Protein AF-A0A7V1JKL9-F1 (afdb_monomer_lite)

Radius of gyration: 50.76 Å; chains: 1; bounding box: 109×60×136 Å

Sequence (486 aa):
MNWLLAVFVTGTISLLILVAAYFYMWRGGRQPSMGLWGLGWAVYVIRFLAMAGEALAAWPAPWRFGSLATLGLSGFLLLAGTCAFTGRPPSPRTYAWGLLPVAWALVAFVSLPVDYRVAAAPIFFFSSLVDLFTALSLFRYTGTVEGRGSAWGLSLAYGVWAVLKIGHLFVPPESLFFVVGLLLVNGLALALACSLIGLSLVEAERSARRRADRLNALAALTSAAGRLPSPHDLLAAALEEIGRLLGVGDGLGAFVMEGEGRYMRAVATRGFNPLCWLQREASLPEECACGKAVATGRVVWVGKGEQACAPGRDAGLAIPLLSRSEVLGVICVALPPERVLSEGERRTLTVLGRQLGAALENARLVEAMGREIERLQTLMKASRRMAAELELEKVLEGIVVVGMEAVGTDRAAVYIYDAERDRLDVSYAHGLSQTYLDFLVTSFRSVPGSRILQKPDMVWVRDAWHDPEARPLWEAARREGIRSYL

Foldseek 3Di:
DVVQLVLLVLLLVLLVLLLVLLVVVCVVPVQVLSVLLSVLSVLLSLLSVLSSVCVVPVDDPVSLLVSQLSLLVSLLSLLQSLCSVLVHHQDPVSNVVSCVSNVLSVCVSPPDPDDSLVSNQVSLLSSLVSLLSSLVSLVVVCVPDPPVPQSNLSSVLSNLLSVLSNVCSVDDCPDPSVSVSSVSNSVSSNVNSVSSVVVVVVVVVVVVVVVVVLVVLLVVLLVVLQPDLALLVNVQVVQVSVCVVVVHQAAKWKWFADDQRQATDTRDHGNHDCPLPPPDRHGDDCQEQQNVCQVVVFWGKFAAPGDHSDPPARIKIKQFQDEPHHGGIIMIGGDHRPDDDDPVNRVSSNSSSPSSNNSSVNSVVSVVVVVVVVVVVVVVVVVVVVVVLVVVLVVQVVCQVVVCVVVVDQWDWDWDDDPVPRWIDTSDIGLFDPVLRVLCRVCVCQAQNVVCVVPVDDDKDQALLPPPSNVSCNVSCVVSVNGIDD

Secondary structure (DSSP, 8-state):
-HHHHHHHHHHHHHHHHHHHHHHHHHHHH--HHHHHHHHHHHHHHHHHHHHHHHHHS---HHHHHHHHHHHHHHHHHHHHHHHHHTT-PPPHHHHHHHHHHHHHHHHHHHH----HHHHHHHHHHHHHHHHHHHHHHHHHHHTSSS-HHHHHHHHHHHHHHHHHHHHTTTS-TTSHHHHHHHHHHHHHHHHHHHHHHHHHHHHHHHHHHHHHHHHHHHHHHHHHHTT--SHHHHHHHHHHHHHHHHT-SS-EEEEEEETTTTEEEEEEEES---TTTTTS-PPPPTTSHHHHHHHH-S-EEE-TTS--SSTT-S-EEEEEEEETTEEEEEEEEE--TT-PPPHHHHHHHHHHHHHHHHHHHHHHHHHHHHHHHHHHHHHHHHHHHHHHHHHHHHHHHHHHHHHHHHHT-S-EEEEEEETTTTEEEEEEEES--HHHHHHHHHHGGGSGGGGGGTS-----BS-TTT-GGGGGGHHHHHHHT---B-

Structure (mmCIF, N/CA/C/O backbone):
data_AF-A0A7V1JKL9-F1
#
_entry.id   AF-A0A7V1JKL9-F1
#
loop_
_atom_site.group_PDB
_atom_site.id
_atom_site.type_symbol
_atom_site.label_atom_id
_atom_site.label_alt_id
_atom_site.label_comp_id
_atom_site.label_asym_id
_atom_site.label_entity_id
_atom_site.label_seq_id
_atom_site.pdbx_PDB_ins_code
_atom_site.Cartn_x
_atom_site.Cartn_y
_atom_site.Cartn_z
_atom_site.occupancy
_atom_site.B_iso_or_equiv
_atom_site.auth_seq_id
_atom_site.auth_comp_id
_atom_site.auth_asym_id
_atom_site.auth_atom_id
_atom_site.pdbx_PDB_model_num
ATOM 1 N N . MET A 1 1 ? 30.231 31.249 -47.071 1.00 55.22 1 MET A N 1
ATOM 2 C CA . MET A 1 1 ? 30.788 30.081 -46.353 1.00 55.22 1 MET A CA 1
ATOM 3 C C . MET A 1 1 ? 30.389 29.989 -44.864 1.00 55.22 1 MET A C 1
ATOM 5 O O . MET A 1 1 ? 30.757 29.010 -44.238 1.00 55.22 1 MET A O 1
ATOM 9 N N . ASN A 1 2 ? 29.607 30.921 -44.283 1.00 66.31 2 ASN A N 1
ATOM 10 C CA . ASN A 1 2 ? 29.278 30.906 -42.835 1.00 66.31 2 ASN A CA 1
ATOM 11 C C . ASN A 1 2 ? 28.129 29.960 -42.431 1.00 66.31 2 ASN A C 1
ATOM 13 O O . ASN A 1 2 ? 28.002 29.602 -41.263 1.00 66.31 2 ASN A O 1
ATOM 17 N N . TRP A 1 3 ? 27.286 29.538 -43.376 1.00 75.81 3 TRP A N 1
ATOM 18 C CA . TRP A 1 3 ? 26.094 28.741 -43.070 1.00 75.81 3 TRP A CA 1
ATOM 19 C C . TRP A 1 3 ? 26.395 27.244 -42.867 1.00 75.81 3 TRP A C 1
ATOM 21 O O . TRP A 1 3 ? 25.746 26.618 -42.036 1.00 75.81 3 TRP A O 1
ATOM 31 N N . LEU A 1 4 ? 27.409 26.673 -43.538 1.00 81.00 4 LEU A N 1
ATOM 32 C CA . LEU A 1 4 ? 27.830 25.273 -43.328 1.00 81.00 4 LEU A CA 1
ATOM 33 C C . LEU A 1 4 ? 28.301 25.039 -41.893 1.00 81.00 4 LEU A C 1
ATOM 35 O O . LEU A 1 4 ? 27.916 24.059 -41.260 1.00 81.00 4 LEU A O 1
ATOM 39 N N . LEU A 1 5 ? 29.077 25.985 -41.361 1.00 84.38 5 LEU A N 1
ATOM 40 C CA . LEU A 1 5 ? 29.515 25.955 -39.973 1.00 84.38 5 LEU A CA 1
ATOM 41 C C . LEU A 1 5 ? 28.319 25.932 -39.014 1.00 84.38 5 LEU A C 1
ATOM 43 O O . LEU A 1 5 ? 28.281 25.107 -38.106 1.00 84.38 5 LEU A O 1
ATOM 47 N N . ALA A 1 6 ? 27.314 26.781 -39.245 1.00 84.88 6 ALA A N 1
ATOM 48 C CA . ALA A 1 6 ? 26.101 26.799 -38.431 1.00 84.88 6 ALA A CA 1
ATOM 49 C C . ALA A 1 6 ? 25.344 25.456 -38.486 1.00 84.88 6 ALA A C 1
ATOM 51 O O . ALA A 1 6 ? 24.876 24.970 -37.455 1.00 84.88 6 ALA A O 1
ATOM 52 N N . VAL A 1 7 ? 25.272 24.809 -39.655 1.00 86.38 7 VAL A N 1
ATOM 53 C CA . VAL A 1 7 ? 24.647 23.482 -39.818 1.00 86.38 7 VAL A CA 1
ATOM 54 C C . VAL A 1 7 ? 25.422 22.390 -39.067 1.00 86.38 7 VAL A C 1
ATOM 56 O O . VAL A 1 7 ? 24.807 21.549 -38.408 1.00 86.38 7 VAL A O 1
ATOM 59 N N . PHE A 1 8 ? 26.758 22.408 -39.098 1.00 87.81 8 PHE A N 1
ATOM 60 C CA . PHE A 1 8 ? 27.570 21.442 -38.350 1.00 87.81 8 PHE A CA 1
ATOM 61 C C . PHE A 1 8 ? 27.502 21.663 -36.836 1.00 87.81 8 PHE A C 1
ATOM 63 O O . PHE A 1 8 ? 27.393 20.697 -36.080 1.00 87.81 8 PHE A O 1
ATOM 70 N N . VAL A 1 9 ? 27.506 22.918 -36.378 1.00 87.50 9 VAL A N 1
ATOM 71 C CA . VAL A 1 9 ? 27.374 23.260 -34.952 1.00 87.50 9 VAL A CA 1
ATOM 72 C C . VAL A 1 9 ? 25.999 22.847 -34.423 1.00 87.50 9 VAL A C 1
ATOM 74 O O . VAL A 1 9 ? 25.912 22.146 -33.416 1.00 87.50 9 VAL A O 1
ATOM 77 N N . THR A 1 10 ? 24.919 23.203 -35.122 1.00 89.38 10 THR A N 1
ATOM 78 C CA . THR A 1 10 ? 23.553 22.805 -34.730 1.00 89.38 10 THR A CA 1
ATOM 79 C C . THR A 1 10 ? 23.355 21.288 -34.772 1.00 89.38 10 THR A C 1
ATOM 81 O O . THR A 1 10 ? 22.706 20.728 -33.885 1.00 89.38 10 THR A O 1
ATOM 84 N N . GLY A 1 11 ? 23.972 20.598 -35.734 1.00 88.00 11 GLY A N 1
ATOM 85 C CA . GLY A 1 11 ? 23.977 19.136 -35.794 1.00 88.00 11 GLY A CA 1
ATOM 86 C C . GLY A 1 11 ? 24.730 18.489 -34.641 1.00 88.00 11 GLY A C 1
ATOM 87 O O . GLY A 1 11 ? 24.224 17.557 -34.021 1.00 88.00 11 GLY A O 1
ATOM 88 N N . THR A 1 12 ? 25.886 19.045 -34.273 1.00 90.62 12 THR A N 1
ATOM 89 C CA . THR A 1 12 ? 26.659 18.613 -33.099 1.00 90.62 12 THR A CA 1
ATOM 90 C C . THR A 1 12 ? 25.816 18.720 -31.829 1.00 90.62 12 THR A C 1
ATOM 92 O O . THR A 1 12 ? 25.731 17.757 -31.071 1.00 90.62 12 THR A O 1
ATOM 95 N N . ILE A 1 13 ? 25.136 19.853 -31.618 1.00 91.12 13 ILE A N 1
ATOM 96 C CA . ILE A 1 13 ? 24.250 20.057 -30.461 1.00 91.12 13 ILE A CA 1
ATOM 97 C C . ILE A 1 13 ? 23.105 19.036 -30.468 1.00 91.12 13 ILE A C 1
ATOM 99 O O . ILE A 1 13 ? 22.855 18.389 -29.452 1.00 91.12 13 ILE A O 1
ATOM 103 N N . SER A 1 14 ? 22.446 18.839 -31.613 1.00 91.50 14 SER A N 1
ATOM 104 C CA . SER A 1 14 ? 21.328 17.891 -31.751 1.00 91.50 14 SER A CA 1
ATOM 105 C C . SER A 1 14 ? 21.753 16.454 -31.423 1.00 91.50 14 SER A C 1
ATOM 107 O O . SER A 1 14 ? 21.057 15.740 -30.700 1.00 91.50 14 SER A O 1
ATOM 109 N N . LEU A 1 15 ? 22.934 16.041 -31.889 1.00 91.44 15 LEU A N 1
ATOM 110 C CA . LEU A 1 15 ? 23.506 14.728 -31.594 1.00 91.44 15 LEU A CA 1
ATOM 111 C C . LEU A 1 15 ? 23.941 14.593 -30.128 1.00 91.44 15 LEU A C 1
ATOM 113 O O . LEU A 1 15 ? 23.749 13.532 -29.543 1.00 91.44 15 LEU A O 1
ATOM 117 N N . LEU A 1 16 ? 24.477 15.644 -29.503 1.00 93.25 16 LEU A N 1
ATOM 118 C CA . LEU A 1 16 ? 24.810 15.628 -28.073 1.00 93.25 16 LEU A CA 1
ATOM 119 C C . LEU A 1 16 ? 23.561 15.469 -27.195 1.00 93.25 16 LEU A C 1
ATOM 121 O O . LEU A 1 16 ? 23.591 14.705 -26.230 1.00 93.25 16 LEU A O 1
ATOM 125 N N . ILE A 1 17 ? 22.452 16.126 -27.552 1.00 92.44 17 ILE A N 1
ATOM 126 C CA . ILE A 1 17 ? 21.157 15.943 -26.877 1.00 92.44 17 ILE A CA 1
ATOM 127 C C . ILE A 1 17 ? 20.685 14.489 -27.027 1.00 92.44 17 ILE A C 1
ATOM 129 O O . ILE A 1 17 ? 20.271 13.868 -26.046 1.00 92.44 17 ILE A O 1
ATOM 133 N N . LEU A 1 18 ? 20.803 13.915 -28.228 1.00 91.56 18 LEU A N 1
ATOM 134 C CA . LEU A 1 18 ? 20.472 12.512 -28.481 1.00 91.56 18 LEU A CA 1
ATOM 135 C C . LEU A 1 18 ? 21.328 11.548 -27.642 1.00 91.56 18 LEU A C 1
ATOM 137 O O . LEU A 1 18 ? 20.802 10.615 -27.034 1.00 91.56 18 LEU A O 1
ATOM 141 N N . VAL A 1 19 ? 22.636 11.788 -27.564 1.00 93.56 19 VAL A N 1
ATOM 142 C CA . VAL A 1 19 ? 23.572 11.011 -26.739 1.00 93.56 19 VAL A CA 1
ATOM 143 C C . VAL A 1 19 ? 23.186 11.079 -25.261 1.00 93.56 19 VAL A C 1
ATOM 145 O O . VAL A 1 19 ? 23.111 10.043 -24.596 1.00 93.56 19 VAL A O 1
ATOM 148 N N . ALA A 1 20 ? 22.886 12.277 -24.752 1.00 91.88 20 ALA A N 1
ATOM 149 C CA . ALA A 1 20 ? 22.437 12.466 -23.377 1.00 91.88 20 ALA A CA 1
ATOM 150 C C . ALA A 1 20 ? 21.140 11.690 -23.088 1.00 91.88 20 ALA A C 1
ATOM 152 O O . ALA A 1 20 ? 21.044 11.038 -22.047 1.00 91.88 20 ALA A O 1
ATOM 153 N N . ALA A 1 21 ? 20.182 11.685 -24.023 1.00 89.12 21 ALA A N 1
ATOM 154 C CA . ALA A 1 21 ? 18.943 10.919 -23.895 1.00 89.12 21 ALA A CA 1
ATOM 155 C C . ALA A 1 21 ? 19.204 9.404 -23.782 1.00 89.12 21 ALA A C 1
ATOM 157 O O . ALA A 1 21 ? 18.670 8.752 -22.882 1.00 89.12 21 ALA A O 1
ATOM 158 N N . TYR A 1 22 ? 20.079 8.840 -24.624 1.00 89.81 22 TYR A N 1
ATOM 159 C CA . TYR A 1 22 ? 20.446 7.419 -24.544 1.00 89.81 22 TYR A CA 1
ATOM 160 C C . TYR A 1 22 ? 21.125 7.054 -23.219 1.00 89.81 22 TYR A C 1
ATOM 162 O O . TYR A 1 22 ? 20.763 6.052 -22.597 1.00 89.81 22 TYR A O 1
ATOM 170 N N . PHE A 1 23 ? 22.074 7.869 -22.749 1.00 90.12 23 PHE A N 1
ATOM 171 C CA . PHE A 1 23 ? 22.750 7.617 -21.474 1.00 90.12 23 PHE A CA 1
ATOM 172 C C . PHE A 1 23 ? 21.821 7.774 -20.267 1.00 90.12 23 PHE A C 1
ATOM 174 O O . PHE A 1 23 ? 21.936 7.008 -19.307 1.00 90.12 23 PHE A O 1
ATOM 181 N N . TYR A 1 24 ? 20.870 8.711 -20.320 1.00 86.38 24 TYR A N 1
ATOM 182 C CA . TYR A 1 24 ? 19.835 8.849 -19.299 1.00 86.38 24 TYR A CA 1
ATOM 183 C C . TYR A 1 24 ? 18.988 7.574 -19.191 1.00 86.38 24 TYR A C 1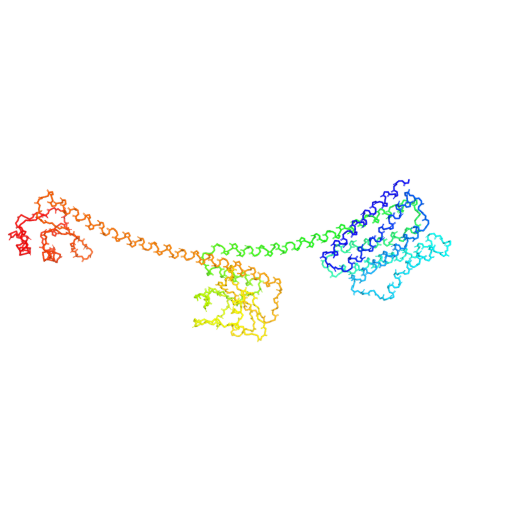
ATOM 185 O O . TYR A 1 24 ? 18.860 7.006 -18.102 1.00 86.38 24 TYR A O 1
ATOM 193 N N . MET A 1 25 ? 18.492 7.059 -20.322 1.00 82.62 25 MET A N 1
ATOM 194 C CA . MET A 1 25 ? 17.730 5.806 -20.337 1.00 82.62 25 MET A CA 1
ATOM 195 C C . MET A 1 25 ? 18.568 4.605 -19.885 1.00 82.62 25 MET A C 1
ATOM 197 O O . MET A 1 25 ? 18.084 3.753 -19.137 1.00 82.62 25 MET A O 1
ATOM 201 N N . TRP A 1 26 ? 19.842 4.539 -20.286 1.00 85.12 26 TRP A N 1
ATOM 202 C CA . TRP A 1 26 ? 20.746 3.475 -19.849 1.00 85.12 26 TRP A CA 1
ATOM 203 C C . TRP A 1 26 ? 20.942 3.472 -18.327 1.00 85.12 26 TRP A C 1
ATOM 205 O O . TRP A 1 26 ? 20.881 2.409 -17.705 1.00 85.12 26 TRP A O 1
ATOM 215 N N . ARG A 1 27 ? 21.099 4.648 -17.704 1.00 82.81 27 ARG A N 1
ATOM 216 C CA . ARG A 1 27 ? 21.233 4.779 -16.245 1.00 82.81 27 ARG A CA 1
ATOM 217 C C . ARG A 1 27 ? 19.955 4.375 -15.502 1.00 82.81 27 ARG A C 1
ATOM 219 O O . ARG A 1 27 ? 20.054 3.791 -14.426 1.00 82.81 27 ARG A O 1
ATOM 226 N N . GLY A 1 28 ? 18.782 4.671 -16.066 1.00 69.12 28 GLY A N 1
ATOM 227 C CA . GLY A 1 28 ? 17.481 4.350 -15.469 1.00 69.12 28 GLY A CA 1
ATOM 228 C C . GLY A 1 28 ? 17.070 2.877 -15.589 1.00 69.12 28 GLY A C 1
ATOM 229 O O . GLY A 1 28 ? 16.528 2.322 -14.637 1.00 69.12 28 GLY A O 1
ATOM 230 N N . GLY A 1 29 ? 17.343 2.235 -16.732 1.00 67.81 29 GLY A N 1
ATOM 231 C CA . GLY A 1 29 ? 16.856 0.881 -17.042 1.00 67.81 29 GLY A CA 1
ATOM 232 C C . GLY A 1 29 ? 17.922 -0.216 -17.140 1.00 67.81 29 GLY A C 1
ATOM 233 O O . GLY A 1 29 ? 17.567 -1.382 -17.284 1.00 67.81 29 GLY A O 1
ATOM 234 N N . ARG A 1 30 ? 19.221 0.125 -17.100 1.00 66.12 30 ARG A N 1
ATOM 235 C CA . ARG A 1 30 ? 20.364 -0.801 -17.282 1.00 66.12 30 ARG A CA 1
ATOM 236 C C . ARG A 1 30 ? 20.296 -1.691 -18.536 1.00 66.12 30 ARG A C 1
ATOM 238 O O . ARG A 1 30 ? 20.954 -2.726 -18.593 1.00 66.12 30 ARG A O 1
ATOM 245 N N . GLN A 1 31 ? 19.560 -1.286 -19.572 1.00 76.94 31 GLN A N 1
ATOM 246 C CA . GLN A 1 31 ? 19.495 -2.037 -20.828 1.00 76.94 31 GLN A CA 1
ATOM 247 C C . GLN A 1 31 ? 20.791 -1.854 -21.637 1.00 76.94 31 GLN A C 1
ATOM 249 O O . GLN A 1 31 ? 21.079 -0.732 -22.062 1.00 76.94 31 GLN A O 1
ATOM 254 N N . PRO A 1 32 ? 21.579 -2.915 -21.892 1.00 80.75 32 PRO A N 1
ATOM 255 C CA . PRO A 1 32 ? 22.886 -2.792 -22.544 1.00 80.75 32 PRO A CA 1
ATOM 256 C C . PRO A 1 32 ? 22.810 -2.233 -23.976 1.00 80.75 32 PRO A C 1
ATOM 258 O O . PRO A 1 32 ? 23.736 -1.553 -24.413 1.00 80.75 32 PRO A O 1
ATOM 261 N N . SER A 1 33 ? 21.692 -2.439 -24.681 1.00 85.19 33 SER A N 1
ATOM 262 C CA . SER A 1 33 ? 21.430 -1.870 -26.013 1.00 85.19 33 SER A CA 1
ATOM 263 C C . SER A 1 33 ? 21.456 -0.337 -26.026 1.00 85.19 33 SER A C 1
ATOM 265 O O . SER A 1 33 ? 22.078 0.252 -26.907 1.00 85.19 33 SER A O 1
ATOM 267 N N . MET A 1 34 ? 20.856 0.313 -25.021 1.00 87.88 34 MET A N 1
ATOM 268 C CA . MET A 1 34 ? 20.796 1.779 -24.931 1.00 87.88 34 MET A CA 1
ATOM 269 C C . MET A 1 34 ? 22.173 2.400 -24.684 1.00 87.88 34 MET A C 1
ATOM 271 O O . MET A 1 34 ? 22.482 3.451 -25.240 1.00 87.88 34 MET A O 1
ATOM 275 N N . GLY A 1 35 ? 23.024 1.726 -23.902 1.00 88.50 35 GLY A N 1
ATOM 276 C CA . GLY A 1 35 ? 24.410 2.149 -23.690 1.00 88.50 35 GLY A CA 1
ATOM 277 C C . GLY A 1 35 ? 25.251 2.057 -24.968 1.00 88.50 35 GLY A C 1
ATOM 278 O O . GLY A 1 35 ? 25.989 2.987 -25.286 1.00 88.50 35 GLY A O 1
ATOM 279 N N . LEU A 1 36 ? 25.099 0.972 -25.738 1.00 91.00 36 LEU A N 1
ATOM 280 C CA . LEU A 1 36 ? 25.798 0.784 -27.015 1.00 91.00 36 LEU A CA 1
ATOM 281 C C . LEU A 1 36 ? 25.346 1.788 -28.083 1.00 91.00 36 LEU A C 1
ATOM 283 O O . LEU A 1 36 ? 26.191 2.362 -28.769 1.00 91.00 36 LEU A O 1
ATOM 287 N N . TRP A 1 37 ? 24.040 2.059 -28.189 1.00 91.88 37 TRP A N 1
ATOM 288 C CA . TRP A 1 37 ? 23.529 3.111 -29.072 1.00 91.88 37 TRP A CA 1
ATOM 289 C C . TRP A 1 37 ? 24.011 4.503 -28.652 1.00 91.88 37 TRP A C 1
ATOM 291 O O . TRP A 1 37 ? 24.474 5.259 -29.505 1.00 91.88 37 TRP A O 1
ATOM 301 N N . GLY A 1 38 ? 23.993 4.823 -27.353 1.00 92.50 38 GLY A N 1
ATOM 302 C CA . GLY A 1 38 ? 24.537 6.080 -26.829 1.00 92.50 38 GLY A CA 1
ATOM 303 C C . GLY A 1 38 ? 26.021 6.269 -27.153 1.00 92.50 38 GLY A C 1
ATOM 304 O O . GLY A 1 38 ? 26.418 7.338 -27.616 1.00 92.50 38 GLY A O 1
ATOM 305 N N . LEU A 1 39 ? 26.833 5.217 -26.998 1.00 94.06 39 LEU A N 1
ATOM 306 C CA . LEU A 1 39 ? 28.254 5.240 -27.355 1.00 94.06 39 LEU A CA 1
ATOM 307 C C . LEU A 1 39 ? 28.465 5.388 -28.872 1.00 94.06 39 LEU A C 1
ATOM 309 O O . LEU A 1 39 ? 29.320 6.161 -29.302 1.00 94.06 39 LEU A O 1
ATOM 313 N N . GLY A 1 40 ? 27.667 4.690 -29.685 1.00 92.88 40 GLY A N 1
ATOM 314 C CA . GLY A 1 40 ? 27.708 4.799 -31.145 1.00 92.88 40 GLY A CA 1
ATOM 315 C C . GLY A 1 40 ? 27.405 6.214 -31.636 1.00 92.88 40 GLY A C 1
ATOM 316 O O . GLY A 1 40 ? 28.131 6.737 -32.485 1.00 92.88 40 GLY A O 1
ATOM 317 N N . TRP A 1 41 ? 26.399 6.871 -31.055 1.00 93.62 41 TRP A N 1
ATOM 318 C CA . TRP A 1 41 ? 26.093 8.272 -31.344 1.00 93.62 41 TRP A CA 1
ATOM 319 C C . TRP A 1 41 ? 27.162 9.234 -30.821 1.00 93.62 41 TRP A C 1
ATOM 321 O O . TRP A 1 41 ? 27.509 10.181 -31.522 1.00 93.62 41 TRP A O 1
ATOM 331 N N . ALA A 1 42 ? 27.752 8.975 -29.651 1.00 94.62 42 ALA A N 1
ATOM 332 C CA . ALA A 1 42 ? 28.841 9.795 -29.115 1.00 94.62 42 ALA A CA 1
ATOM 333 C C . ALA A 1 42 ? 30.071 9.778 -30.034 1.00 94.62 42 ALA A C 1
ATOM 335 O O . ALA A 1 42 ? 30.677 10.816 -30.292 1.00 94.62 42 ALA A O 1
ATOM 336 N N . VAL A 1 43 ? 30.400 8.615 -30.600 1.00 93.62 43 VAL A N 1
ATOM 337 C CA . VAL A 1 43 ? 31.473 8.487 -31.596 1.00 93.62 43 VAL A CA 1
ATOM 338 C C . VAL A 1 43 ? 31.096 9.195 -32.905 1.00 93.62 43 VAL A C 1
ATOM 340 O O . VAL A 1 43 ? 31.950 9.825 -33.527 1.00 93.62 43 VAL A O 1
ATOM 343 N N . TYR A 1 44 ? 29.819 9.167 -33.305 1.00 91.19 44 TYR A N 1
ATOM 344 C CA . TYR A 1 44 ? 29.331 9.888 -34.487 1.00 91.19 44 TYR A CA 1
ATOM 345 C C . TYR A 1 44 ? 29.470 11.414 -34.359 1.00 91.19 44 TYR A C 1
ATOM 347 O O . TYR A 1 44 ? 29.791 12.080 -35.340 1.00 91.19 44 TYR A O 1
ATOM 355 N N . VAL A 1 45 ? 29.303 11.979 -33.155 1.00 92.75 45 VAL A N 1
ATOM 356 C CA . VAL A 1 45 ? 29.503 13.421 -32.893 1.00 92.75 45 VAL A CA 1
ATOM 357 C C . VAL A 1 45 ? 30.900 13.881 -33.326 1.00 92.75 45 VAL A C 1
ATOM 359 O O . VAL A 1 45 ? 31.043 14.970 -33.881 1.00 92.75 45 VAL A O 1
ATOM 362 N N . ILE A 1 46 ? 31.925 13.036 -33.160 1.00 90.88 46 ILE A N 1
ATOM 363 C CA . ILE A 1 46 ? 33.307 13.344 -33.562 1.00 90.88 46 ILE A CA 1
ATOM 364 C C . ILE A 1 46 ? 33.388 13.649 -35.066 1.00 90.88 46 ILE A C 1
ATOM 366 O O . ILE A 1 46 ? 34.166 14.507 -35.478 1.00 90.88 46 ILE A O 1
ATOM 370 N N . ARG A 1 47 ? 32.552 13.013 -35.900 1.00 86.62 47 ARG A N 1
ATOM 371 C CA . ARG A 1 47 ? 32.487 13.296 -37.342 1.00 86.62 47 ARG A CA 1
ATOM 372 C C . ARG A 1 47 ? 31.961 14.704 -37.624 1.00 86.62 47 ARG A C 1
ATOM 374 O O . ARG A 1 47 ? 32.530 15.391 -38.468 1.00 86.62 47 ARG A O 1
ATOM 381 N N . PHE A 1 48 ? 30.916 15.137 -36.921 1.00 85.56 48 PHE A N 1
ATOM 382 C CA . PHE A 1 48 ? 30.361 16.488 -37.066 1.00 85.56 48 PHE A CA 1
ATOM 383 C C . PHE A 1 48 ? 31.331 17.560 -36.557 1.00 85.56 48 PHE A C 1
ATOM 385 O O . PHE A 1 48 ? 31.499 18.587 -37.212 1.00 85.56 48 PHE A O 1
ATOM 392 N N . LEU A 1 49 ? 32.039 17.287 -35.457 1.00 88.44 49 LEU A N 1
ATOM 393 C CA . LEU A 1 49 ? 33.115 18.151 -34.964 1.00 88.44 49 LEU A CA 1
ATOM 394 C C . LEU A 1 49 ? 34.267 18.260 -35.971 1.00 88.44 49 LEU A C 1
ATOM 396 O O . LEU A 1 49 ? 34.755 19.360 -36.211 1.00 88.44 49 LEU A O 1
ATOM 400 N N . ALA A 1 50 ? 34.657 17.152 -36.608 1.00 85.88 50 ALA A N 1
ATOM 401 C CA . ALA A 1 50 ? 35.666 17.156 -37.667 1.00 85.88 50 ALA A CA 1
ATOM 402 C C . ALA A 1 50 ? 35.230 18.006 -38.871 1.00 85.88 50 ALA A C 1
ATOM 404 O O . ALA A 1 50 ? 36.007 18.814 -39.367 1.00 85.88 50 ALA A O 1
ATOM 405 N N . MET A 1 51 ? 33.971 17.871 -39.311 1.00 82.94 51 MET A N 1
ATOM 406 C CA . MET A 1 51 ? 33.408 18.672 -40.408 1.00 82.94 51 MET A CA 1
ATOM 407 C C . MET A 1 51 ? 33.344 20.167 -40.065 1.00 82.94 51 MET A C 1
ATOM 409 O O . MET A 1 51 ? 33.660 21.003 -40.909 1.00 82.94 51 MET A O 1
ATOM 413 N N . ALA A 1 52 ? 32.976 20.513 -38.827 1.00 84.62 52 ALA A N 1
ATOM 414 C CA . ALA A 1 52 ? 33.005 21.893 -38.343 1.00 84.62 52 ALA A CA 1
ATOM 415 C C . ALA A 1 52 ? 34.438 22.447 -38.290 1.00 84.62 52 ALA A C 1
ATOM 417 O O . ALA A 1 52 ? 34.673 23.581 -38.704 1.00 84.62 52 ALA A O 1
ATOM 418 N N . GLY A 1 53 ? 35.393 21.633 -37.829 1.00 83.19 53 GLY A N 1
ATOM 419 C CA . GLY A 1 53 ? 36.819 21.953 -37.805 1.00 83.19 53 GLY A CA 1
ATOM 420 C C . GLY A 1 53 ? 37.365 22.242 -39.199 1.00 83.19 53 GLY A C 1
ATOM 421 O O . GLY A 1 53 ? 37.957 23.296 -39.395 1.00 83.19 53 GLY A O 1
ATOM 422 N N . GLU A 1 54 ? 37.070 21.379 -40.177 1.00 80.44 54 GLU A N 1
ATOM 423 C CA . GLU A 1 54 ? 37.439 21.568 -41.588 1.00 80.44 54 GLU A CA 1
ATOM 424 C C . GLU A 1 54 ? 36.829 22.831 -42.215 1.00 80.44 54 GLU A C 1
ATOM 426 O O . GLU A 1 54 ? 37.451 23.454 -43.076 1.00 80.44 54 GLU A O 1
ATOM 431 N N . ALA A 1 55 ? 35.618 23.214 -41.797 1.00 79.50 55 ALA A N 1
ATOM 432 C CA . ALA A 1 55 ? 34.966 24.439 -42.256 1.00 79.50 55 ALA A CA 1
ATOM 433 C C . ALA A 1 55 ? 35.576 25.714 -41.639 1.00 79.50 55 ALA A C 1
ATOM 435 O O . ALA A 1 55 ? 35.519 26.773 -42.261 1.00 79.50 55 ALA A O 1
ATOM 436 N N . LEU A 1 56 ? 36.140 25.621 -40.427 1.00 81.31 56 LEU A N 1
ATOM 437 C CA . LEU A 1 56 ? 36.789 26.727 -39.709 1.00 81.31 56 LEU A CA 1
ATOM 438 C C . LEU A 1 56 ? 38.254 26.917 -40.108 1.00 81.31 56 LEU A C 1
ATOM 440 O O . LEU A 1 56 ? 38.727 28.042 -40.235 1.00 81.31 56 LEU A O 1
ATOM 444 N N . ALA A 1 57 ? 38.974 25.815 -40.277 1.00 75.44 57 ALA A N 1
ATOM 445 C CA . ALA A 1 57 ? 40.372 25.786 -40.657 1.00 75.44 57 ALA A CA 1
ATOM 446 C C . ALA A 1 57 ? 40.591 24.586 -41.578 1.00 75.44 57 ALA A C 1
ATOM 448 O O . ALA A 1 57 ? 40.089 23.500 -41.308 1.00 75.44 57 ALA A O 1
ATOM 449 N N . ALA A 1 58 ? 41.356 24.754 -42.656 1.00 73.75 58 ALA A N 1
ATOM 450 C CA . ALA A 1 58 ? 41.668 23.667 -43.581 1.00 73.75 58 ALA A CA 1
ATOM 451 C C . ALA A 1 58 ? 42.544 22.604 -42.887 1.00 73.75 58 ALA A C 1
ATOM 453 O O . ALA A 1 58 ? 43.771 22.635 -42.971 1.00 73.75 58 ALA A O 1
ATOM 454 N N . TRP A 1 59 ? 41.910 21.698 -42.138 1.00 72.44 59 TRP A N 1
ATOM 455 C CA . TRP A 1 59 ? 42.599 20.691 -41.342 1.00 72.44 59 TRP A CA 1
ATOM 456 C C . TRP A 1 59 ? 43.366 19.710 -42.242 1.00 72.44 59 TRP A C 1
ATOM 458 O O . TRP A 1 59 ? 42.915 19.405 -43.352 1.00 72.44 59 TRP A O 1
ATOM 468 N N . PRO A 1 60 ? 44.520 19.191 -41.780 1.00 73.06 60 PRO A N 1
ATOM 469 C CA . PRO A 1 60 ? 45.350 18.284 -42.566 1.00 73.06 60 PRO A CA 1
ATOM 470 C C . PRO A 1 60 ? 44.604 17.009 -42.991 1.00 73.06 60 PRO A C 1
ATOM 472 O O . PRO A 1 60 ? 43.746 16.504 -42.264 1.00 73.06 60 PRO A O 1
ATOM 475 N N . ALA A 1 61 ? 45.002 16.422 -44.126 1.00 68.44 61 ALA A N 1
ATOM 476 C CA . ALA A 1 61 ? 44.425 15.183 -44.665 1.00 68.44 61 ALA A CA 1
ATOM 477 C C . ALA A 1 61 ? 44.262 14.023 -43.645 1.00 68.44 61 ALA A C 1
ATOM 479 O O . ALA A 1 61 ? 43.219 13.368 -43.695 1.00 68.44 61 ALA A O 1
ATOM 480 N N . PRO A 1 62 ? 45.178 13.786 -42.677 1.00 75.81 62 PRO A N 1
ATOM 481 C CA . PRO A 1 62 ? 44.984 12.778 -41.629 1.00 75.81 62 PRO A CA 1
ATOM 482 C C . PRO A 1 62 ? 43.675 12.890 -40.845 1.00 75.81 62 PRO A C 1
ATOM 484 O O . PRO A 1 62 ? 43.068 11.876 -40.504 1.00 75.81 62 PRO A O 1
ATOM 487 N N . TRP A 1 63 ? 43.189 14.109 -40.606 1.00 75.88 63 TRP A N 1
ATOM 488 C CA . TRP A 1 63 ? 41.952 14.326 -39.856 1.00 75.88 63 TRP A CA 1
ATOM 489 C C . TRP A 1 63 ? 40.710 13.875 -40.635 1.00 75.88 63 TRP A C 1
ATOM 491 O O . TRP A 1 63 ? 39.782 13.306 -40.055 1.00 75.88 63 TRP A O 1
ATOM 501 N N . ARG A 1 64 ? 40.717 14.033 -41.966 1.00 75.25 64 ARG A N 1
ATOM 502 C CA . ARG A 1 64 ? 39.631 13.572 -42.847 1.00 75.25 64 ARG A CA 1
ATOM 503 C C . ARG A 1 64 ? 39.458 12.060 -42.780 1.00 75.25 64 ARG A C 1
ATOM 505 O O . ARG A 1 64 ? 38.332 11.587 -42.614 1.00 75.25 64 ARG A O 1
ATOM 512 N N . PHE A 1 65 ? 40.559 11.312 -42.845 1.00 78.69 65 PHE A N 1
ATOM 513 C CA . PHE A 1 65 ? 40.544 9.850 -42.741 1.00 78.69 65 PHE A CA 1
ATOM 514 C C . PHE A 1 65 ? 40.253 9.362 -41.317 1.00 78.69 65 PHE A C 1
ATOM 516 O O . PHE A 1 65 ? 39.474 8.425 -41.143 1.00 78.69 65 PHE A O 1
ATOM 523 N N . GLY A 1 66 ? 40.769 10.046 -40.291 1.00 81.75 66 GLY A N 1
ATOM 524 C CA . GLY A 1 66 ? 40.402 9.775 -38.897 1.00 81.75 66 GLY A CA 1
ATOM 525 C C . GLY A 1 66 ? 38.895 9.913 -38.653 1.00 81.75 66 GLY A C 1
ATOM 526 O O . GLY A 1 66 ? 38.281 9.047 -38.033 1.00 81.75 66 GLY A O 1
ATOM 527 N N . SER A 1 67 ? 38.261 10.942 -39.226 1.00 84.50 67 SER A N 1
ATOM 528 C CA . SER A 1 67 ? 36.807 11.131 -39.132 1.00 84.50 67 SER A CA 1
ATOM 529 C C . SER A 1 67 ? 35.992 10.061 -39.884 1.00 84.50 67 SER A C 1
ATOM 531 O O . SER A 1 67 ? 34.858 9.761 -39.514 1.00 84.50 67 SER A O 1
ATOM 533 N N . LEU A 1 68 ? 36.558 9.445 -40.929 1.00 85.31 68 LEU A N 1
ATOM 534 C CA . LEU A 1 68 ? 35.947 8.298 -41.609 1.00 85.31 68 LEU A CA 1
ATOM 535 C C . LEU A 1 68 ? 36.027 7.031 -40.745 1.00 85.31 68 LEU A C 1
ATOM 537 O O . LEU A 1 68 ? 35.063 6.268 -40.682 1.00 85.31 68 LEU A O 1
ATOM 541 N N . ALA A 1 69 ? 37.132 6.832 -40.023 1.00 86.62 69 ALA A N 1
ATOM 542 C CA . ALA A 1 69 ? 37.266 5.721 -39.084 1.00 86.62 69 ALA A CA 1
ATOM 543 C C . ALA A 1 69 ? 36.244 5.816 -37.936 1.00 86.62 69 ALA A C 1
ATOM 545 O O . ALA A 1 69 ? 35.640 4.805 -37.570 1.00 86.62 69 ALA A O 1
ATOM 546 N N . THR A 1 70 ? 35.973 7.021 -37.413 1.00 89.12 70 THR A N 1
ATOM 547 C CA . THR A 1 70 ? 34.939 7.214 -36.379 1.00 89.12 70 THR A CA 1
ATOM 548 C C . THR A 1 70 ? 33.528 6.956 -36.909 1.00 89.12 70 THR A C 1
ATOM 550 O O . THR A 1 70 ? 32.711 6.384 -36.191 1.00 89.12 70 THR A O 1
ATOM 553 N N . LEU A 1 71 ? 33.240 7.270 -38.178 1.00 88.62 71 LEU A N 1
ATOM 554 C CA . LEU A 1 71 ? 31.976 6.892 -38.824 1.00 88.62 71 LEU A CA 1
ATOM 555 C C . LEU A 1 71 ? 31.798 5.363 -38.883 1.00 88.62 71 LEU A C 1
ATOM 557 O O . LEU A 1 71 ? 30.722 4.855 -38.561 1.00 88.62 71 LEU A O 1
ATOM 561 N N . GLY A 1 72 ? 32.854 4.629 -39.248 1.00 89.06 72 GLY A N 1
ATOM 562 C CA . GLY A 1 72 ? 32.855 3.164 -39.239 1.00 89.06 72 GLY A CA 1
ATOM 563 C C . GLY A 1 72 ? 32.636 2.585 -37.838 1.00 89.06 72 GLY A C 1
ATOM 564 O O . GLY A 1 72 ? 31.776 1.723 -37.651 1.00 89.06 72 GLY A O 1
ATOM 565 N N . LEU A 1 73 ? 33.353 3.112 -36.840 1.00 90.75 73 LEU A N 1
ATOM 566 C CA . LEU A 1 73 ? 33.236 2.689 -35.441 1.00 90.75 73 LEU A CA 1
ATOM 567 C C . LEU A 1 73 ? 31.841 2.977 -34.868 1.00 90.75 73 LEU A C 1
ATOM 569 O O . LEU A 1 73 ? 31.272 2.140 -34.170 1.00 90.75 73 LEU A O 1
ATOM 573 N N . SER A 1 74 ? 31.265 4.135 -35.197 1.00 92.62 74 SER A N 1
ATOM 574 C CA . SER A 1 74 ? 29.887 4.474 -34.845 1.00 92.62 74 SER A CA 1
ATOM 575 C C . SER A 1 74 ? 28.900 3.458 -35.426 1.00 92.62 74 SER A C 1
ATOM 577 O O . SER A 1 74 ? 28.098 2.895 -34.682 1.00 92.62 74 SER A O 1
ATOM 579 N N . GLY A 1 75 ? 29.006 3.143 -36.724 1.00 90.44 75 GLY A N 1
ATOM 580 C CA . GLY A 1 75 ? 28.169 2.124 -37.364 1.00 90.44 75 GLY A CA 1
ATOM 581 C C . GLY A 1 75 ? 28.295 0.751 -36.696 1.00 90.44 75 GLY A C 1
ATOM 582 O O . GLY A 1 75 ? 27.295 0.081 -36.458 1.00 90.44 75 GLY A O 1
ATOM 583 N N . PHE A 1 76 ? 29.503 0.346 -36.310 1.00 90.56 76 PHE A N 1
ATOM 584 C CA . PHE A 1 76 ? 29.717 -0.901 -35.577 1.00 90.56 76 PHE A CA 1
ATOM 585 C C . PHE A 1 76 ? 29.007 -0.926 -34.214 1.00 90.56 76 PHE A C 1
ATOM 587 O O . PHE A 1 76 ? 28.322 -1.896 -33.886 1.00 90.56 76 PHE A O 1
ATOM 594 N N . LEU A 1 77 ? 29.135 0.144 -33.428 1.00 91.25 77 LEU A N 1
ATOM 595 C CA . LEU A 1 77 ? 28.487 0.258 -32.121 1.00 91.25 77 LEU A CA 1
ATOM 596 C C . LEU A 1 77 ? 26.960 0.285 -32.240 1.00 91.25 77 LEU A C 1
ATOM 598 O O . LEU A 1 77 ? 26.270 -0.345 -31.437 1.00 91.25 77 LEU A O 1
ATOM 602 N N . LEU A 1 78 ? 26.434 0.952 -33.272 1.00 91.50 78 LEU A N 1
ATOM 603 C CA . LEU A 1 78 ? 25.003 0.957 -33.560 1.00 91.50 78 LEU A CA 1
ATOM 604 C C . LEU A 1 78 ? 24.493 -0.442 -33.928 1.00 91.50 78 LEU A C 1
ATOM 606 O O . LEU A 1 78 ? 23.472 -0.876 -33.395 1.00 91.50 78 LEU A O 1
ATOM 610 N N . LEU A 1 79 ? 25.239 -1.184 -34.752 1.00 90.25 79 LEU A N 1
ATOM 611 C CA . LEU A 1 79 ? 24.934 -2.576 -35.088 1.00 90.25 79 LEU A CA 1
ATOM 612 C C . LEU A 1 79 ? 24.930 -3.468 -33.840 1.00 90.25 79 LEU A C 1
ATOM 614 O O . LEU A 1 79 ? 24.002 -4.252 -33.645 1.00 90.25 79 LEU A O 1
ATOM 618 N N . ALA A 1 80 ? 25.938 -3.329 -32.975 1.00 88.75 80 ALA A N 1
ATOM 619 C CA . ALA A 1 80 ? 26.021 -4.069 -31.719 1.00 88.75 80 ALA A CA 1
ATOM 620 C C . ALA A 1 80 ? 24.832 -3.756 -30.792 1.00 88.75 80 ALA A C 1
ATOM 622 O O . ALA A 1 80 ? 24.247 -4.677 -30.219 1.00 88.75 80 ALA A O 1
ATOM 623 N N . GLY A 1 81 ? 24.433 -2.483 -30.694 1.00 89.38 81 GLY A N 1
ATOM 624 C CA . GLY A 1 81 ? 23.249 -2.057 -29.947 1.00 89.38 81 GLY A CA 1
ATOM 625 C C . GLY A 1 81 ? 21.956 -2.679 -30.478 1.00 89.38 81 GLY A C 1
ATOM 626 O O . GLY A 1 81 ? 21.164 -3.205 -29.696 1.00 89.38 81 GLY A O 1
ATOM 627 N N . THR A 1 82 ? 21.778 -2.720 -31.801 1.00 89.38 82 THR A N 1
ATOM 628 C CA . THR A 1 82 ? 20.603 -3.326 -32.452 1.00 89.38 82 THR A CA 1
ATOM 629 C C . THR A 1 82 ? 20.564 -4.847 -32.267 1.00 89.38 82 THR A C 1
ATOM 631 O O . THR A 1 82 ? 19.512 -5.419 -31.974 1.00 89.38 82 THR A O 1
ATOM 634 N N . CYS A 1 83 ? 21.707 -5.527 -32.352 1.00 87.44 83 CYS A N 1
ATOM 635 C CA . CYS A 1 83 ? 21.815 -6.954 -32.038 1.00 87.44 83 CYS A CA 1
ATOM 636 C C . CYS A 1 83 ? 21.434 -7.243 -30.574 1.00 87.44 83 CYS A C 1
ATOM 638 O O . CYS A 1 83 ? 20.599 -8.112 -30.315 1.00 87.44 83 CYS A O 1
ATOM 640 N N . ALA A 1 84 ? 21.957 -6.456 -29.627 1.00 85.81 84 ALA A N 1
ATOM 641 C CA . ALA A 1 84 ? 21.591 -6.560 -28.215 1.00 85.81 84 ALA A CA 1
ATOM 642 C C . ALA A 1 84 ? 20.090 -6.305 -27.983 1.00 85.81 84 ALA A C 1
ATOM 644 O O . ALA A 1 84 ? 19.463 -7.019 -27.205 1.00 85.81 84 ALA A O 1
ATOM 645 N N . PHE A 1 85 ? 19.499 -5.339 -28.693 1.00 84.81 85 PHE A N 1
ATOM 646 C CA . PHE A 1 85 ? 18.066 -5.038 -28.631 1.00 84.81 85 PHE A CA 1
ATOM 647 C C . PHE A 1 85 ? 17.195 -6.200 -29.133 1.00 84.81 85 PHE A C 1
ATOM 649 O O . PHE A 1 85 ? 16.183 -6.526 -28.525 1.00 84.81 85 PHE A O 1
ATOM 656 N N . THR A 1 86 ? 17.604 -6.868 -30.214 1.00 83.56 86 THR A N 1
ATOM 657 C CA . THR A 1 86 ? 16.866 -8.014 -30.783 1.00 83.56 86 THR A CA 1
ATOM 658 C C . THR A 1 86 ? 17.094 -9.338 -30.041 1.00 83.56 86 THR A C 1
ATOM 660 O O . THR A 1 86 ? 16.561 -10.367 -30.459 1.00 83.56 86 THR A O 1
ATOM 663 N N . GLY A 1 87 ? 17.890 -9.346 -28.964 1.00 77.38 87 GLY A N 1
ATOM 664 C CA . GLY A 1 87 ? 18.217 -10.553 -28.198 1.00 77.38 87 GLY A CA 1
ATOM 665 C C . GLY A 1 87 ? 19.112 -11.548 -28.947 1.00 77.38 87 GLY A C 1
ATOM 666 O O . GLY A 1 87 ? 19.223 -12.703 -28.540 1.00 77.38 87 GLY A O 1
ATOM 667 N N . ARG A 1 88 ? 19.750 -11.128 -30.047 1.00 72.56 88 ARG A N 1
ATOM 668 C CA . ARG A 1 88 ? 20.662 -11.957 -30.844 1.00 72.56 88 ARG A CA 1
ATOM 669 C C . ARG A 1 88 ? 22.090 -11.459 -30.631 1.00 72.56 88 ARG A C 1
ATOM 671 O O . ARG A 1 88 ? 22.438 -10.423 -31.197 1.00 72.56 88 ARG A O 1
ATOM 678 N N . PRO A 1 89 ? 22.933 -12.143 -29.835 1.00 63.84 89 PRO A N 1
ATOM 679 C CA . PRO A 1 89 ? 24.322 -11.726 -29.686 1.00 63.84 89 PRO A CA 1
ATOM 680 C C . PRO A 1 89 ? 25.005 -11.729 -31.065 1.00 63.84 89 PRO A C 1
ATOM 682 O O . PRO A 1 89 ? 24.763 -12.650 -31.856 1.00 63.84 89 PRO A O 1
ATOM 685 N N . PRO A 1 90 ? 25.828 -10.718 -31.403 1.00 68.44 90 PRO A N 1
ATOM 686 C CA . PRO A 1 90 ? 26.468 -10.686 -32.708 1.00 68.44 90 PRO A CA 1
ATOM 687 C C . PRO A 1 90 ? 27.404 -11.891 -32.838 1.00 68.44 90 PRO A C 1
ATOM 689 O O . PRO A 1 90 ? 28.189 -12.186 -31.938 1.00 68.44 90 PRO A O 1
ATOM 692 N N . SER A 1 91 ? 27.328 -12.602 -33.963 1.00 75.19 91 SER A N 1
ATOM 693 C CA . SER A 1 91 ? 28.261 -13.701 -34.221 1.00 75.19 91 SER A CA 1
ATOM 694 C C . SER A 1 91 ? 29.697 -13.161 -34.344 1.00 75.19 91 SER A C 1
ATOM 696 O O . SER A 1 91 ? 29.874 -12.010 -34.758 1.00 75.19 91 SER A O 1
ATOM 698 N N . PRO A 1 92 ? 30.743 -13.971 -34.090 1.00 77.19 92 PRO A N 1
ATOM 699 C CA . PRO A 1 92 ? 32.133 -13.562 -34.325 1.00 77.19 92 PRO A CA 1
ATOM 700 C C . PRO A 1 92 ? 32.373 -13.027 -35.747 1.00 77.19 92 PRO A C 1
ATOM 702 O O . PRO A 1 92 ? 33.149 -12.097 -35.952 1.00 77.19 92 PRO A O 1
ATOM 705 N N . ARG A 1 93 ? 31.631 -13.550 -36.735 1.00 75.31 93 ARG A N 1
ATOM 706 C CA . ARG A 1 93 ? 31.647 -13.052 -38.117 1.00 75.31 93 ARG A CA 1
ATOM 707 C C . ARG A 1 93 ? 31.053 -11.646 -38.220 1.00 75.31 93 ARG A C 1
ATOM 709 O O . ARG A 1 93 ? 31.635 -10.797 -38.877 1.00 75.31 93 ARG A O 1
ATOM 716 N N . THR A 1 94 ? 29.931 -11.377 -37.556 1.00 72.94 94 THR A N 1
ATOM 717 C CA . THR A 1 94 ? 29.294 -10.047 -37.519 1.00 72.94 94 THR A CA 1
ATOM 718 C C . THR A 1 94 ? 30.218 -8.997 -36.895 1.00 72.94 94 THR A C 1
ATOM 720 O O . THR A 1 94 ? 30.299 -7.880 -37.400 1.00 72.94 94 THR A O 1
ATOM 723 N N . TYR A 1 95 ? 30.962 -9.371 -35.850 1.00 75.62 95 TYR A N 1
ATOM 724 C CA . TYR A 1 95 ? 31.999 -8.524 -35.259 1.00 75.62 95 TYR A CA 1
ATOM 725 C C . TYR A 1 95 ? 33.131 -8.208 -36.249 1.00 75.62 95 TYR A C 1
ATOM 727 O O . TYR A 1 95 ? 33.511 -7.047 -36.392 1.00 75.62 95 TYR A O 1
ATOM 735 N N . ALA A 1 96 ? 33.617 -9.212 -36.986 1.00 78.25 96 ALA A N 1
ATOM 736 C CA . ALA A 1 96 ? 34.653 -9.028 -38.003 1.00 78.25 96 ALA A CA 1
ATOM 737 C C . ALA A 1 96 ? 34.193 -8.119 -39.161 1.00 78.25 96 ALA A C 1
ATOM 739 O O . ALA A 1 96 ? 34.911 -7.196 -39.544 1.00 78.25 96 ALA A O 1
ATOM 740 N N . TRP A 1 97 ? 32.971 -8.319 -39.667 1.00 75.94 97 TRP A N 1
ATOM 741 C CA . TRP A 1 97 ? 32.377 -7.463 -40.703 1.00 75.94 97 TRP A CA 1
ATOM 742 C C . TRP A 1 97 ? 32.189 -6.018 -40.240 1.00 75.94 97 TRP A C 1
ATOM 744 O O . TRP A 1 97 ? 32.363 -5.095 -41.029 1.00 75.94 97 TRP A O 1
ATOM 754 N N . GLY A 1 98 ? 31.854 -5.809 -38.967 1.00 72.62 98 GLY A N 1
ATOM 755 C CA . GLY A 1 98 ? 31.646 -4.474 -38.423 1.00 72.62 98 GLY A CA 1
ATOM 756 C C . GLY A 1 98 ? 32.930 -3.674 -38.172 1.00 72.62 98 GLY A C 1
ATOM 757 O O . GLY A 1 98 ? 32.883 -2.449 -38.184 1.00 72.62 98 GLY A O 1
ATOM 758 N N . LEU A 1 99 ? 34.080 -4.336 -38.004 1.00 80.25 99 LEU A N 1
ATOM 759 C CA . LEU A 1 99 ? 35.390 -3.679 -37.873 1.00 80.25 99 LEU A CA 1
ATOM 760 C C . LEU A 1 99 ? 36.072 -3.409 -39.224 1.00 80.25 99 LEU A C 1
ATOM 762 O O . LEU A 1 99 ? 36.964 -2.563 -39.307 1.00 80.25 99 LEU A O 1
ATOM 766 N N . LEU A 1 100 ? 35.630 -4.078 -40.290 1.00 84.31 100 LEU A N 1
ATOM 767 C CA . LEU A 1 100 ? 36.167 -3.935 -41.646 1.00 84.31 100 LEU A CA 1
ATOM 768 C C . LEU A 1 100 ? 36.151 -2.483 -42.183 1.00 84.31 100 LEU A C 1
ATOM 770 O O . LEU A 1 100 ? 37.152 -2.077 -42.766 1.00 84.31 100 LEU A O 1
ATOM 774 N N . PRO A 1 101 ? 35.119 -1.648 -41.940 1.00 81.19 101 PRO A N 1
ATOM 775 C CA . PRO A 1 101 ? 35.123 -0.230 -42.317 1.00 81.19 101 PRO A CA 1
ATOM 776 C C . PRO A 1 101 ? 36.164 0.608 -41.563 1.00 81.19 101 PRO A C 1
ATOM 778 O O . PRO A 1 101 ? 36.717 1.550 -42.125 1.00 81.19 101 PRO A O 1
ATOM 781 N N . VAL A 1 102 ? 36.447 0.269 -40.299 1.00 80.31 102 VAL A N 1
ATOM 782 C CA . VAL A 1 102 ? 37.473 0.948 -39.487 1.00 80.31 102 VAL A CA 1
ATOM 783 C C . VAL A 1 102 ? 38.865 0.577 -39.995 1.00 80.31 102 VAL A C 1
ATOM 785 O O . VAL A 1 102 ? 39.694 1.457 -40.212 1.00 80.31 102 VAL A O 1
ATOM 788 N N . ALA A 1 103 ? 39.100 -0.711 -40.264 1.00 84.69 103 ALA A N 1
ATOM 789 C CA . ALA A 1 103 ? 40.337 -1.183 -40.881 1.00 84.69 103 ALA A CA 1
ATOM 790 C C . ALA A 1 103 ? 40.541 -0.573 -42.279 1.00 84.69 103 ALA A C 1
ATOM 792 O O . ALA A 1 103 ? 41.634 -0.115 -42.597 1.00 84.69 103 ALA A O 1
ATOM 793 N N . TRP A 1 104 ? 39.480 -0.486 -43.086 1.00 85.31 104 TRP A N 1
ATOM 794 C CA . TRP A 1 104 ? 39.509 0.152 -44.402 1.00 85.31 104 TRP A CA 1
ATOM 795 C C . TRP A 1 104 ? 39.880 1.638 -44.328 1.00 85.31 104 TRP A C 1
ATOM 797 O O . TRP A 1 104 ? 40.731 2.083 -45.093 1.00 85.31 104 TRP A O 1
ATOM 807 N N . ALA A 1 105 ? 39.309 2.397 -43.385 1.00 80.38 105 ALA A N 1
ATOM 808 C CA . ALA A 1 105 ? 39.663 3.804 -43.185 1.00 80.38 105 ALA A CA 1
ATOM 809 C C . ALA A 1 105 ? 41.158 3.991 -42.865 1.00 80.38 105 ALA A C 1
ATOM 811 O O . ALA A 1 105 ? 41.789 4.915 -43.377 1.00 80.38 105 ALA A O 1
ATOM 812 N N . LEU A 1 106 ? 41.728 3.094 -42.050 1.00 78.81 106 LEU A N 1
ATOM 813 C CA . LEU A 1 106 ? 43.150 3.102 -41.695 1.00 78.81 106 LEU A CA 1
ATOM 814 C C . LEU A 1 106 ? 44.046 2.713 -42.880 1.00 78.81 106 LEU A C 1
ATOM 816 O O . LEU A 1 106 ? 45.076 3.341 -43.105 1.00 78.81 106 LEU A O 1
ATOM 820 N N . VAL A 1 107 ? 43.649 1.718 -43.676 1.00 80.06 107 VAL A N 1
ATOM 821 C CA . VAL A 1 107 ? 44.399 1.301 -44.874 1.00 80.06 107 VAL A CA 1
ATOM 822 C C . VAL A 1 107 ? 44.372 2.387 -45.951 1.00 80.06 107 VAL A C 1
ATOM 824 O O . VAL A 1 107 ? 45.419 2.698 -46.523 1.00 80.06 107 VAL A O 1
ATOM 827 N N . ALA A 1 108 ? 43.209 3.004 -46.185 1.00 74.81 108 ALA A N 1
ATOM 828 C CA . ALA A 1 108 ? 43.042 4.111 -47.125 1.00 74.81 108 ALA A CA 1
ATOM 829 C C . ALA A 1 108 ? 43.867 5.347 -46.731 1.00 74.81 108 ALA A C 1
ATOM 831 O O . ALA A 1 108 ? 44.310 6.081 -47.607 1.00 74.81 108 ALA A O 1
ATOM 832 N N . PHE A 1 109 ? 44.109 5.551 -45.431 1.00 73.69 109 PHE A N 1
ATOM 833 C CA . PHE A 1 109 ? 44.994 6.603 -44.931 1.00 73.69 109 PHE A CA 1
ATOM 834 C C . PHE A 1 109 ? 46.476 6.343 -45.245 1.00 73.69 109 PHE A C 1
ATOM 836 O O . PHE A 1 109 ? 47.200 7.275 -45.582 1.00 73.69 109 PHE A O 1
ATOM 843 N N . VAL A 1 110 ? 46.933 5.091 -45.121 1.00 73.44 110 VAL A N 1
ATOM 844 C CA . VAL A 1 110 ? 48.364 4.739 -45.200 1.00 73.44 110 VAL A CA 1
ATOM 845 C C . VAL A 1 110 ? 48.835 4.436 -46.627 1.00 73.44 110 VAL A C 1
ATOM 847 O O . VAL A 1 110 ? 49.997 4.681 -46.937 1.00 73.44 110 VAL A O 1
ATOM 850 N N . SER A 1 111 ? 47.978 3.885 -47.496 1.00 62.12 111 SER A N 1
ATOM 851 C CA . SER A 1 111 ? 48.490 3.045 -48.596 1.00 62.12 111 SER A CA 1
ATOM 852 C C . SER A 1 111 ? 48.265 3.544 -50.026 1.00 62.12 111 SER A C 1
ATOM 854 O O . SER A 1 111 ? 48.806 2.922 -50.936 1.00 62.12 111 SER A O 1
ATOM 856 N N . LEU A 1 112 ? 47.493 4.606 -50.294 1.00 58.84 112 LEU A N 1
ATOM 857 C CA . LEU A 1 112 ? 47.122 4.941 -51.679 1.00 58.84 112 LEU A CA 1
ATOM 858 C C . LEU A 1 112 ? 46.798 6.437 -51.906 1.00 58.84 112 LEU A C 1
ATOM 860 O O . LEU A 1 112 ? 46.144 7.046 -51.059 1.00 58.84 112 LEU A O 1
ATOM 864 N N . PRO A 1 113 ? 47.112 7.014 -53.087 1.00 67.25 113 PRO A N 1
ATOM 865 C CA . PRO A 1 113 ? 46.515 8.263 -53.564 1.00 67.25 113 PRO A CA 1
ATOM 866 C C . PRO A 1 113 ? 45.076 8.001 -54.053 1.00 67.25 113 PRO A C 1
ATOM 868 O O . PRO A 1 113 ? 44.766 8.148 -55.231 1.00 67.25 113 PRO A O 1
ATOM 871 N N . VAL A 1 114 ? 44.200 7.519 -53.166 1.00 66.94 114 VAL A N 1
ATOM 872 C CA . VAL A 1 114 ? 42.785 7.281 -53.490 1.00 66.94 114 VAL A CA 1
ATOM 873 C C . VAL A 1 114 ? 41.989 8.555 -53.244 1.00 66.94 114 VAL A C 1
ATOM 875 O O . VAL A 1 114 ? 42.084 9.167 -52.178 1.00 66.94 114 VAL A O 1
ATOM 878 N N . ASP A 1 115 ? 41.140 8.913 -54.205 1.00 78.56 115 ASP A N 1
ATOM 879 C CA . ASP A 1 115 ? 40.154 9.973 -54.036 1.00 78.56 115 ASP A CA 1
ATOM 880 C C . ASP A 1 115 ? 39.293 9.741 -52.791 1.00 78.56 115 ASP A C 1
ATOM 882 O O . ASP A 1 115 ? 38.724 8.665 -52.588 1.00 78.56 115 ASP A O 1
ATOM 886 N N . TYR A 1 116 ? 39.107 10.788 -51.984 1.00 76.88 116 TYR A N 1
ATOM 887 C CA . TYR A 1 116 ? 38.326 10.732 -50.743 1.00 76.88 116 TYR A CA 1
ATOM 888 C C . TYR A 1 116 ? 36.946 10.077 -50.924 1.00 76.88 116 TYR A C 1
ATOM 890 O O . TYR A 1 116 ? 36.499 9.334 -50.057 1.00 76.88 116 TYR A O 1
ATOM 898 N N . ARG A 1 117 ? 36.278 10.304 -52.066 1.00 79.94 117 ARG A N 1
ATOM 899 C CA . ARG A 1 117 ? 34.971 9.697 -52.373 1.00 79.94 117 ARG A CA 1
ATOM 900 C C . ARG A 1 117 ? 35.046 8.173 -52.480 1.00 79.94 117 ARG A C 1
ATOM 902 O O . ARG A 1 117 ? 34.195 7.485 -51.926 1.00 79.94 117 ARG A O 1
ATOM 909 N N . VAL A 1 118 ? 36.074 7.649 -53.143 1.00 81.19 118 VAL A N 1
ATOM 910 C CA . VAL A 1 118 ? 36.288 6.203 -53.300 1.00 81.19 118 VAL A CA 1
ATOM 911 C C . VAL A 1 118 ? 36.670 5.577 -51.958 1.00 81.19 118 VAL A C 1
ATOM 913 O O . VAL A 1 118 ? 36.142 4.529 -51.596 1.00 81.19 118 VAL A O 1
ATOM 916 N N . ALA A 1 119 ? 37.504 6.261 -51.167 1.00 81.44 119 ALA A N 1
ATOM 917 C CA . ALA A 1 119 ? 37.856 5.822 -49.818 1.00 81.44 119 ALA A CA 1
ATOM 918 C C . ALA A 1 119 ? 36.652 5.836 -48.854 1.00 81.44 119 ALA A C 1
ATOM 920 O O . ALA A 1 119 ? 36.508 4.940 -48.023 1.00 81.44 119 ALA A O 1
ATOM 921 N N . ALA A 1 120 ? 35.763 6.824 -48.973 1.00 84.69 120 ALA A N 1
ATOM 922 C CA . ALA A 1 120 ? 34.598 6.980 -48.111 1.00 84.69 120 ALA A CA 1
ATOM 923 C C . ALA A 1 120 ? 33.463 5.996 -48.443 1.00 84.69 120 ALA A C 1
ATOM 925 O O . ALA A 1 120 ? 32.749 5.567 -47.533 1.00 84.69 120 ALA A O 1
ATOM 926 N N . ALA A 1 121 ? 33.293 5.617 -49.716 1.00 87.69 121 ALA A N 1
ATOM 927 C CA . ALA A 1 121 ? 32.135 4.853 -50.182 1.00 87.69 121 ALA A CA 1
ATOM 928 C C . ALA A 1 121 ? 31.839 3.584 -49.351 1.00 87.69 121 ALA A C 1
ATOM 930 O O . ALA A 1 121 ? 30.715 3.480 -48.851 1.00 87.69 121 ALA A O 1
ATOM 931 N N . PRO A 1 122 ? 32.794 2.663 -49.087 1.00 88.44 122 PRO A N 1
ATOM 932 C CA . PRO A 1 122 ? 32.511 1.446 -48.315 1.00 88.44 122 PRO A CA 1
ATOM 933 C C . PRO A 1 122 ? 31.995 1.721 -46.896 1.00 88.44 122 PRO A C 1
ATOM 935 O O . PRO A 1 122 ? 31.137 1.000 -46.388 1.00 88.44 122 PRO A O 1
ATOM 938 N N . ILE A 1 123 ? 32.478 2.792 -46.263 1.00 88.88 123 ILE A N 1
ATOM 939 C CA . ILE A 1 123 ? 32.111 3.174 -44.894 1.00 88.88 123 ILE A CA 1
ATOM 940 C C . ILE A 1 123 ? 30.695 3.755 -44.864 1.00 88.88 123 ILE A C 1
ATOM 942 O O . ILE A 1 123 ? 29.900 3.407 -43.988 1.00 88.88 123 ILE A O 1
ATOM 946 N N . PHE A 1 124 ? 30.354 4.603 -45.840 1.00 89.75 124 PHE A N 1
ATOM 947 C CA . PHE A 1 124 ? 29.005 5.152 -45.980 1.00 89.75 124 PHE A CA 1
ATOM 948 C C . PHE A 1 124 ? 27.981 4.061 -46.314 1.00 89.75 124 PHE A C 1
ATOM 950 O O . PHE A 1 124 ? 26.914 4.039 -45.700 1.00 89.75 124 PHE A O 1
ATOM 957 N N . PHE A 1 125 ? 28.312 3.117 -47.203 1.00 90.75 125 PHE A N 1
ATOM 958 C CA . PHE A 1 125 ? 27.456 1.959 -47.484 1.00 90.75 125 PHE A CA 1
ATOM 959 C C . PHE A 1 125 ? 27.233 1.103 -46.237 1.00 90.75 125 PHE A C 1
ATOM 961 O O . PHE A 1 125 ? 26.088 0.807 -45.901 1.00 90.75 125 PHE A O 1
ATOM 968 N N . PHE A 1 126 ? 28.299 0.762 -45.509 1.00 91.25 126 PHE A N 1
ATOM 969 C CA . PHE A 1 126 ? 28.185 -0.005 -44.271 1.00 91.25 126 PHE A CA 1
ATOM 970 C C . PHE A 1 126 ? 27.306 0.701 -43.233 1.00 91.25 126 PHE A C 1
ATOM 972 O O . PHE A 1 126 ? 26.348 0.115 -42.733 1.00 91.25 126 PHE A O 1
ATOM 979 N N . SER A 1 127 ? 27.597 1.968 -42.927 1.00 90.12 127 SER A N 1
ATOM 980 C CA . SER A 1 127 ? 26.853 2.720 -41.911 1.00 90.12 127 SER A CA 1
ATOM 981 C C . SER A 1 127 ? 25.369 2.850 -42.276 1.00 90.12 127 SER A C 1
ATOM 983 O O . SER A 1 127 ? 24.510 2.732 -41.409 1.00 90.12 127 SER A O 1
ATOM 985 N N . SER A 1 128 ? 25.058 3.000 -43.564 1.00 91.50 128 SER A N 1
ATOM 986 C CA . SER A 1 128 ? 23.675 3.087 -44.045 1.00 91.50 128 SER A CA 1
ATOM 987 C C . SER A 1 128 ? 22.944 1.744 -43.995 1.00 91.50 128 SER A C 1
ATOM 989 O O . SER A 1 128 ? 21.765 1.698 -43.653 1.00 91.50 128 SER A O 1
ATOM 991 N N . LEU A 1 129 ? 23.632 0.630 -44.270 1.00 92.12 129 LEU A N 1
ATOM 992 C CA . LEU A 1 129 ? 23.073 -0.712 -44.079 1.00 92.12 129 LEU A CA 1
ATOM 993 C C . LEU A 1 129 ? 22.761 -0.990 -42.604 1.00 92.12 129 LEU A C 1
ATOM 995 O O . LEU A 1 129 ? 21.739 -1.608 -42.307 1.00 92.12 129 LEU A O 1
ATOM 999 N N . VAL A 1 130 ? 23.600 -0.512 -41.679 1.00 91.69 130 VAL A N 1
ATOM 1000 C CA . VAL A 1 130 ? 23.337 -0.611 -40.236 1.00 91.69 130 VAL A CA 1
ATOM 1001 C C . VAL A 1 130 ? 22.104 0.197 -39.838 1.00 91.69 130 VAL A C 1
ATOM 1003 O O . VAL A 1 130 ? 21.260 -0.314 -39.097 1.00 91.69 130 VAL A O 1
ATOM 1006 N N . ASP A 1 131 ? 21.968 1.428 -40.332 1.00 91.50 131 ASP A N 1
ATOM 1007 C CA . ASP A 1 131 ? 20.791 2.256 -40.057 1.00 91.50 131 ASP A CA 1
ATOM 1008 C C . ASP A 1 131 ? 19.518 1.594 -40.601 1.00 91.50 131 ASP A C 1
ATOM 1010 O O . ASP A 1 131 ? 18.527 1.481 -39.882 1.00 91.50 131 ASP A O 1
ATOM 1014 N N . LEU A 1 132 ? 19.561 1.054 -41.825 1.00 94.00 132 LEU A N 1
ATOM 1015 C CA . LEU A 1 132 ? 18.440 0.328 -42.424 1.00 94.00 132 LEU A CA 1
ATOM 1016 C C . LEU A 1 132 ? 18.094 -0.946 -41.639 1.00 94.00 132 LEU A C 1
ATOM 1018 O O . LEU A 1 132 ? 16.923 -1.238 -41.396 1.00 94.00 132 LEU A O 1
ATOM 1022 N N . PHE A 1 133 ? 19.100 -1.701 -41.197 1.00 91.62 133 PHE A N 1
ATOM 1023 C CA . PHE A 1 133 ? 18.901 -2.875 -40.348 1.00 91.62 133 PHE A CA 1
ATOM 1024 C C . PHE A 1 133 ? 18.263 -2.503 -39.001 1.00 91.62 133 PHE A C 1
ATOM 1026 O O . PHE A 1 133 ? 17.362 -3.198 -38.519 1.00 91.62 133 PHE A O 1
ATOM 1033 N N . THR A 1 134 ? 18.688 -1.385 -38.415 1.00 90.56 134 THR A N 1
ATOM 1034 C CA . THR A 1 134 ? 18.130 -0.839 -37.172 1.00 90.56 134 THR A CA 1
ATOM 1035 C C . THR A 1 134 ? 16.682 -0.402 -37.372 1.00 90.56 134 THR A C 1
ATOM 1037 O O . THR A 1 134 ? 15.814 -0.797 -36.592 1.00 90.56 134 THR A O 1
ATOM 1040 N N . ALA A 1 135 ? 16.388 0.291 -38.474 1.00 91.12 135 ALA A N 1
ATOM 1041 C CA . ALA A 1 135 ? 15.037 0.671 -38.871 1.00 91.12 135 ALA A CA 1
ATOM 1042 C C . ALA A 1 135 ? 14.109 -0.545 -39.002 1.00 91.12 135 ALA A C 1
ATOM 1044 O O . ALA A 1 135 ? 13.033 -0.564 -38.405 1.00 91.12 135 ALA A O 1
ATOM 1045 N N . LEU A 1 136 ? 14.533 -1.587 -39.725 1.00 90.75 136 LEU A N 1
ATOM 1046 C CA . LEU A 1 136 ? 13.754 -2.815 -39.923 1.00 90.75 136 LEU A CA 1
ATOM 1047 C C . LEU A 1 136 ? 13.543 -3.595 -38.620 1.00 90.75 136 LEU A C 1
ATOM 1049 O O . LEU A 1 136 ? 12.472 -4.164 -38.403 1.00 90.75 136 LEU A O 1
ATOM 1053 N N . SER A 1 137 ? 14.547 -3.618 -37.744 1.00 87.62 137 SER A N 1
ATOM 1054 C CA . SER A 1 137 ? 14.459 -4.281 -36.439 1.00 87.62 137 SER A CA 1
ATOM 1055 C C . SER A 1 137 ? 13.449 -3.583 -35.526 1.00 87.62 137 SER A C 1
ATOM 1057 O O . SER A 1 137 ? 12.598 -4.243 -34.930 1.00 87.62 137 SER A O 1
ATOM 1059 N N . LEU A 1 138 ? 13.484 -2.248 -35.485 1.00 85.56 138 LEU A N 1
ATOM 1060 C CA . LEU A 1 138 ? 12.510 -1.433 -34.757 1.00 85.56 138 LEU A CA 1
ATOM 1061 C C . LEU A 1 138 ? 11.103 -1.564 -35.353 1.00 85.56 138 LEU A C 1
ATOM 1063 O O . LEU A 1 138 ? 10.138 -1.713 -34.607 1.00 85.56 138 LEU A O 1
ATOM 1067 N N . PHE A 1 139 ? 10.980 -1.603 -36.685 1.00 85.25 139 PHE A N 1
ATOM 1068 C CA . PHE A 1 139 ? 9.697 -1.813 -37.360 1.00 85.25 139 PHE A CA 1
ATOM 1069 C C . PHE A 1 139 ? 9.060 -3.144 -36.954 1.00 85.25 139 PHE A C 1
ATOM 1071 O O . PHE A 1 139 ? 7.899 -3.185 -36.558 1.00 85.25 139 PHE A O 1
ATOM 1078 N N . ARG A 1 140 ? 9.824 -4.242 -36.975 1.00 83.12 140 ARG A N 1
ATOM 1079 C CA . ARG A 1 140 ? 9.318 -5.560 -36.559 1.00 83.12 140 ARG A CA 1
ATOM 1080 C C . ARG A 1 140 ? 8.881 -5.578 -35.095 1.00 83.12 140 ARG A C 1
ATOM 1082 O O . ARG A 1 140 ? 7.869 -6.192 -34.780 1.00 83.12 140 ARG A O 1
ATOM 1089 N N . TYR A 1 141 ? 9.596 -4.861 -34.230 1.00 74.25 141 TYR A N 1
ATOM 1090 C CA . TYR A 1 141 ? 9.248 -4.726 -32.815 1.00 74.25 141 TYR A CA 1
ATOM 1091 C C . TYR A 1 141 ? 7.938 -3.944 -32.586 1.00 74.25 141 TYR A C 1
ATOM 1093 O O . TYR A 1 141 ? 7.192 -4.242 -31.655 1.00 74.25 141 TYR A O 1
ATOM 1101 N N . THR A 1 142 ? 7.591 -2.986 -33.459 1.00 65.44 142 THR A N 1
ATOM 1102 C CA . THR A 1 142 ? 6.309 -2.246 -33.366 1.00 65.44 142 THR A CA 1
ATOM 1103 C C . THR A 1 142 ? 5.075 -3.122 -33.587 1.00 65.44 142 THR A C 1
ATOM 1105 O O . THR A 1 142 ? 3.988 -2.771 -33.131 1.00 65.44 142 THR A O 1
ATOM 1108 N N . GLY A 1 143 ? 5.228 -4.265 -34.264 1.00 58.97 143 GLY A N 1
ATOM 1109 C CA . GLY A 1 143 ? 4.133 -5.192 -34.546 1.00 58.97 143 GLY A CA 1
ATOM 1110 C C . GLY A 1 143 ? 3.679 -6.022 -33.342 1.00 58.97 143 GLY A C 1
ATOM 1111 O O . GLY A 1 143 ? 2.599 -6.600 -33.396 1.00 58.97 143 GLY A O 1
ATOM 1112 N N . THR A 1 144 ? 4.473 -6.082 -32.266 1.00 58.44 144 THR A N 1
ATOM 1113 C CA . THR A 1 144 ? 4.290 -7.054 -31.172 1.00 58.44 144 THR A CA 1
ATOM 1114 C C . THR A 1 144 ? 3.854 -6.460 -29.827 1.00 58.44 144 THR A C 1
ATOM 1116 O O . THR A 1 144 ? 3.528 -7.226 -28.928 1.00 58.44 144 THR A O 1
ATOM 1119 N N . VAL A 1 145 ? 3.846 -5.132 -29.645 1.00 52.31 145 VAL A N 1
ATOM 1120 C CA . VAL A 1 145 ? 3.574 -4.485 -28.340 1.00 52.31 145 VAL A CA 1
ATOM 1121 C C . VAL A 1 145 ? 2.526 -3.370 -28.468 1.00 52.31 145 VAL A C 1
ATOM 1123 O O . VAL A 1 145 ? 2.539 -2.604 -29.433 1.00 52.31 145 VAL A O 1
ATOM 1126 N N . GLU A 1 146 ? 1.645 -3.236 -27.467 1.00 43.97 146 GLU A N 1
ATOM 1127 C CA . GLU A 1 146 ? 0.739 -2.092 -27.259 1.00 43.97 146 GLU A CA 1
ATOM 1128 C C . GLU A 1 146 ? 1.535 -0.792 -27.010 1.00 43.97 146 GLU A C 1
ATOM 1130 O O . GLU A 1 146 ? 1.745 -0.340 -25.887 1.00 43.97 146 GLU A O 1
ATOM 1135 N N . GLY A 1 147 ? 2.046 -0.206 -28.091 1.00 52.38 147 GLY A N 1
ATOM 1136 C CA . GLY A 1 147 ? 2.880 1.000 -28.078 1.00 52.38 147 GLY A CA 1
ATOM 1137 C C . GLY A 1 147 ? 3.155 1.542 -29.482 1.00 52.38 147 GLY A C 1
ATOM 1138 O O . GLY A 1 147 ? 4.213 2.117 -29.727 1.00 52.38 147 GLY A O 1
ATOM 1139 N N . ARG A 1 148 ? 2.210 1.331 -30.414 1.00 52.91 148 ARG A N 1
ATOM 1140 C CA . ARG A 1 148 ? 2.346 1.548 -31.872 1.00 52.91 148 ARG A CA 1
ATOM 1141 C C . ARG A 1 148 ? 2.920 2.908 -32.292 1.00 52.91 148 ARG A C 1
ATOM 1143 O O . ARG A 1 148 ? 3.497 2.996 -33.369 1.00 52.91 148 ARG A O 1
ATOM 1150 N N . GLY A 1 149 ? 2.772 3.953 -31.477 1.00 56.66 149 GLY A N 1
ATOM 1151 C CA . GLY A 1 149 ? 3.153 5.316 -31.856 1.00 56.66 149 GLY A CA 1
ATOM 1152 C C . GLY A 1 149 ? 4.656 5.610 -31.812 1.00 56.66 149 GLY A C 1
ATOM 1153 O O . GLY A 1 149 ? 5.176 6.237 -32.730 1.00 56.66 149 GLY A O 1
ATOM 1154 N N . SER A 1 150 ? 5.378 5.172 -30.774 1.00 62.91 150 SER A N 1
ATOM 1155 C CA . SER A 1 150 ? 6.743 5.666 -30.528 1.00 62.91 150 SER A CA 1
ATOM 1156 C C . SER A 1 150 ? 7.806 4.936 -31.352 1.00 62.91 150 SER A C 1
ATOM 1158 O O . SER A 1 150 ? 8.638 5.569 -31.995 1.00 62.91 150 SER A O 1
ATOM 1160 N N . ALA A 1 151 ? 7.764 3.603 -31.405 1.00 68.75 151 ALA A N 1
ATOM 1161 C CA . ALA A 1 151 ? 8.784 2.820 -32.104 1.00 68.75 151 ALA A CA 1
ATOM 1162 C C . ALA A 1 151 ? 8.678 2.907 -33.646 1.00 68.75 151 ALA A C 1
ATOM 1164 O O . ALA A 1 151 ? 9.671 2.699 -34.344 1.00 68.75 151 ALA A O 1
ATOM 1165 N N . TRP A 1 152 ? 7.508 3.276 -34.184 1.00 77.44 152 TRP A N 1
ATOM 1166 C CA . TRP A 1 152 ? 7.319 3.493 -35.623 1.00 77.44 152 TRP A CA 1
ATOM 1167 C C . TRP A 1 152 ? 8.040 4.759 -36.100 1.00 77.44 152 TRP A C 1
ATOM 1169 O O . TRP A 1 152 ? 8.759 4.717 -37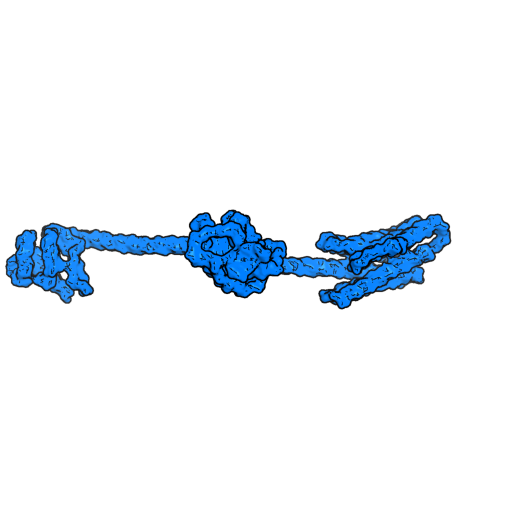.099 1.00 77.44 152 TRP A O 1
ATOM 1179 N N . GLY A 1 153 ? 7.939 5.853 -35.336 1.00 78.06 153 GLY A N 1
ATOM 1180 C CA . GLY A 1 153 ? 8.675 7.089 -35.616 1.00 78.06 153 GLY A CA 1
ATOM 1181 C C . GLY A 1 153 ? 10.193 6.888 -35.582 1.00 78.06 153 GLY A C 1
ATOM 1182 O O . GLY A 1 153 ? 10.898 7.366 -36.469 1.00 78.06 153 GLY A O 1
ATOM 1183 N N . LEU A 1 154 ? 10.693 6.103 -34.619 1.00 80.38 154 LEU A N 1
ATOM 1184 C CA . LEU A 1 154 ? 12.107 5.718 -34.562 1.00 80.38 154 LEU A CA 1
ATOM 1185 C C . LEU A 1 154 ? 12.549 4.926 -35.802 1.00 80.38 154 LEU A C 1
ATOM 1187 O O . LEU A 1 154 ? 13.596 5.215 -36.379 1.00 80.38 154 LEU A O 1
ATOM 1191 N N . SER A 1 155 ? 11.758 3.937 -36.218 1.00 86.69 155 SER A N 1
ATOM 1192 C CA . SER A 1 155 ? 12.053 3.132 -37.406 1.00 86.69 155 SER A CA 1
ATOM 1193 C C . SER A 1 155 ? 12.152 3.996 -38.669 1.00 86.69 155 SER A C 1
ATOM 1195 O O . SER A 1 155 ? 13.130 3.891 -39.413 1.00 86.69 155 SER A O 1
ATOM 1197 N N . LEU A 1 156 ? 11.192 4.905 -38.870 1.00 86.94 156 LEU A N 1
ATOM 1198 C CA . LEU A 1 156 ? 11.194 5.825 -40.004 1.00 86.94 156 LEU A CA 1
ATOM 1199 C C . LEU A 1 156 ? 12.430 6.735 -39.992 1.00 86.94 156 LEU A C 1
ATOM 1201 O O . LEU A 1 156 ? 13.069 6.902 -41.028 1.00 86.94 156 LEU A O 1
ATOM 1205 N N . ALA A 1 157 ? 12.803 7.273 -38.826 1.00 86.62 157 ALA A N 1
ATOM 1206 C CA . ALA A 1 157 ? 13.961 8.151 -38.689 1.00 86.62 157 ALA A CA 1
ATOM 1207 C C . ALA A 1 157 ? 15.269 7.463 -39.111 1.00 86.62 157 ALA A C 1
ATOM 1209 O O . ALA A 1 157 ? 16.019 8.016 -39.915 1.00 86.62 157 ALA A O 1
ATOM 1210 N N . TYR A 1 158 ? 15.514 6.235 -38.640 1.00 89.44 158 TYR A N 1
ATOM 1211 C CA . TYR A 1 158 ? 16.679 5.445 -39.054 1.00 89.44 158 TYR A CA 1
ATOM 1212 C C . TYR A 1 158 ? 16.641 5.084 -40.549 1.00 89.44 158 TYR A C 1
ATOM 1214 O O . TYR A 1 158 ? 17.675 5.114 -41.214 1.00 89.44 158 TYR A O 1
ATOM 1222 N N . GLY A 1 159 ? 15.457 4.801 -41.104 1.00 90.44 159 GLY A N 1
ATOM 1223 C CA . GLY A 1 159 ? 15.292 4.525 -42.534 1.00 90.44 159 GLY A CA 1
ATOM 1224 C C . GLY A 1 159 ? 15.638 5.730 -43.412 1.00 90.44 159 GLY A C 1
ATOM 1225 O O . GLY A 1 159 ? 16.381 5.598 -44.383 1.00 90.44 159 GLY A O 1
ATOM 1226 N N . VAL A 1 160 ? 15.165 6.923 -43.041 1.00 90.31 160 VAL A N 1
ATOM 1227 C CA . VAL A 1 160 ? 15.506 8.170 -43.743 1.00 90.31 160 VAL A CA 1
ATOM 1228 C C . VAL A 1 160 ? 16.997 8.484 -43.597 1.00 90.31 160 VAL A C 1
ATOM 1230 O O . VAL A 1 160 ? 17.638 8.865 -44.577 1.00 90.31 160 VAL A O 1
ATOM 1233 N N . TRP A 1 161 ? 17.583 8.260 -42.416 1.00 90.00 161 TRP A N 1
ATOM 1234 C CA . TRP A 1 161 ? 19.016 8.467 -42.190 1.00 90.00 161 TRP A CA 1
ATOM 1235 C C . TRP A 1 161 ? 19.880 7.594 -43.104 1.00 90.00 161 TRP A C 1
ATOM 1237 O O . TRP A 1 161 ? 20.831 8.102 -43.699 1.00 90.00 161 TRP A O 1
ATOM 1247 N N . ALA A 1 162 ? 19.512 6.321 -43.287 1.00 90.75 162 ALA A N 1
ATOM 1248 C CA . ALA A 1 162 ? 20.197 5.411 -44.203 1.00 90.75 162 ALA A CA 1
ATOM 1249 C C . ALA A 1 162 ? 20.235 5.964 -45.640 1.00 90.75 162 ALA A C 1
ATOM 1251 O O . ALA A 1 162 ? 21.282 5.961 -46.286 1.00 90.75 162 ALA A O 1
ATOM 1252 N N . VAL A 1 163 ? 19.106 6.488 -46.130 1.00 90.38 163 VAL A N 1
ATOM 1253 C CA . VAL A 1 163 ? 18.996 7.042 -47.490 1.00 90.38 163 VAL A CA 1
ATOM 1254 C C . VAL A 1 163 ? 19.821 8.322 -47.638 1.00 90.38 163 VAL A C 1
ATOM 1256 O O . VAL A 1 163 ? 20.600 8.447 -48.584 1.00 90.38 163 VAL A O 1
ATOM 1259 N N . LEU A 1 164 ? 19.699 9.257 -46.690 1.00 88.44 164 LEU A N 1
ATOM 1260 C CA . LEU A 1 164 ? 20.447 10.519 -46.719 1.00 88.44 164 LEU A CA 1
ATOM 1261 C C . LEU A 1 164 ? 21.957 10.289 -46.656 1.00 88.44 164 LEU A C 1
ATOM 1263 O O . LEU A 1 164 ? 22.721 10.936 -47.373 1.00 88.44 164 LEU A O 1
ATOM 1267 N N . LYS A 1 165 ? 22.389 9.331 -45.830 1.00 85.94 165 LYS A N 1
ATOM 1268 C CA . LYS A 1 165 ? 23.798 8.997 -45.629 1.00 85.94 165 LYS A CA 1
ATOM 1269 C C . LYS A 1 165 ? 24.440 8.471 -46.919 1.00 85.94 165 LYS A C 1
ATOM 1271 O O . LYS A 1 165 ? 25.514 8.949 -47.271 1.00 85.94 165 LYS A O 1
ATOM 1276 N N . ILE A 1 166 ? 23.771 7.594 -47.675 1.00 86.38 166 ILE A N 1
ATOM 1277 C CA . ILE A 1 166 ? 24.235 7.171 -49.014 1.00 86.38 166 ILE A CA 1
ATOM 1278 C C . ILE A 1 166 ? 24.214 8.345 -50.002 1.00 86.38 166 ILE A C 1
ATOM 1280 O O . ILE A 1 166 ? 25.159 8.521 -50.771 1.00 86.38 166 ILE A O 1
ATOM 1284 N N . GLY A 1 167 ? 23.165 9.172 -49.963 1.00 83.69 167 GLY A N 1
ATOM 1285 C CA . GLY A 1 167 ? 23.009 10.329 -50.848 1.00 83.69 167 GLY A CA 1
ATOM 1286 C C . GLY A 1 167 ? 24.189 11.306 -50.797 1.00 83.69 167 GLY A C 1
ATOM 1287 O O . GLY A 1 167 ? 24.608 11.811 -51.838 1.00 83.69 167 GLY A O 1
ATOM 1288 N N . HIS A 1 168 ? 24.802 11.505 -49.625 1.00 81.56 168 HIS A N 1
ATOM 1289 C CA . HIS A 1 168 ? 25.979 12.371 -49.463 1.00 81.56 168 HIS A CA 1
ATOM 1290 C C . HIS A 1 168 ? 27.203 11.958 -50.300 1.00 81.56 168 HIS A C 1
ATOM 1292 O O . HIS A 1 168 ? 28.083 12.789 -50.517 1.00 81.56 168 HIS A O 1
ATOM 1298 N N . LEU A 1 169 ? 27.276 10.714 -50.791 1.00 83.56 169 LEU A N 1
ATOM 1299 C CA . LEU A 1 169 ? 28.355 10.270 -51.678 1.00 83.56 169 LEU A CA 1
ATOM 1300 C C . LEU A 1 169 ? 28.214 10.835 -53.104 1.00 83.56 169 LEU A C 1
ATOM 1302 O O . LEU A 1 169 ? 29.214 11.069 -53.784 1.00 83.56 169 LEU A O 1
ATOM 1306 N N . PHE A 1 170 ? 26.974 11.052 -53.545 1.00 85.00 170 PHE A N 1
ATOM 1307 C CA . PHE A 1 170 ? 26.629 11.430 -54.919 1.00 85.00 170 PHE A CA 1
ATOM 1308 C C . PHE A 1 170 ? 26.287 12.913 -55.060 1.00 85.00 170 PHE A C 1
ATOM 1310 O O . PHE A 1 170 ? 26.371 13.475 -56.151 1.00 85.00 170 PHE A O 1
ATOM 1317 N N . VAL A 1 171 ? 25.909 13.554 -53.956 1.00 84.81 171 VAL A N 1
ATOM 1318 C CA . VAL A 1 171 ? 25.485 14.950 -53.927 1.00 84.81 171 VAL A CA 1
ATOM 1319 C C . VAL A 1 171 ? 26.696 15.861 -53.667 1.00 84.81 171 VAL A C 1
ATOM 1321 O O . VAL A 1 171 ? 27.360 15.710 -52.639 1.00 84.81 171 VAL A O 1
ATOM 1324 N N . PRO A 1 172 ? 27.010 16.821 -54.559 1.00 81.19 172 PRO A N 1
ATOM 1325 C CA . PRO A 1 172 ? 28.148 17.710 -54.363 1.00 81.19 172 PRO A CA 1
ATOM 1326 C C . PRO A 1 172 ? 27.945 18.627 -53.140 1.00 81.19 172 PRO A C 1
ATOM 1328 O O . PRO A 1 172 ? 26.820 19.092 -52.921 1.00 81.19 172 PRO A O 1
ATOM 1331 N N . PRO A 1 173 ? 29.011 18.942 -52.371 1.00 75.81 173 PRO A N 1
ATOM 1332 C CA . PRO A 1 173 ? 28.913 19.717 -51.125 1.00 75.81 173 PRO A CA 1
ATOM 1333 C C . PRO A 1 173 ? 28.305 21.116 -51.284 1.00 75.81 173 PRO A C 1
ATOM 1335 O O . PRO A 1 173 ? 27.725 21.650 -50.344 1.00 75.81 173 PRO A O 1
ATOM 1338 N N . GLU A 1 174 ? 28.433 21.706 -52.473 1.00 78.56 174 GLU A N 1
ATOM 1339 C CA . GLU A 1 174 ? 27.934 23.051 -52.789 1.00 78.56 174 GLU A CA 1
ATOM 1340 C C . GLU A 1 174 ? 26.443 23.075 -53.152 1.00 78.56 174 GLU A C 1
ATOM 1342 O O . GLU A 1 174 ? 25.837 24.139 -53.262 1.00 78.56 174 GLU A O 1
ATOM 1347 N N . SER A 1 175 ? 25.829 21.906 -53.345 1.00 84.56 175 SER A N 1
ATOM 1348 C CA . SER A 1 175 ? 24.424 21.825 -53.732 1.00 84.56 175 SER A CA 1
ATOM 1349 C C . SER A 1 175 ? 23.487 22.094 -52.558 1.00 84.56 175 SER A C 1
ATOM 1351 O O . SER A 1 175 ? 23.727 21.671 -51.426 1.00 84.56 175 SER A O 1
ATOM 1353 N N . LEU A 1 176 ? 22.336 22.698 -52.859 1.00 82.75 176 LEU A N 1
ATOM 1354 C CA . LEU A 1 176 ? 21.251 22.877 -51.893 1.00 82.75 176 LEU A CA 1
ATOM 1355 C C . LEU A 1 176 ? 20.808 21.539 -51.268 1.00 82.75 176 LEU A C 1
ATOM 1357 O O . LEU A 1 176 ? 20.521 21.480 -50.075 1.00 82.75 176 LEU A O 1
ATOM 1361 N N . PHE A 1 177 ? 20.817 20.451 -52.047 1.00 83.69 177 PHE A N 1
ATOM 1362 C CA . PHE A 1 177 ? 20.462 19.109 -51.577 1.00 83.69 177 PHE A CA 1
ATOM 1363 C C . PHE A 1 177 ? 21.377 18.601 -50.456 1.00 83.69 177 PHE A C 1
ATOM 1365 O O . PHE A 1 177 ? 20.896 17.939 -49.538 1.00 83.69 177 PHE A O 1
ATOM 1372 N N . PHE A 1 178 ? 22.669 18.942 -50.484 1.00 82.31 178 PHE A N 1
ATOM 1373 C CA . PHE A 1 178 ? 23.605 18.577 -49.418 1.00 82.31 178 PHE A CA 1
ATOM 1374 C C . PHE A 1 178 ? 23.228 19.248 -48.090 1.00 82.31 178 PHE A C 1
ATOM 1376 O O . PHE A 1 178 ? 23.207 18.605 -47.038 1.00 82.31 178 PHE A O 1
ATOM 1383 N N . VAL A 1 179 ? 22.868 20.532 -48.156 1.00 82.06 179 VAL A N 1
ATOM 1384 C CA . VAL A 1 179 ? 22.461 21.353 -47.005 1.00 82.06 179 VAL A CA 1
ATOM 1385 C C . VAL A 1 179 ? 21.155 20.862 -46.408 1.00 82.06 179 VAL A C 1
ATOM 1387 O O . VAL A 1 179 ? 21.056 20.661 -45.199 1.00 82.06 179 VAL A O 1
ATOM 1390 N N . VAL A 1 180 ? 20.158 20.650 -47.267 1.00 84.88 180 VAL A N 1
ATOM 1391 C CA . VAL A 1 180 ? 18.840 20.156 -46.866 1.00 84.88 180 VAL A CA 1
ATOM 1392 C C . VAL A 1 180 ? 18.970 18.769 -46.242 1.00 84.88 180 VAL A C 1
ATOM 1394 O O . VAL A 1 180 ? 18.363 18.520 -45.205 1.00 84.88 180 VAL A O 1
ATOM 1397 N N . GLY A 1 181 ? 19.819 17.900 -46.801 1.00 84.75 181 GLY A N 1
ATOM 1398 C CA . GLY A 1 181 ? 20.121 16.591 -46.222 1.00 84.75 181 GLY A CA 1
ATOM 1399 C C . GLY A 1 181 ? 20.689 16.684 -44.804 1.00 84.75 181 GLY A C 1
ATOM 1400 O O . GLY A 1 181 ? 20.181 16.021 -43.902 1.00 84.75 181 GLY A O 1
ATOM 1401 N N . LEU A 1 182 ? 21.676 17.557 -44.571 1.00 82.81 182 LEU A N 1
ATOM 1402 C CA . LEU A 1 182 ? 22.252 17.774 -43.237 1.00 82.81 182 LEU A CA 1
ATOM 1403 C C . LEU A 1 182 ? 21.235 18.344 -42.236 1.00 82.81 182 LEU A C 1
ATOM 1405 O O . LEU A 1 182 ? 21.166 17.883 -41.099 1.00 82.81 182 LEU A O 1
ATOM 1409 N N . LEU A 1 183 ? 20.419 19.316 -42.651 1.00 85.75 183 LEU A N 1
ATOM 1410 C CA . LEU A 1 183 ? 19.361 19.872 -41.802 1.00 85.75 183 LEU A CA 1
ATOM 1411 C C . LEU A 1 183 ? 18.314 18.817 -41.433 1.00 85.75 183 LEU A C 1
ATOM 1413 O O . LEU A 1 183 ? 17.853 18.783 -40.291 1.00 85.75 183 LEU A O 1
ATOM 1417 N N . LEU A 1 184 ? 17.970 17.928 -42.369 1.00 86.94 184 LEU A N 1
ATOM 1418 C CA . LEU A 1 184 ? 17.024 16.848 -42.117 1.00 86.94 184 LEU A CA 1
ATOM 1419 C C . LEU A 1 184 ? 17.606 15.810 -41.147 1.00 86.94 184 LEU A C 1
ATOM 1421 O O . LEU A 1 184 ? 16.906 15.386 -40.232 1.00 86.94 184 LEU A O 1
ATOM 1425 N N . VAL A 1 185 ? 18.897 15.476 -41.268 1.00 83.31 185 VAL A N 1
ATOM 1426 C CA . VAL A 1 185 ? 19.615 14.643 -40.283 1.00 83.31 185 VAL A CA 1
ATOM 1427 C C . VAL A 1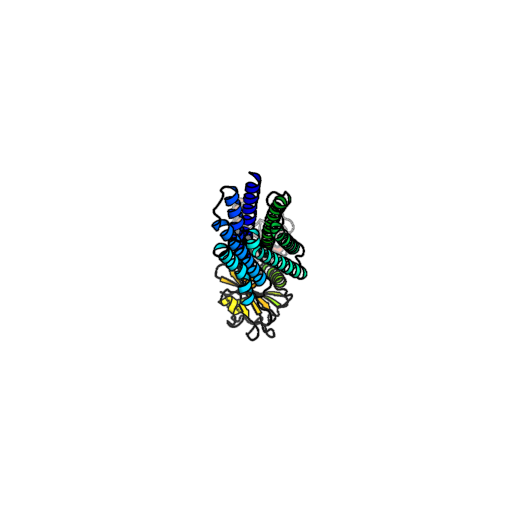 185 ? 19.576 15.273 -38.886 1.00 83.31 185 VAL A C 1
ATOM 1429 O O . VAL A 1 185 ? 19.270 14.583 -37.914 1.00 83.31 185 VAL A O 1
ATOM 1432 N N . ASN A 1 186 ? 19.818 16.582 -38.774 1.00 85.12 186 ASN A N 1
ATOM 1433 C CA . ASN A 1 186 ? 19.764 17.293 -37.493 1.00 85.12 186 ASN A CA 1
ATOM 1434 C C . ASN A 1 186 ? 18.356 17.244 -36.876 1.00 85.12 186 ASN A C 1
ATOM 1436 O O . ASN A 1 186 ? 18.202 16.926 -35.695 1.00 85.12 186 ASN A O 1
ATOM 1440 N N . GLY A 1 187 ? 17.325 17.510 -37.685 1.00 86.06 187 GLY A N 1
ATOM 1441 C CA . GLY A 1 187 ? 15.927 17.448 -37.256 1.00 86.06 187 GLY A CA 1
ATOM 1442 C C . GLY A 1 187 ? 15.510 16.049 -36.796 1.00 86.06 187 GLY A C 1
ATOM 1443 O O . GLY A 1 187 ? 14.853 15.912 -35.765 1.00 86.06 187 GLY A O 1
ATOM 1444 N N . LEU A 1 188 ? 15.949 15.003 -37.504 1.00 87.50 188 LEU A N 1
ATOM 1445 C CA . LEU A 1 188 ? 15.703 13.610 -37.124 1.00 87.50 188 LEU A CA 1
ATOM 1446 C C . LEU A 1 188 ? 16.385 13.241 -35.801 1.00 87.50 188 LEU A C 1
ATOM 1448 O O . LEU A 1 188 ? 15.759 12.591 -34.964 1.00 87.50 188 LEU A O 1
ATOM 1452 N N . ALA A 1 189 ? 17.628 13.681 -35.579 1.00 84.38 189 ALA A N 1
ATOM 1453 C CA . ALA A 1 189 ? 18.338 13.443 -34.322 1.00 84.38 189 ALA A CA 1
ATOM 1454 C C . ALA A 1 189 ? 17.614 14.081 -33.124 1.00 84.38 189 ALA A C 1
ATOM 1456 O O . ALA A 1 189 ? 17.468 13.444 -32.079 1.00 84.38 189 ALA A O 1
ATOM 1457 N N . LEU A 1 190 ? 17.103 15.307 -33.285 1.00 86.62 190 LEU A N 1
ATOM 1458 C CA . LEU A 1 190 ? 16.342 15.992 -32.240 1.00 86.62 190 LEU A CA 1
ATOM 1459 C C . LEU A 1 190 ? 14.979 15.330 -31.993 1.00 86.62 190 LEU A C 1
ATOM 1461 O O . LEU A 1 190 ? 14.620 15.087 -30.843 1.00 86.62 190 LEU A O 1
ATOM 1465 N N . ALA A 1 191 ? 14.243 14.985 -33.053 1.00 85.06 191 ALA A N 1
ATOM 1466 C CA . ALA A 1 191 ? 12.963 14.284 -32.942 1.00 85.06 191 ALA A CA 1
ATOM 1467 C C . ALA A 1 191 ? 13.116 12.938 -32.213 1.00 85.06 191 ALA A C 1
ATOM 1469 O O . ALA A 1 191 ? 12.318 12.604 -31.333 1.00 85.06 191 ALA A O 1
ATOM 1470 N N . LEU A 1 192 ? 14.185 12.201 -32.525 1.00 84.44 192 LEU A N 1
ATOM 1471 C CA . LEU A 1 192 ? 14.550 10.963 -31.847 1.00 84.44 192 LEU A CA 1
ATOM 1472 C C . LEU A 1 192 ? 14.832 11.206 -30.357 1.00 84.44 192 LEU A C 1
ATOM 1474 O O . LEU A 1 192 ? 14.272 10.514 -29.507 1.00 84.44 192 LEU A O 1
ATOM 1478 N N . ALA A 1 193 ? 15.635 12.221 -30.027 1.00 84.81 193 ALA A N 1
ATOM 1479 C CA . ALA A 1 193 ? 15.944 12.567 -28.642 1.00 84.81 193 ALA A CA 1
ATOM 1480 C C . ALA A 1 193 ? 14.686 12.951 -27.845 1.00 84.81 193 ALA A C 1
ATOM 1482 O O . ALA A 1 193 ? 14.461 12.427 -26.754 1.00 84.81 193 ALA A O 1
ATOM 1483 N N . CYS A 1 194 ? 13.823 13.802 -28.409 1.00 83.00 194 CYS A N 1
ATOM 1484 C CA . CYS A 1 194 ? 12.550 14.191 -27.804 1.00 83.00 194 CYS A CA 1
ATOM 1485 C C . CYS A 1 194 ? 11.629 12.987 -27.577 1.00 83.00 194 CYS A C 1
ATOM 1487 O O . CYS A 1 194 ? 11.021 12.884 -26.513 1.00 83.00 194 CYS A O 1
ATOM 1489 N N . SER A 1 195 ? 11.554 12.051 -28.529 1.00 81.25 195 SER A N 1
ATOM 1490 C CA . SER A 1 195 ? 10.749 10.835 -28.373 1.00 81.25 195 SER A CA 1
ATOM 1491 C C . SER A 1 195 ? 11.265 9.940 -27.241 1.00 81.25 195 SER A C 1
ATOM 1493 O O . SER A 1 195 ? 10.461 9.393 -26.487 1.00 81.25 195 SER A O 1
ATOM 1495 N N . LEU A 1 196 ? 12.586 9.784 -27.102 1.00 78.88 196 LEU A N 1
ATOM 1496 C CA . LEU A 1 196 ? 13.193 8.993 -26.024 1.00 78.88 196 LEU A CA 1
ATOM 1497 C C . LEU A 1 196 ? 12.967 9.639 -24.650 1.00 78.88 196 LEU A C 1
ATOM 1499 O O . LEU A 1 196 ? 12.579 8.962 -23.698 1.00 78.88 196 LEU A O 1
ATOM 1503 N N . ILE A 1 197 ? 13.137 10.960 -24.558 1.00 80.25 197 ILE A N 1
ATOM 1504 C CA . ILE A 1 197 ? 12.862 11.718 -23.331 1.00 80.25 197 ILE A CA 1
ATOM 1505 C C . ILE A 1 197 ? 11.374 11.619 -22.974 1.00 80.25 197 ILE A C 1
ATOM 1507 O O . ILE A 1 197 ? 11.046 11.309 -21.830 1.00 80.25 197 ILE A O 1
ATOM 1511 N N . GLY A 1 198 ? 10.475 11.794 -23.945 1.00 75.56 198 GLY A N 1
ATOM 1512 C CA . GLY A 1 198 ? 9.031 11.664 -23.749 1.00 75.56 198 GLY A CA 1
ATOM 1513 C C . GLY A 1 198 ? 8.625 10.288 -23.215 1.00 75.56 198 GLY A C 1
ATOM 1514 O O . GLY A 1 198 ? 7.858 10.208 -22.259 1.00 75.56 198 GLY A O 1
ATOM 1515 N N . LEU A 1 199 ? 9.194 9.204 -23.755 1.00 72.31 199 LEU A N 1
ATOM 1516 C CA . LEU A 1 199 ? 8.977 7.849 -23.234 1.00 72.31 199 LEU A CA 1
ATOM 1517 C C . LEU A 1 199 ? 9.431 7.715 -21.776 1.00 72.31 199 LEU A C 1
ATOM 1519 O O . LEU A 1 199 ? 8.680 7.201 -20.948 1.00 72.31 199 LEU A O 1
ATOM 1523 N N . SER A 1 200 ? 10.616 8.234 -21.447 1.00 71.00 200 SER A N 1
ATOM 1524 C CA . SER A 1 200 ? 11.143 8.181 -20.080 1.00 71.00 200 SER A CA 1
ATOM 1525 C C . SER A 1 200 ? 10.293 8.976 -19.083 1.00 71.00 200 SER A C 1
ATOM 1527 O O . SER A 1 200 ? 10.093 8.533 -17.953 1.00 71.00 200 SER A O 1
ATOM 1529 N N . LEU A 1 201 ? 9.727 10.111 -19.511 1.00 71.25 201 LEU A N 1
ATOM 1530 C CA . LEU A 1 201 ? 8.823 10.923 -18.699 1.00 71.25 201 LEU A CA 1
ATOM 1531 C C . LEU A 1 201 ? 7.497 10.200 -18.457 1.00 71.25 201 LEU A C 1
ATOM 1533 O O . LEU A 1 201 ? 7.027 10.160 -17.324 1.00 71.25 201 LEU A O 1
ATOM 1537 N N . VAL A 1 202 ? 6.929 9.565 -19.486 1.00 73.00 202 VAL A N 1
ATOM 1538 C CA . VAL A 1 202 ? 5.694 8.776 -19.358 1.00 73.00 202 VAL A CA 1
ATOM 1539 C C . VAL A 1 202 ? 5.901 7.565 -18.444 1.00 73.00 202 VAL A C 1
ATOM 1541 O O . VAL A 1 202 ? 5.037 7.252 -17.624 1.00 73.00 202 VAL A O 1
ATOM 1544 N N . GLU A 1 203 ? 7.037 6.874 -18.539 1.00 68.88 203 GLU A N 1
ATOM 1545 C CA . GLU A 1 203 ? 7.376 5.771 -17.632 1.00 68.88 203 GLU A CA 1
ATOM 1546 C C . GLU A 1 203 ? 7.587 6.252 -16.191 1.00 68.88 203 GLU A C 1
ATOM 1548 O O . GLU A 1 203 ? 7.053 5.646 -15.253 1.00 68.88 203 GLU A O 1
ATOM 1553 N N . ALA A 1 204 ? 8.298 7.368 -16.006 1.00 68.12 204 ALA A N 1
ATOM 1554 C CA . ALA A 1 204 ? 8.492 7.993 -14.704 1.00 68.12 204 ALA A CA 1
ATOM 1555 C C . ALA A 1 204 ? 7.149 8.395 -14.081 1.00 68.12 204 ALA A C 1
ATOM 1557 O O . ALA A 1 204 ? 6.881 8.043 -12.931 1.00 68.12 204 ALA A O 1
ATOM 1558 N N . GLU A 1 205 ? 6.265 9.029 -14.850 1.00 72.31 205 GLU A N 1
ATOM 1559 C CA . GLU A 1 205 ? 4.936 9.440 -14.406 1.00 72.31 205 GLU A CA 1
ATOM 1560 C C . GLU A 1 205 ? 4.055 8.235 -14.058 1.00 72.31 205 GLU A C 1
ATOM 1562 O O . GLU A 1 205 ? 3.433 8.209 -12.997 1.00 72.31 205 GLU A O 1
ATOM 1567 N N . ARG A 1 206 ? 4.053 7.178 -14.881 1.00 69.81 206 ARG A N 1
ATOM 1568 C CA . ARG A 1 206 ? 3.343 5.924 -14.573 1.00 69.81 206 ARG A CA 1
ATOM 1569 C C . ARG A 1 206 ? 3.859 5.284 -13.287 1.00 69.81 206 ARG A C 1
ATOM 1571 O O . ARG A 1 206 ? 3.066 4.763 -12.505 1.00 69.81 206 ARG A O 1
ATOM 1578 N N . SER A 1 207 ? 5.170 5.305 -13.051 1.00 67.56 207 SER A N 1
ATOM 1579 C CA . SER A 1 207 ? 5.765 4.760 -11.827 1.00 67.56 207 SER A CA 1
ATOM 1580 C C . SER A 1 207 ? 5.435 5.607 -10.591 1.00 67.56 207 SER A C 1
ATOM 1582 O O . SER A 1 207 ? 5.155 5.056 -9.525 1.00 67.56 207 SER A O 1
ATOM 1584 N N . ALA A 1 208 ? 5.406 6.933 -10.745 1.00 67.50 208 ALA A N 1
ATOM 1585 C CA . ALA A 1 208 ? 5.030 7.878 -9.704 1.00 67.50 208 ALA A CA 1
ATOM 1586 C C . ALA A 1 208 ? 3.546 7.741 -9.348 1.00 67.50 208 ALA A C 1
ATOM 1588 O O . ALA A 1 208 ? 3.230 7.618 -8.169 1.00 67.50 208 ALA A O 1
ATOM 1589 N N . ARG A 1 209 ? 2.658 7.643 -10.349 1.00 70.62 209 ARG A N 1
ATOM 1590 C CA . ARG A 1 209 ? 1.222 7.386 -10.158 1.00 70.62 209 ARG A CA 1
ATOM 1591 C C . ARG A 1 209 ? 0.980 6.067 -9.432 1.00 70.62 209 ARG A C 1
ATOM 1593 O O . ARG A 1 209 ? 0.343 6.077 -8.394 1.00 70.62 209 ARG A O 1
ATOM 1600 N N . ARG A 1 210 ? 1.609 4.959 -9.849 1.00 68.94 210 ARG A N 1
ATOM 1601 C CA . ARG A 1 210 ? 1.486 3.675 -9.124 1.00 68.94 210 ARG A CA 1
ATOM 1602 C C . ARG A 1 210 ? 1.959 3.755 -7.671 1.00 68.94 210 ARG A C 1
ATOM 1604 O O . ARG A 1 210 ? 1.393 3.078 -6.821 1.00 68.94 210 ARG A O 1
ATOM 1611 N N . ARG A 1 211 ? 3.006 4.535 -7.370 1.00 63.28 211 ARG A N 1
ATOM 1612 C CA . ARG A 1 211 ? 3.453 4.773 -5.984 1.00 63.28 211 ARG A CA 1
ATOM 1613 C C . ARG A 1 211 ? 2.449 5.631 -5.216 1.00 63.28 211 ARG A C 1
ATOM 1615 O O . ARG A 1 211 ? 2.150 5.289 -4.078 1.00 63.28 211 ARG A O 1
ATOM 1622 N N . ALA A 1 212 ? 1.926 6.687 -5.834 1.00 60.34 212 ALA A N 1
ATOM 1623 C CA . ALA A 1 212 ? 0.911 7.558 -5.253 1.00 60.34 212 ALA A CA 1
ATOM 1624 C C . ALA A 1 212 ? -0.390 6.794 -4.969 1.00 60.34 212 ALA A C 1
ATOM 1626 O O . ALA A 1 212 ? -0.891 6.875 -3.859 1.00 60.34 212 ALA A O 1
ATOM 1627 N N . ASP A 1 213 ? -0.868 5.965 -5.898 1.00 64.62 213 ASP A N 1
ATOM 1628 C CA . ASP A 1 213 ? -2.059 5.127 -5.719 1.00 64.62 213 ASP A CA 1
ATOM 1629 C C . ASP A 1 213 ? -1.869 4.119 -4.578 1.00 64.62 213 ASP A C 1
ATOM 1631 O O . ASP A 1 213 ? -2.754 3.943 -3.743 1.00 64.62 213 ASP A O 1
ATOM 1635 N N . ARG A 1 214 ? -0.679 3.504 -4.473 1.00 61.47 214 ARG A N 1
ATOM 1636 C CA . ARG A 1 214 ? -0.336 2.607 -3.356 1.00 61.47 214 ARG A CA 1
ATOM 1637 C C . ARG A 1 214 ? -0.319 3.351 -2.020 1.00 61.47 214 ARG A C 1
ATOM 1639 O O . ARG A 1 214 ? -0.823 2.829 -1.034 1.00 61.47 214 ARG A O 1
ATOM 1646 N N . LEU A 1 215 ? 0.247 4.558 -1.982 1.00 58.81 215 LEU A N 1
ATOM 1647 C CA . LEU A 1 215 ? 0.275 5.405 -0.787 1.00 58.81 215 LEU A CA 1
ATOM 1648 C C . LEU A 1 215 ? -1.122 5.914 -0.413 1.00 58.81 215 LEU A C 1
ATOM 1650 O O . LEU A 1 215 ? -1.447 5.939 0.767 1.00 58.81 215 LEU A O 1
ATOM 1654 N N . ASN A 1 216 ? -1.963 6.245 -1.392 1.00 58.06 216 ASN A N 1
ATOM 1655 C CA . ASN A 1 216 ? -3.337 6.696 -1.187 1.00 58.06 216 ASN A CA 1
ATOM 1656 C C . ASN A 1 216 ? -4.237 5.564 -0.683 1.00 58.06 216 ASN A C 1
ATOM 1658 O O . ASN A 1 216 ? -5.032 5.794 0.221 1.00 58.06 216 ASN A O 1
ATOM 1662 N N . ALA A 1 217 ? -4.081 4.339 -1.193 1.00 55.72 217 ALA A N 1
ATOM 1663 C CA . ALA A 1 217 ? -4.787 3.168 -0.670 1.00 55.72 217 ALA A CA 1
ATOM 1664 C C . ALA A 1 217 ? -4.394 2.878 0.793 1.00 55.72 217 ALA A C 1
ATOM 1666 O O . ALA A 1 217 ? -5.254 2.626 1.635 1.00 55.72 217 ALA A O 1
ATOM 1667 N N . LEU A 1 218 ? -3.101 2.998 1.120 1.00 59.12 218 LEU A N 1
ATOM 1668 C CA . LEU A 1 218 ? -2.604 2.899 2.498 1.00 59.12 218 LEU A CA 1
ATOM 1669 C C . LEU A 1 218 ? -3.103 4.054 3.391 1.00 59.12 218 LEU A C 1
ATOM 1671 O O . LEU A 1 218 ? -3.405 3.838 4.561 1.00 59.12 218 LEU A O 1
ATOM 1675 N N . ALA A 1 219 ? -3.213 5.273 2.856 1.00 54.69 219 ALA A N 1
ATOM 1676 C CA . ALA A 1 219 ? -3.700 6.451 3.579 1.00 54.69 219 ALA A CA 1
ATOM 1677 C C . ALA A 1 219 ? -5.221 6.422 3.819 1.00 54.69 219 ALA A C 1
ATOM 1679 O O . ALA A 1 219 ? -5.706 6.855 4.864 1.00 54.69 219 ALA A O 1
ATOM 1680 N N . ALA A 1 220 ? -5.990 5.884 2.870 1.00 56.62 220 ALA A N 1
ATOM 1681 C CA . ALA A 1 220 ? -7.426 5.676 3.025 1.00 56.62 220 ALA A CA 1
ATOM 1682 C C . ALA A 1 220 ? -7.709 4.701 4.179 1.00 56.62 220 ALA A C 1
ATOM 1684 O O . ALA A 1 220 ? -8.532 5.004 5.046 1.00 56.62 220 ALA A O 1
ATOM 1685 N N . LEU A 1 221 ? -6.942 3.606 4.245 1.00 55.34 221 LEU A N 1
ATOM 1686 C CA . LEU A 1 221 ? -6.967 2.616 5.324 1.00 55.34 221 LEU A CA 1
ATOM 1687 C C . LEU A 1 221 ? -6.702 3.213 6.709 1.00 55.34 221 LEU A C 1
ATOM 1689 O O . LEU A 1 221 ? -7.434 2.930 7.656 1.00 55.34 221 LEU A O 1
ATOM 1693 N N . THR A 1 222 ? -5.697 4.079 6.837 1.00 55.94 222 THR A N 1
ATOM 1694 C CA . THR A 1 222 ? -5.405 4.762 8.106 1.00 55.94 222 THR A CA 1
ATOM 1695 C C . THR A 1 222 ? -6.430 5.831 8.469 1.00 55.94 222 THR A C 1
ATOM 1697 O O . THR A 1 222 ? -6.726 6.008 9.650 1.00 55.94 222 THR A O 1
ATOM 1700 N N . SER A 1 223 ? -7.011 6.529 7.490 1.00 56.53 223 SER A N 1
ATOM 1701 C CA . SER A 1 223 ? -8.016 7.566 7.765 1.00 56.53 223 SER A CA 1
ATOM 1702 C C . SER A 1 223 ? -9.347 7.000 8.278 1.00 56.53 223 SER A C 1
ATOM 1704 O O . SER A 1 223 ? -9.998 7.634 9.109 1.00 56.53 223 SER A O 1
ATOM 1706 N N . ALA A 1 224 ? -9.731 5.800 7.825 1.00 54.12 224 ALA A N 1
ATOM 1707 C CA . ALA A 1 224 ? -10.887 5.071 8.343 1.00 54.12 224 ALA A CA 1
ATOM 1708 C C . ALA A 1 224 ? -10.605 4.511 9.747 1.00 54.12 224 ALA A C 1
ATOM 1710 O O . ALA A 1 224 ? -11.455 4.590 10.633 1.00 54.12 224 ALA A O 1
ATOM 1711 N N . ALA A 1 225 ? -9.376 4.036 9.970 1.00 53.47 225 ALA A N 1
ATOM 1712 C CA . ALA A 1 225 ? -8.934 3.476 11.240 1.00 53.47 225 ALA A CA 1
ATOM 1713 C C . ALA A 1 225 ? -8.964 4.475 12.414 1.00 53.47 225 ALA A C 1
ATOM 1715 O O . ALA A 1 225 ? -9.248 4.088 13.541 1.00 53.47 225 ALA A O 1
ATOM 1716 N N . GLY A 1 226 ? -8.713 5.765 12.166 1.00 56.53 226 GLY A N 1
ATOM 1717 C CA . GLY A 1 226 ? -8.716 6.792 13.216 1.00 56.53 226 GLY A CA 1
ATOM 1718 C C . GLY A 1 226 ? -10.100 7.256 13.692 1.00 56.53 226 GLY A C 1
ATOM 1719 O O . GLY A 1 226 ? -10.174 7.981 14.680 1.00 56.53 226 GLY A O 1
ATOM 1720 N N . ARG A 1 227 ? -11.192 6.891 13.003 1.00 60.72 227 ARG A N 1
ATOM 1721 C CA . ARG A 1 227 ? -12.559 7.353 13.336 1.00 60.72 227 ARG A CA 1
ATOM 1722 C C . ARG A 1 227 ? -13.376 6.350 14.141 1.00 60.72 227 ARG A C 1
ATOM 1724 O O . ARG A 1 227 ? -14.432 6.715 14.649 1.00 60.72 227 ARG A O 1
ATOM 1731 N N . LEU A 1 228 ? -12.928 5.100 14.214 1.00 66.75 228 LEU A N 1
ATOM 1732 C CA . LEU A 1 228 ? -13.676 4.025 14.849 1.00 66.75 228 LEU A CA 1
ATOM 1733 C C . LEU A 1 228 ? -13.239 3.905 16.316 1.00 66.75 228 LEU A C 1
ATOM 1735 O O . LEU A 1 228 ? -12.076 3.598 16.573 1.00 66.75 228 LEU A O 1
ATOM 1739 N N . PRO A 1 229 ? -14.138 4.154 17.286 1.00 68.19 229 PRO A N 1
ATOM 1740 C CA . PRO A 1 229 ? -13.786 4.133 18.705 1.00 68.19 229 PRO A CA 1
ATOM 1741 C C . PRO A 1 229 ? -13.583 2.711 19.250 1.00 68.19 229 PRO A C 1
ATOM 1743 O O . PRO A 1 229 ? -13.064 2.550 20.349 1.00 68.19 229 PRO A O 1
ATOM 1746 N N . SER A 1 230 ? -13.994 1.686 18.497 1.00 81.88 230 SER A N 1
ATOM 1747 C CA . SER A 1 230 ? -13.972 0.288 18.917 1.00 81.88 230 SER A CA 1
ATOM 1748 C C . SER A 1 230 ? -12.883 -0.510 18.187 1.00 81.88 230 SER A C 1
ATOM 1750 O O . SER A 1 230 ? -12.847 -0.502 16.949 1.00 81.88 230 SER A O 1
ATOM 1752 N N . PRO A 1 231 ? -12.046 -1.279 18.914 1.00 85.19 231 PRO A N 1
ATOM 1753 C CA . PRO A 1 231 ? -11.133 -2.260 18.327 1.00 85.19 231 PRO A CA 1
ATOM 1754 C C . PRO A 1 231 ? -11.816 -3.254 17.378 1.00 85.19 231 PRO A C 1
ATOM 1756 O O . PRO A 1 231 ? -11.200 -3.691 16.407 1.00 85.19 231 PRO A O 1
ATOM 1759 N N . HIS A 1 232 ? -13.080 -3.603 17.642 1.00 86.62 232 HIS A N 1
ATOM 1760 C CA . HIS A 1 232 ? -13.86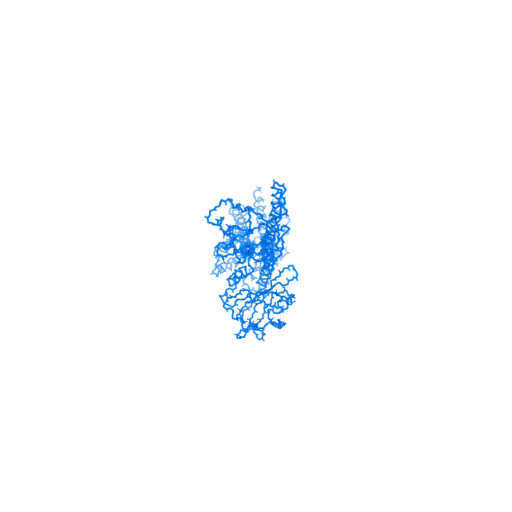7 -4.493 16.788 1.00 86.62 232 HIS A CA 1
ATOM 1761 C C . HIS A 1 232 ? -14.087 -3.892 15.402 1.00 86.62 232 HIS A C 1
ATOM 1763 O O . HIS A 1 232 ? -13.729 -4.505 14.397 1.00 86.62 232 HIS A O 1
ATOM 1769 N N . ASP A 1 233 ? -14.617 -2.673 15.351 1.00 85.62 233 ASP A N 1
ATOM 1770 C CA . ASP A 1 233 ? -15.008 -2.038 14.093 1.00 85.62 233 ASP A CA 1
ATOM 1771 C C . ASP A 1 233 ? -13.783 -1.691 13.248 1.00 85.62 233 ASP A C 1
ATOM 1773 O O . ASP A 1 233 ? -13.777 -1.903 12.034 1.00 85.62 233 ASP A O 1
ATOM 1777 N N . LEU A 1 234 ? -12.711 -1.230 13.905 1.00 87.00 234 LEU A N 1
ATOM 1778 C CA . LEU A 1 234 ? -11.414 -0.992 13.278 1.00 87.00 234 LEU A CA 1
ATOM 1779 C C . LEU A 1 234 ? -10.903 -2.247 12.560 1.00 87.00 234 LEU A C 1
ATOM 1781 O O . LEU A 1 234 ? -10.525 -2.195 11.387 1.00 87.00 234 LEU A O 1
ATOM 1785 N N . LEU A 1 235 ? -10.863 -3.375 13.272 1.00 87.38 235 LEU A N 1
ATOM 1786 C CA . LEU A 1 235 ? -10.311 -4.608 12.728 1.00 87.38 235 LEU A CA 1
ATOM 1787 C C . LEU A 1 235 ? -11.241 -5.235 11.691 1.00 87.38 235 LEU A C 1
ATOM 1789 O O . LEU A 1 235 ? -10.745 -5.742 10.690 1.00 87.38 235 LEU A O 1
ATOM 1793 N N . ALA A 1 236 ? -12.561 -5.141 11.856 1.00 87.12 236 ALA A N 1
ATOM 1794 C CA . ALA A 1 236 ? -13.524 -5.586 10.852 1.00 87.12 236 ALA A CA 1
ATOM 1795 C C . ALA A 1 236 ? -13.345 -4.844 9.513 1.00 87.12 236 ALA A C 1
ATOM 1797 O O . ALA A 1 236 ? -13.250 -5.487 8.466 1.00 87.12 236 ALA A O 1
ATOM 1798 N N . ALA A 1 237 ? -13.199 -3.515 9.547 1.00 84.50 237 ALA A N 1
ATOM 1799 C CA . ALA A 1 237 ? -12.921 -2.712 8.355 1.00 84.50 237 ALA A CA 1
ATOM 1800 C C . ALA A 1 237 ? -11.554 -3.055 7.731 1.00 84.50 237 ALA A C 1
ATOM 1802 O O . ALA A 1 237 ? -11.421 -3.165 6.511 1.00 84.50 237 ALA A O 1
ATOM 1803 N N . ALA A 1 238 ? -10.535 -3.286 8.565 1.00 85.62 238 ALA A N 1
ATOM 1804 C CA . ALA A 1 238 ? -9.218 -3.706 8.094 1.00 85.62 238 ALA A CA 1
ATOM 1805 C C . ALA A 1 238 ? -9.257 -5.070 7.384 1.00 85.62 238 ALA A C 1
ATOM 1807 O O . ALA A 1 238 ? -8.596 -5.242 6.358 1.00 85.62 238 ALA A O 1
ATOM 1808 N N . LEU A 1 239 ? -10.039 -6.031 7.893 1.00 86.75 239 LEU A N 1
ATOM 1809 C CA . LEU A 1 239 ? -10.214 -7.336 7.250 1.00 86.75 239 LEU A CA 1
ATOM 1810 C C . LEU A 1 239 ? -10.851 -7.209 5.863 1.00 86.75 239 LEU A C 1
ATOM 1812 O O . LEU A 1 239 ? -10.434 -7.908 4.941 1.00 86.75 239 LEU A O 1
ATOM 1816 N N . GLU A 1 240 ? -11.829 -6.321 5.695 1.00 84.50 240 GLU A N 1
ATOM 1817 C CA . GLU A 1 240 ? -12.480 -6.097 4.403 1.00 84.50 240 GLU A CA 1
ATOM 1818 C C . GLU A 1 240 ? -11.494 -5.582 3.346 1.00 84.50 240 GLU A C 1
ATOM 1820 O O . GLU A 1 240 ? -11.433 -6.106 2.230 1.00 84.50 240 GLU A O 1
ATOM 1825 N N . GLU A 1 241 ? -10.668 -4.601 3.704 1.00 80.62 241 GLU A N 1
ATOM 1826 C CA . GLU A 1 241 ? -9.712 -4.032 2.760 1.00 80.62 241 GLU A CA 1
ATOM 1827 C C . GLU A 1 241 ? -8.531 -4.969 2.484 1.00 80.62 241 GLU A C 1
ATOM 1829 O O . GLU A 1 241 ? -8.108 -5.102 1.336 1.00 80.62 241 GLU A O 1
ATOM 1834 N N . ILE A 1 242 ? -8.012 -5.662 3.504 1.00 85.00 242 ILE A N 1
ATOM 1835 C CA . ILE A 1 242 ? -6.959 -6.671 3.311 1.00 85.00 242 ILE A CA 1
ATOM 1836 C C . ILE A 1 242 ? -7.477 -7.798 2.411 1.00 85.00 242 ILE A C 1
ATOM 1838 O O . ILE A 1 242 ? -6.752 -8.244 1.521 1.00 85.00 242 ILE A O 1
ATOM 1842 N N . GLY A 1 243 ? -8.737 -8.210 2.582 1.00 83.44 243 GLY A N 1
ATOM 1843 C CA . GLY A 1 243 ? -9.406 -9.151 1.687 1.00 83.44 243 GLY A CA 1
ATOM 1844 C C . GLY A 1 243 ? -9.434 -8.646 0.244 1.00 83.44 243 GLY A C 1
ATOM 1845 O O . GLY A 1 243 ? -9.004 -9.356 -0.666 1.00 83.44 243 GLY A O 1
ATOM 1846 N N . ARG A 1 244 ? -9.831 -7.386 0.023 1.00 81.75 244 ARG A N 1
ATOM 1847 C CA . ARG A 1 244 ? -9.840 -6.760 -1.312 1.00 81.75 244 ARG A CA 1
ATOM 1848 C C . ARG A 1 244 ? -8.442 -6.681 -1.934 1.00 81.75 244 ARG A C 1
ATOM 1850 O O . ARG A 1 244 ? -8.281 -7.003 -3.108 1.00 81.75 244 ARG A O 1
ATOM 1857 N N . LEU A 1 245 ? -7.433 -6.297 -1.151 1.00 80.94 245 LEU A N 1
ATOM 1858 C CA . LEU A 1 245 ? -6.042 -6.156 -1.594 1.00 80.94 245 LEU A CA 1
ATOM 1859 C C . LEU A 1 245 ? -5.417 -7.502 -1.975 1.00 80.94 245 LEU A C 1
ATOM 1861 O O . LEU A 1 245 ? -4.638 -7.572 -2.925 1.00 80.94 245 LEU A O 1
ATOM 1865 N N . LEU A 1 246 ? -5.749 -8.565 -1.240 1.00 80.50 246 LEU A N 1
ATOM 1866 C CA . LEU A 1 246 ? -5.233 -9.913 -1.484 1.00 80.50 246 LEU A CA 1
ATOM 1867 C C . LEU A 1 246 ? -6.101 -10.732 -2.453 1.00 80.50 246 LEU A C 1
ATOM 1869 O O . LEU A 1 246 ? -5.672 -11.808 -2.869 1.00 80.50 246 LEU A O 1
ATOM 1873 N N . GLY A 1 247 ? -7.286 -10.238 -2.826 1.00 81.69 247 GLY A N 1
ATOM 1874 C CA . GLY A 1 247 ? -8.252 -10.963 -3.654 1.00 81.69 247 GLY A CA 1
ATOM 1875 C C . GLY A 1 247 ? -8.902 -12.144 -2.927 1.00 81.69 247 GLY A C 1
ATOM 1876 O O . GLY A 1 247 ? -9.227 -13.149 -3.554 1.00 81.69 247 GLY A O 1
ATOM 1877 N N . VAL A 1 248 ? -9.053 -12.050 -1.604 1.00 78.81 248 VAL A N 1
ATOM 1878 C CA . VAL A 1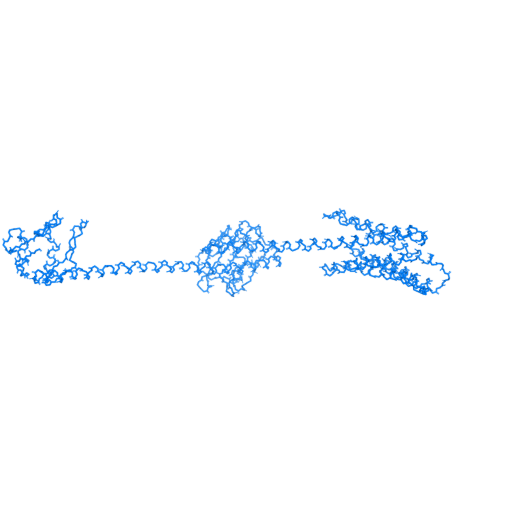 248 ? -9.574 -13.114 -0.739 1.00 78.81 248 VAL A CA 1
ATOM 1879 C C . VAL A 1 248 ? -10.917 -12.678 -0.159 1.00 78.81 248 VAL A C 1
ATOM 1881 O O . VAL A 1 248 ? -10.995 -11.687 0.564 1.00 78.81 248 VAL A O 1
ATOM 1884 N N . GLY A 1 249 ? -11.978 -13.420 -0.483 1.00 71.31 249 GLY A N 1
ATOM 1885 C CA . GLY A 1 249 ? -13.335 -13.124 -0.014 1.00 71.31 249 GLY A CA 1
ATOM 1886 C C . GLY A 1 249 ? -13.645 -13.641 1.393 1.00 71.31 249 GLY A C 1
ATOM 1887 O O . GLY A 1 249 ? -14.424 -13.007 2.099 1.00 71.31 249 GLY A O 1
ATOM 1888 N N . ASP A 1 250 ? -13.018 -14.750 1.798 1.00 77.31 250 ASP A N 1
ATOM 1889 C CA . ASP A 1 250 ? -13.270 -15.471 3.049 1.00 77.31 250 ASP A CA 1
ATOM 1890 C C . ASP A 1 250 ? -11.988 -16.109 3.593 1.00 77.31 250 ASP A C 1
ATOM 1892 O O . ASP A 1 250 ? -11.061 -16.424 2.850 1.00 77.31 250 ASP A O 1
ATOM 1896 N N . GLY A 1 251 ? -11.943 -16.352 4.901 1.00 79.06 251 GLY A N 1
ATOM 1897 C CA . GLY A 1 251 ? -10.775 -16.898 5.579 1.00 79.06 251 GLY A CA 1
ATOM 1898 C C . GLY A 1 251 ? -9.839 -15.826 6.123 1.00 79.06 251 GLY A C 1
ATOM 1899 O O . GLY A 1 251 ? -8.628 -16.030 6.108 1.00 79.06 251 GLY A O 1
ATOM 1900 N N . LEU A 1 252 ? -10.380 -14.729 6.651 1.00 83.88 252 LEU A N 1
ATOM 1901 C CA . LEU A 1 252 ? -9.613 -13.727 7.386 1.00 83.88 252 LEU A CA 1
ATOM 1902 C C . LEU A 1 252 ? -10.073 -13.631 8.844 1.00 83.88 252 LEU A C 1
ATOM 1904 O O . LEU A 1 252 ? -11.271 -13.599 9.120 1.00 83.88 252 LEU A O 1
ATOM 1908 N N . GLY A 1 253 ? -9.129 -13.552 9.775 1.00 85.38 253 GLY A N 1
ATOM 1909 C CA . GLY A 1 253 ? -9.400 -13.359 11.198 1.00 85.38 253 GLY A CA 1
ATOM 1910 C C . GLY A 1 253 ? -8.435 -12.354 11.809 1.00 85.38 253 GLY A C 1
ATOM 1911 O O . GLY A 1 253 ? -7.237 -12.409 11.542 1.00 85.38 253 GLY A O 1
ATOM 1912 N N . ALA A 1 254 ? -8.951 -11.439 12.620 1.00 87.00 254 ALA A N 1
ATOM 1913 C CA . ALA A 1 254 ? -8.173 -10.490 13.397 1.00 87.00 254 ALA A CA 1
ATOM 1914 C C . ALA A 1 254 ? -8.237 -10.866 14.878 1.00 87.00 254 ALA A C 1
ATOM 1916 O O . ALA A 1 254 ? -9.316 -11.028 15.458 1.00 87.00 254 ALA A O 1
ATOM 1917 N N . PHE A 1 255 ? -7.061 -10.978 15.480 1.00 85.62 255 PHE A N 1
ATOM 1918 C CA . PHE A 1 255 ? -6.859 -11.414 16.849 1.00 85.62 255 PHE A CA 1
ATOM 1919 C C . PHE A 1 255 ? -6.074 -10.358 17.608 1.00 85.62 255 PHE A C 1
ATOM 1921 O O . PHE A 1 255 ? -5.204 -9.686 17.055 1.00 85.62 255 PHE A O 1
ATOM 1928 N N . VAL A 1 256 ? -6.386 -10.218 18.885 1.00 87.94 256 VAL A N 1
ATOM 1929 C CA . VAL A 1 256 ? -5.834 -9.184 19.751 1.00 87.94 256 VAL A CA 1
ATOM 1930 C C . VAL A 1 256 ? -5.239 -9.844 20.990 1.00 87.94 256 VAL A C 1
ATOM 1932 O O . VAL A 1 256 ? -5.834 -10.767 21.543 1.00 87.94 256 VAL A O 1
ATOM 1935 N N . MET A 1 257 ? -4.056 -9.387 21.405 1.00 84.62 257 MET A N 1
ATOM 1936 C CA . MET A 1 257 ? -3.312 -9.954 22.531 1.00 84.62 257 MET A CA 1
ATOM 1937 C C . MET A 1 257 ? -3.883 -9.477 23.873 1.00 84.62 257 MET A C 1
ATOM 1939 O O . MET A 1 257 ? -4.076 -8.275 24.067 1.00 84.62 257 MET A O 1
ATOM 1943 N N . GLU A 1 258 ? -4.097 -10.391 24.816 1.00 79.31 258 GLU A N 1
ATOM 1944 C CA . GLU A 1 258 ? -4.545 -10.125 26.191 1.00 79.31 258 GLU A CA 1
ATOM 1945 C C . GLU A 1 258 ? -3.652 -10.854 27.216 1.00 79.31 258 GLU A C 1
ATOM 1947 O O . GLU A 1 258 ? -2.919 -11.785 26.875 1.00 79.31 258 GLU A O 1
ATOM 1952 N N . GLY A 1 259 ? -3.674 -10.397 28.477 1.00 70.31 259 GLY A N 1
ATOM 1953 C CA . GLY A 1 259 ? -2.925 -11.013 29.584 1.00 70.31 259 GLY A CA 1
ATOM 1954 C C . GLY A 1 259 ? -1.399 -11.000 29.410 1.00 70.31 259 GLY A C 1
ATOM 1955 O O . GLY A 1 259 ? -0.779 -12.059 29.463 1.00 70.31 259 GLY A O 1
ATOM 1956 N N . GLU A 1 260 ? -0.801 -9.824 29.170 1.00 69.25 260 GLU A N 1
ATOM 1957 C CA . GLU A 1 260 ? 0.644 -9.651 28.884 1.00 69.25 260 GLU A CA 1
ATOM 1958 C C . GLU A 1 260 ? 1.137 -10.448 27.663 1.00 69.25 260 GLU A C 1
ATOM 1960 O O . GLU A 1 260 ? 2.255 -10.956 27.633 1.00 69.25 260 GLU A O 1
ATOM 1965 N N . GLY A 1 261 ? 0.288 -10.610 26.647 1.00 66.31 261 GLY A N 1
ATOM 1966 C CA . GLY A 1 261 ? 0.666 -11.323 25.428 1.00 66.31 261 GLY A CA 1
ATOM 1967 C C . GLY A 1 261 ? 0.590 -12.848 25.533 1.00 66.31 261 GLY A C 1
ATOM 1968 O O . GLY A 1 261 ? 1.097 -13.539 24.654 1.00 66.31 261 GLY A O 1
ATOM 1969 N N . ARG A 1 262 ? -0.060 -13.392 26.570 1.00 65.44 262 ARG A N 1
ATOM 1970 C CA . ARG A 1 262 ? -0.233 -14.846 26.723 1.00 65.44 262 ARG A CA 1
ATOM 1971 C C . ARG A 1 262 ? -1.378 -15.422 25.903 1.00 65.44 262 ARG A C 1
ATOM 1973 O O . ARG A 1 262 ? -1.291 -16.577 25.488 1.00 65.44 262 ARG A O 1
ATOM 1980 N N . TYR A 1 263 ? -2.429 -14.642 25.658 1.00 72.50 263 TYR A N 1
ATOM 1981 C CA . TYR A 1 263 ? -3.650 -15.140 25.023 1.00 72.50 263 TYR A CA 1
ATOM 1982 C C . TYR A 1 263 ? -4.062 -14.253 23.852 1.00 72.50 263 TYR A C 1
ATOM 1984 O O . TYR A 1 263 ? -3.842 -13.042 23.867 1.00 72.50 263 TYR A O 1
ATOM 1992 N N . MET A 1 264 ? -4.686 -14.856 22.840 1.00 75.50 264 MET A N 1
ATOM 1993 C CA . MET A 1 264 ? -5.310 -14.134 21.735 1.00 75.50 264 MET A CA 1
ATOM 1994 C C . MET A 1 264 ? -6.820 -14.246 21.820 1.00 75.50 264 MET A C 1
ATOM 1996 O O . MET A 1 264 ? -7.368 -15.346 21.806 1.00 75.50 264 MET A O 1
ATOM 2000 N N . ARG A 1 265 ? -7.494 -13.101 21.805 1.00 81.06 265 ARG A N 1
ATOM 2001 C CA . ARG A 1 265 ? -8.939 -13.038 21.635 1.00 81.06 265 ARG A CA 1
ATOM 2002 C C . ARG A 1 265 ? -9.268 -12.716 20.184 1.00 81.06 265 ARG A C 1
ATOM 2004 O O . ARG A 1 265 ? -8.731 -11.765 19.615 1.00 81.06 265 ARG A O 1
ATOM 2011 N N . ALA A 1 266 ? -10.153 -13.505 19.581 1.00 80.69 266 ALA A N 1
ATOM 2012 C CA . ALA A 1 266 ? -10.712 -13.184 18.274 1.00 80.69 266 ALA A CA 1
ATOM 2013 C C . ALA A 1 266 ? -11.594 -11.937 18.402 1.00 80.69 266 ALA A C 1
ATOM 2015 O O . ALA A 1 266 ? -12.502 -11.896 19.232 1.00 80.69 266 ALA A O 1
ATOM 2016 N N . VAL A 1 267 ? -11.304 -10.920 17.596 1.00 84.44 267 VAL A N 1
ATOM 2017 C CA . VAL A 1 267 ? -12.029 -9.645 17.623 1.00 84.44 267 VAL A CA 1
ATOM 2018 C C . VAL A 1 267 ? -12.890 -9.474 16.382 1.00 84.44 267 VAL A C 1
ATOM 2020 O O . VAL A 1 267 ? -14.008 -9.006 16.505 1.00 84.44 267 VAL A O 1
ATOM 2023 N N . ALA A 1 268 ? -12.423 -9.898 15.208 1.00 85.06 268 ALA A N 1
ATOM 2024 C CA . ALA A 1 268 ? -13.223 -9.885 13.985 1.00 85.06 268 ALA A CA 1
ATOM 2025 C C . ALA A 1 268 ? -12.874 -11.095 13.113 1.00 85.06 268 ALA A C 1
ATOM 2027 O O . ALA A 1 268 ? -11.717 -11.511 13.063 1.00 85.06 268 ALA A O 1
ATOM 2028 N N . THR A 1 269 ? -13.854 -11.669 12.414 1.00 84.19 269 THR A N 1
ATOM 2029 C CA . THR A 1 269 ? -13.633 -12.800 11.497 1.00 84.19 269 THR A CA 1
ATOM 2030 C C . THR A 1 269 ? -14.522 -12.689 10.262 1.00 84.19 269 THR A C 1
ATOM 2032 O O . THR A 1 269 ? -15.618 -12.139 10.325 1.00 84.19 269 THR A O 1
ATOM 2035 N N . ARG A 1 270 ? -14.049 -13.214 9.129 1.00 81.19 270 ARG A N 1
ATOM 2036 C CA . ARG A 1 270 ? -14.778 -13.271 7.857 1.00 81.19 270 ARG A CA 1
ATOM 2037 C C . ARG A 1 270 ? -14.493 -14.592 7.161 1.00 81.19 270 ARG A C 1
ATOM 2039 O O . ARG A 1 270 ? -13.371 -14.805 6.701 1.00 81.19 270 ARG A O 1
ATOM 2046 N N . GLY A 1 271 ? -15.460 -15.512 7.163 1.00 69.88 271 GLY A N 1
ATOM 2047 C CA . GLY A 1 271 ? -15.298 -16.864 6.601 1.00 69.88 271 GLY A CA 1
ATOM 2048 C C . GLY A 1 271 ? -14.109 -17.642 7.186 1.00 69.88 271 GLY A C 1
ATOM 2049 O O . GLY A 1 271 ? -13.609 -18.600 6.592 1.00 69.88 271 GLY A O 1
ATOM 2050 N N . PHE A 1 272 ? -13.599 -17.185 8.331 1.00 68.69 272 PHE A N 1
ATOM 2051 C CA . PHE A 1 272 ? -12.505 -17.795 9.059 1.00 68.69 272 PHE A CA 1
ATOM 2052 C C . PHE A 1 272 ? -13.134 -18.585 10.185 1.00 68.69 272 PHE A C 1
ATOM 2054 O O . PHE A 1 272 ? -13.563 -18.008 11.178 1.00 68.69 272 PHE A O 1
ATOM 2061 N N . ASN A 1 273 ? -13.243 -19.896 9.992 1.00 58.66 273 ASN A N 1
ATOM 2062 C CA . ASN A 1 273 ? -13.681 -20.770 11.062 1.00 58.66 273 ASN A CA 1
ATOM 2063 C C . ASN A 1 273 ? -12.518 -20.898 12.058 1.00 58.66 273 ASN A C 1
ATOM 2065 O O . ASN A 1 273 ? -11.496 -21.488 11.691 1.00 58.66 273 ASN A O 1
ATOM 2069 N N . PRO A 1 274 ? -12.610 -20.353 13.283 1.00 51.97 274 PRO A N 1
ATOM 2070 C CA . PRO A 1 274 ? -11.489 -20.316 14.215 1.00 51.97 274 PRO A CA 1
ATOM 2071 C C . PRO A 1 274 ? -11.337 -21.659 14.944 1.00 51.97 274 PRO A C 1
ATOM 2073 O O . PRO A 1 274 ? -11.079 -21.708 16.140 1.00 51.97 274 PRO A O 1
ATOM 2076 N N . LEU A 1 275 ? -11.457 -22.779 14.219 1.00 48.06 275 LEU A N 1
ATOM 2077 C CA . LEU A 1 275 ? -11.122 -24.113 14.738 1.00 48.06 275 LEU A CA 1
ATOM 2078 C C . LEU A 1 275 ? -9.664 -24.180 15.223 1.00 48.06 275 LEU A C 1
ATOM 2080 O O . LEU A 1 275 ? -9.316 -25.033 16.034 1.00 48.06 275 LEU A O 1
ATOM 2084 N N . CYS A 1 276 ? -8.843 -23.216 14.809 1.00 50.88 276 CYS A N 1
ATOM 2085 C CA . CYS A 1 276 ? -7.730 -22.706 15.592 1.00 50.88 276 CYS A CA 1
ATOM 2086 C C . CYS A 1 276 ? -8.227 -22.115 16.939 1.00 50.88 276 CYS A C 1
ATOM 2088 O O . CYS A 1 276 ? -8.346 -20.901 17.091 1.00 50.88 276 CYS A O 1
ATOM 2090 N N . TRP A 1 277 ? -8.417 -22.969 17.948 1.00 53.53 277 TRP A N 1
ATOM 2091 C CA . TRP A 1 277 ? -8.271 -22.613 19.374 1.00 53.53 277 TRP A CA 1
ATOM 2092 C C . TRP A 1 277 ? -9.420 -21.860 20.074 1.00 53.53 277 TRP A C 1
ATOM 2094 O O . TRP A 1 277 ? -9.270 -21.527 21.246 1.00 53.53 277 TRP A O 1
ATOM 2104 N N . LEU A 1 278 ? -10.595 -21.682 19.451 1.00 43.81 278 LEU A N 1
ATOM 2105 C CA . LEU A 1 278 ? -11.790 -21.038 20.053 1.00 43.81 278 LEU A CA 1
ATOM 2106 C C . LEU A 1 278 ? -12.337 -21.685 21.351 1.00 43.81 278 LEU A C 1
ATOM 2108 O O . LEU A 1 278 ? -13.376 -21.257 21.842 1.00 43.81 278 LEU A O 1
ATOM 2112 N N . GLN A 1 279 ? -11.700 -22.720 21.909 1.00 43.19 279 GLN A N 1
ATOM 2113 C CA . GLN A 1 279 ? -12.245 -23.466 23.050 1.00 43.19 279 GLN A CA 1
ATOM 2114 C C . GLN A 1 279 ? -11.470 -23.370 24.365 1.00 43.19 279 GLN A C 1
ATOM 2116 O O . GLN A 1 279 ? -12.053 -23.723 25.387 1.00 43.19 279 GLN A O 1
ATOM 2121 N N . ARG A 1 280 ? -10.217 -22.902 24.414 1.00 41.28 280 ARG A N 1
ATOM 2122 C CA . ARG A 1 280 ? -9.491 -22.754 25.691 1.00 41.28 280 ARG A CA 1
ATOM 2123 C C . ARG A 1 280 ? -8.502 -21.605 25.604 1.00 41.28 280 ARG A C 1
ATOM 2125 O O . ARG A 1 280 ? -7.853 -21.457 24.577 1.00 41.28 280 ARG A O 1
ATOM 2132 N N . GLU A 1 281 ? -8.374 -20.847 26.687 1.00 49.22 281 GLU A N 1
ATOM 2133 C CA . GLU A 1 281 ? -7.328 -19.856 26.990 1.00 49.22 281 GLU A CA 1
ATOM 2134 C C . GLU A 1 281 ? -5.918 -20.492 26.964 1.00 49.22 281 GLU A C 1
ATOM 2136 O O . GLU A 1 281 ? -5.194 -20.517 27.954 1.00 49.22 281 GLU A O 1
ATOM 2141 N N . ALA A 1 282 ? -5.539 -21.104 25.847 1.00 50.97 282 ALA A N 1
ATOM 2142 C CA . ALA A 1 282 ? -4.289 -21.813 25.666 1.00 50.97 282 ALA A CA 1
ATOM 2143 C C . ALA A 1 282 ? -3.295 -20.907 24.938 1.00 50.97 282 ALA A C 1
ATOM 2145 O O . ALA A 1 282 ? -3.636 -20.216 23.975 1.00 50.97 282 ALA A O 1
ATOM 2146 N N . SER A 1 283 ? -2.056 -20.925 25.420 1.00 56.78 283 SER A N 1
ATOM 2147 C CA . SER A 1 283 ? -0.916 -20.232 24.830 1.00 56.78 283 SER A CA 1
ATOM 2148 C C . SER A 1 283 ? -0.732 -20.599 23.355 1.00 56.78 283 SER A C 1
ATOM 2150 O O . SER A 1 283 ? -0.872 -21.759 22.964 1.00 56.78 283 SER A O 1
ATOM 2152 N N . LEU A 1 284 ? -0.375 -19.601 22.547 1.00 60.34 284 LEU A N 1
ATOM 2153 C CA . LEU A 1 284 ? -0.024 -19.746 21.134 1.00 60.34 284 LEU A CA 1
ATOM 2154 C C . LEU A 1 284 ? 1.069 -20.810 20.922 1.00 60.34 284 LEU A C 1
ATOM 2156 O O . LEU A 1 284 ? 2.142 -20.678 21.509 1.00 60.34 284 LEU A O 1
ATOM 2160 N N . PRO A 1 285 ? 0.872 -21.808 20.040 1.00 59.94 285 PRO A N 1
ATOM 2161 C CA . PRO A 1 285 ? 1.973 -22.645 19.585 1.00 59.94 285 PRO A CA 1
ATOM 2162 C C . PRO A 1 285 ? 2.957 -21.784 18.783 1.00 59.94 285 PRO A C 1
ATOM 2164 O O . PRO A 1 285 ? 2.563 -21.160 17.792 1.00 59.94 285 PRO A O 1
ATOM 2167 N N . GLU A 1 286 ? 4.234 -21.771 19.172 1.00 63.69 286 GLU A N 1
ATOM 2168 C CA . GLU A 1 286 ? 5.293 -21.031 18.462 1.00 63.69 286 GLU A CA 1
ATOM 2169 C C . GLU A 1 286 ? 5.447 -21.470 16.995 1.00 63.69 286 GLU A C 1
ATOM 2171 O O . GLU A 1 286 ? 5.949 -20.723 16.158 1.00 63.69 286 GLU A O 1
ATOM 2176 N N . GLU A 1 287 ? 4.980 -22.672 16.659 1.00 66.56 287 GLU A N 1
ATOM 2177 C CA . GLU A 1 287 ? 5.175 -23.302 15.354 1.00 66.56 287 GLU A CA 1
ATOM 2178 C C . GLU A 1 287 ? 4.171 -22.839 14.282 1.00 66.56 287 GLU A C 1
ATOM 2180 O O . GLU A 1 287 ? 4.459 -22.947 13.087 1.00 66.56 287 GLU A O 1
ATOM 2185 N N . CYS A 1 288 ? 3.027 -22.263 14.672 1.00 73.44 288 CYS A N 1
ATOM 2186 C CA . CYS A 1 288 ? 1.992 -21.816 13.731 1.00 73.44 288 CYS A CA 1
ATOM 2187 C C . CYS A 1 288 ? 2.271 -20.392 13.206 1.00 73.44 288 CYS A C 1
ATOM 2189 O O . CYS A 1 288 ? 2.874 -19.566 13.892 1.00 73.44 288 CYS A O 1
ATOM 2191 N N . ALA A 1 289 ? 1.809 -20.068 11.989 1.00 79.06 289 ALA A N 1
ATOM 2192 C CA . ALA A 1 289 ? 2.067 -18.777 11.325 1.00 79.06 289 ALA A CA 1
ATOM 2193 C C . ALA A 1 289 ? 1.766 -17.549 12.210 1.00 79.06 289 ALA A C 1
ATOM 2195 O O . ALA A 1 289 ? 2.565 -16.614 12.269 1.00 79.06 289 ALA A O 1
ATOM 2196 N N . CYS A 1 290 ? 0.626 -17.566 12.911 1.00 79.50 290 CYS A N 1
ATOM 2197 C CA . CYS A 1 290 ? 0.207 -16.488 13.805 1.00 79.50 290 CYS A CA 1
ATOM 2198 C C . CYS A 1 290 ? 1.146 -16.387 15.028 1.00 79.50 290 CYS A C 1
ATOM 2200 O O . CYS A 1 290 ? 1.560 -15.285 15.376 1.00 79.50 290 CYS A O 1
ATOM 2202 N N . GLY A 1 291 ? 1.561 -17.518 15.614 1.00 78.38 291 GLY A N 1
ATOM 2203 C CA . GLY A 1 291 ? 2.531 -17.562 16.717 1.00 78.38 291 GLY A CA 1
ATOM 2204 C C . GLY A 1 291 ? 3.906 -17.026 16.311 1.00 78.38 291 GLY A C 1
ATOM 2205 O O . GLY A 1 291 ? 4.432 -16.123 16.959 1.00 78.38 291 GLY A O 1
ATOM 2206 N N . LYS A 1 292 ? 4.441 -17.475 15.166 1.00 82.38 292 LYS A N 1
ATOM 2207 C CA . LYS A 1 292 ? 5.696 -16.951 14.595 1.00 82.38 292 LYS A CA 1
ATOM 2208 C C . LYS A 1 292 ? 5.620 -15.445 14.331 1.00 82.38 292 LYS A C 1
ATOM 2210 O O . LYS A 1 292 ? 6.591 -14.729 14.576 1.00 82.38 292 LYS A O 1
ATOM 2215 N N . ALA A 1 293 ? 4.492 -14.943 13.826 1.00 86.81 293 ALA A N 1
ATOM 2216 C CA . ALA A 1 293 ? 4.311 -13.515 13.566 1.00 86.81 293 ALA A CA 1
ATOM 2217 C C . ALA A 1 293 ? 4.306 -12.686 14.857 1.00 86.81 293 ALA A C 1
ATOM 2219 O O . ALA A 1 293 ? 4.925 -11.623 14.890 1.00 86.81 293 ALA A O 1
ATOM 2220 N N . VAL A 1 294 ? 3.668 -13.187 15.920 1.00 85.62 294 VAL A N 1
ATOM 2221 C CA . VAL A 1 294 ? 3.676 -12.551 17.247 1.00 85.62 294 VAL A CA 1
ATOM 2222 C C . VAL A 1 294 ? 5.080 -12.568 17.855 1.00 85.62 294 VAL A C 1
ATOM 2224 O O . VAL A 1 294 ? 5.562 -11.523 18.280 1.00 85.62 294 VAL A O 1
ATOM 2227 N N . ALA A 1 295 ? 5.779 -13.705 17.812 1.00 83.50 295 ALA A N 1
ATOM 2228 C CA . ALA A 1 295 ? 7.123 -13.842 18.375 1.00 83.50 295 ALA A CA 1
ATOM 2229 C C . ALA A 1 295 ? 8.181 -13.003 17.634 1.00 83.50 295 ALA A C 1
ATOM 2231 O O . ALA A 1 295 ? 9.083 -12.436 18.245 1.00 83.50 295 ALA A O 1
ATOM 2232 N N . THR A 1 296 ? 8.089 -12.914 16.303 1.00 88.06 296 THR A N 1
ATOM 2233 C CA . THR A 1 296 ? 9.092 -12.209 15.482 1.00 88.06 296 THR A CA 1
ATOM 2234 C C . THR A 1 296 ? 8.752 -10.747 15.204 1.00 88.06 296 THR A C 1
ATOM 2236 O O . THR A 1 296 ? 9.627 -9.992 14.774 1.00 88.06 296 THR A O 1
ATOM 2239 N N . GLY A 1 297 ? 7.485 -10.347 15.359 1.00 87.94 297 GLY A N 1
ATOM 2240 C CA . GLY A 1 297 ? 6.993 -9.037 14.933 1.00 87.94 297 GLY A CA 1
ATOM 2241 C C . GLY A 1 297 ? 7.093 -8.806 13.419 1.00 87.94 297 GLY A C 1
ATOM 2242 O O . GLY A 1 297 ? 7.147 -7.662 12.964 1.00 87.94 297 GLY A O 1
ATOM 2243 N N . ARG A 1 298 ? 7.162 -9.876 12.614 1.00 89.94 298 ARG A N 1
ATOM 2244 C CA . ARG A 1 298 ? 7.278 -9.810 11.148 1.00 89.94 298 ARG A CA 1
ATOM 2245 C C . ARG A 1 298 ? 6.098 -10.484 10.464 1.00 89.94 298 ARG A C 1
ATOM 2247 O O . ARG A 1 298 ? 5.465 -11.374 11.020 1.00 89.94 298 ARG A O 1
ATOM 2254 N N . VAL A 1 299 ? 5.821 -10.066 9.229 1.00 89.12 299 VAL A N 1
ATOM 2255 C CA . VAL A 1 299 ? 4.854 -10.758 8.369 1.00 89.12 299 VAL A CA 1
ATOM 2256 C C . VAL A 1 299 ? 5.391 -12.154 8.062 1.00 89.12 299 VAL A C 1
ATOM 2258 O O . VAL A 1 299 ? 6.473 -12.290 7.487 1.00 89.12 299 VAL A O 1
ATOM 2261 N N . VAL A 1 300 ? 4.629 -13.179 8.434 1.00 87.56 300 VAL A N 1
ATOM 2262 C CA . VAL A 1 300 ? 4.987 -14.586 8.237 1.00 87.56 300 VAL A CA 1
ATOM 2263 C C . VAL A 1 300 ? 4.071 -15.184 7.184 1.00 87.56 300 VAL A C 1
ATOM 2265 O O . VAL A 1 300 ? 2.857 -15.007 7.223 1.00 87.56 300 VAL A O 1
ATOM 2268 N N . TRP A 1 301 ? 4.660 -15.904 6.237 1.00 85.25 301 TRP A N 1
ATOM 2269 C CA . TRP A 1 301 ? 3.931 -16.722 5.281 1.00 85.25 301 TRP A CA 1
ATOM 2270 C C . TRP A 1 301 ? 4.414 -18.155 5.409 1.00 85.25 301 TRP A C 1
ATOM 2272 O O . TRP A 1 301 ? 5.620 -18.400 5.422 1.00 85.25 301 TRP A O 1
ATOM 2282 N N . VAL A 1 302 ? 3.455 -19.061 5.509 1.00 76.88 302 VAL A N 1
ATOM 2283 C CA . VAL A 1 302 ? 3.667 -20.491 5.667 1.00 76.88 302 VAL A CA 1
ATOM 2284 C C . VAL A 1 302 ? 3.093 -21.171 4.430 1.00 76.88 302 VAL A C 1
ATOM 2286 O O . VAL A 1 302 ? 1.909 -20.999 4.134 1.00 76.88 302 VAL A O 1
ATOM 2289 N N . GLY A 1 303 ? 3.954 -21.857 3.676 1.00 67.69 303 GLY A N 1
ATOM 2290 C CA . GLY A 1 303 ? 3.602 -22.570 2.446 1.00 67.69 303 GLY A CA 1
ATOM 2291 C C . GLY A 1 303 ? 3.203 -24.028 2.692 1.00 67.69 303 GLY A C 1
ATOM 2292 O O . GLY A 1 303 ? 3.083 -24.471 3.831 1.00 67.69 303 GLY A O 1
ATOM 2293 N N . LYS A 1 304 ? 3.029 -24.787 1.603 1.00 60.91 304 LYS A N 1
ATOM 2294 C CA . LYS A 1 304 ? 2.582 -26.190 1.630 1.00 60.91 304 LYS A CA 1
ATOM 2295 C C . LYS A 1 304 ? 3.480 -27.078 2.506 1.00 60.91 304 LYS A C 1
ATOM 2297 O O . LYS A 1 304 ? 4.675 -27.178 2.242 1.00 60.91 304 LYS A O 1
ATOM 2302 N N . GLY A 1 305 ? 2.882 -27.784 3.469 1.00 55.03 305 GLY A N 1
ATOM 2303 C CA . GLY A 1 305 ? 3.562 -28.786 4.304 1.00 55.03 305 GLY A CA 1
ATOM 2304 C C . GLY A 1 305 ? 4.078 -28.272 5.651 1.00 55.03 305 GLY A C 1
ATOM 2305 O O . GLY A 1 305 ? 4.564 -29.065 6.451 1.00 55.03 305 GLY A O 1
ATOM 2306 N N . GLU A 1 306 ? 3.938 -26.977 5.931 1.00 59.06 306 GLU A N 1
ATOM 2307 C CA . GLU A 1 306 ? 4.114 -26.423 7.273 1.00 59.06 306 GLU A CA 1
ATOM 2308 C C . GLU A 1 306 ? 2.750 -26.251 7.965 1.00 59.06 306 GLU A C 1
ATOM 2310 O O . GLU A 1 306 ? 1.716 -26.056 7.323 1.00 59.06 306 GLU A O 1
ATOM 2315 N N . GLN A 1 307 ? 2.736 -26.338 9.296 1.00 56.56 307 GLN A N 1
ATOM 2316 C CA . GLN A 1 307 ? 1.502 -26.382 10.078 1.00 56.56 307 GLN A CA 1
ATOM 2317 C C . GLN A 1 307 ? 0.812 -25.009 10.089 1.00 56.56 307 GLN A C 1
ATOM 2319 O O . GLN A 1 307 ? 1.175 -24.089 10.829 1.00 56.56 307 GLN A O 1
ATOM 2324 N N . ALA A 1 308 ? -0.200 -24.848 9.236 1.00 57.94 308 ALA A N 1
ATOM 2325 C CA . ALA A 1 308 ? -1.093 -23.704 9.305 1.00 57.94 308 ALA A CA 1
ATOM 2326 C C . ALA A 1 308 ? -1.923 -23.763 10.594 1.00 57.94 308 ALA A C 1
ATOM 2328 O O . ALA A 1 308 ? -2.210 -24.832 11.129 1.00 57.94 308 ALA A O 1
ATOM 2329 N N . CYS A 1 309 ? -2.361 -22.603 11.084 1.00 55.34 309 CYS A N 1
ATOM 2330 C CA . CYS A 1 309 ? -3.107 -22.560 12.339 1.00 55.34 309 CYS A CA 1
ATOM 2331 C C . CYS A 1 309 ? -4.525 -23.180 12.216 1.00 55.34 309 CYS A C 1
ATOM 2333 O O . CYS A 1 309 ? -5.116 -23.464 13.249 1.00 55.34 309 CYS A O 1
ATOM 2335 N N . ALA A 1 310 ? -5.068 -23.422 11.009 1.00 51.56 310 ALA A N 1
ATOM 2336 C CA . ALA A 1 310 ? -6.425 -23.950 10.796 1.00 51.56 310 ALA A CA 1
ATOM 2337 C C . ALA A 1 310 ? -6.425 -25.390 10.227 1.00 51.56 310 ALA A C 1
ATOM 2339 O O . ALA A 1 310 ? -5.794 -25.620 9.192 1.00 51.56 310 ALA A O 1
ATOM 2340 N N . PRO A 1 311 ? -7.167 -26.349 10.820 1.00 46.75 311 PRO A N 1
ATOM 2341 C CA . PRO A 1 311 ? -7.291 -27.696 10.265 1.00 46.75 311 PRO A CA 1
ATOM 2342 C C . PRO A 1 311 ? -7.979 -27.668 8.888 1.00 46.75 311 PRO A C 1
ATOM 2344 O O . PRO A 1 311 ? -9.041 -27.068 8.727 1.00 46.75 311 PRO A O 1
ATOM 2347 N N . GLY A 1 312 ? -7.363 -28.311 7.888 1.00 49.72 312 GLY A N 1
ATOM 2348 C CA . GLY A 1 312 ? -7.876 -28.394 6.511 1.00 49.72 312 GLY A CA 1
ATOM 2349 C C . GLY A 1 312 ? -7.395 -27.299 5.547 1.00 49.72 312 GLY A C 1
ATOM 2350 O O . GLY A 1 312 ? -7.884 -27.234 4.420 1.00 49.72 312 GLY A O 1
ATOM 2351 N N . ARG A 1 313 ? -6.451 -26.437 5.950 1.00 53.47 313 ARG A N 1
ATOM 2352 C CA . ARG A 1 313 ? -5.772 -25.494 5.045 1.00 53.47 313 ARG A CA 1
ATOM 2353 C C . ARG A 1 313 ? -4.263 -25.581 5.247 1.00 53.47 313 ARG A C 1
ATOM 2355 O O . ARG A 1 313 ? -3.800 -25.324 6.342 1.00 53.47 313 ARG A O 1
ATOM 2362 N N . ASP A 1 314 ? -3.507 -25.893 4.197 1.00 48.84 314 ASP A N 1
ATOM 2363 C CA . ASP A 1 314 ? -2.062 -26.184 4.285 1.00 48.84 314 ASP A CA 1
ATOM 2364 C C . ASP A 1 314 ? -1.151 -24.942 4.216 1.00 48.84 314 ASP A C 1
ATOM 2366 O O . ASP A 1 314 ? 0.068 -25.082 4.173 1.00 48.84 314 ASP A O 1
ATOM 2370 N N . ALA A 1 315 ? -1.711 -23.728 4.147 1.00 56.56 315 ALA A N 1
ATOM 2371 C CA . ALA A 1 315 ? -0.942 -22.490 4.025 1.00 56.56 315 ALA A CA 1
ATOM 2372 C C . ALA A 1 315 ? -1.678 -21.277 4.613 1.00 56.56 315 ALA A C 1
ATOM 2374 O O . ALA A 1 315 ? -2.909 -21.176 4.578 1.00 56.56 315 ALA A O 1
ATOM 2375 N N . GLY A 1 316 ? -0.913 -20.329 5.158 1.00 78.31 316 GLY A N 1
ATOM 2376 C CA . GLY A 1 316 ? -1.458 -19.156 5.835 1.00 78.31 316 GLY A CA 1
ATOM 2377 C C . GLY A 1 316 ? -0.484 -17.984 5.896 1.00 78.31 316 GLY A C 1
ATOM 2378 O O . GLY A 1 316 ? 0.729 -18.154 6.009 1.00 78.31 316 GLY A O 1
ATOM 2379 N N . LEU A 1 317 ? -1.033 -16.778 5.817 1.00 86.56 317 LEU A N 1
ATOM 2380 C CA . LEU A 1 317 ? -0.337 -15.509 5.999 1.00 86.56 317 LEU A CA 1
ATOM 2381 C C . LEU A 1 317 ? -0.732 -14.922 7.356 1.00 86.56 317 LEU A C 1
ATOM 2383 O O . LEU A 1 317 ? -1.914 -14.857 7.678 1.00 86.56 317 LEU A O 1
ATOM 2387 N N . ALA A 1 318 ? 0.244 -14.455 8.122 1.00 88.44 318 ALA A N 1
ATOM 2388 C CA . ALA A 1 318 ? 0.037 -13.754 9.379 1.00 88.44 318 ALA A CA 1
ATOM 2389 C C . ALA A 1 318 ? 0.709 -12.376 9.338 1.00 88.44 318 ALA A C 1
ATOM 2391 O O . ALA A 1 318 ? 1.885 -12.243 8.993 1.00 88.44 318 ALA A O 1
ATOM 2392 N N . ILE A 1 319 ? -0.059 -11.345 9.680 1.00 91.88 319 ILE A N 1
ATOM 2393 C CA . ILE A 1 319 ? 0.336 -9.939 9.667 1.00 91.88 319 ILE A CA 1
ATOM 2394 C C . ILE A 1 319 ? 0.267 -9.432 11.113 1.00 91.88 319 ILE A C 1
ATOM 2396 O O . ILE A 1 319 ? -0.835 -9.256 11.635 1.00 91.88 319 ILE A O 1
ATOM 2400 N N . PRO A 1 320 ? 1.404 -9.207 11.787 1.00 92.44 320 PRO A N 1
ATOM 2401 C CA . PRO A 1 320 ? 1.403 -8.688 13.149 1.00 92.44 320 PRO A CA 1
ATOM 2402 C C . PRO A 1 320 ? 0.928 -7.232 13.182 1.00 92.44 320 PRO A C 1
ATOM 2404 O O . PRO A 1 320 ? 1.282 -6.424 12.320 1.00 92.44 320 PRO A O 1
ATOM 2407 N N . LEU A 1 321 ? 0.143 -6.901 14.202 1.00 92.69 321 LEU A N 1
ATOM 2408 C CA . LEU A 1 321 ? -0.329 -5.555 14.497 1.00 92.69 321 LEU A CA 1
ATOM 2409 C C . LEU A 1 321 ? 0.619 -4.930 15.515 1.00 92.69 321 LEU A C 1
ATOM 2411 O O . LEU A 1 321 ? 0.528 -5.213 16.709 1.00 92.69 321 LEU A O 1
ATOM 2415 N N . LEU A 1 322 ? 1.565 -4.126 15.035 1.00 90.00 322 LEU A N 1
ATOM 2416 C CA . LEU A 1 322 ? 2.623 -3.569 15.877 1.00 90.00 322 LEU A CA 1
ATOM 2417 C C . LEU A 1 322 ? 2.324 -2.125 16.246 1.00 90.00 322 LEU A C 1
ATOM 2419 O O . LEU A 1 322 ? 2.114 -1.306 15.353 1.00 90.00 322 LEU A O 1
ATOM 2423 N N . SER A 1 323 ? 2.423 -1.797 17.529 1.00 88.12 323 SER A N 1
ATOM 2424 C CA . SER A 1 323 ? 2.647 -0.416 17.942 1.00 88.12 323 SER A CA 1
ATOM 2425 C C . SER A 1 323 ? 4.012 -0.297 18.597 1.00 88.12 323 SER A C 1
ATOM 2427 O O . SER A 1 323 ? 4.371 -1.083 19.470 1.00 88.12 323 SER A O 1
ATOM 2429 N N . ARG A 1 324 ? 4.804 0.681 18.148 1.00 84.06 324 ARG A N 1
ATOM 2430 C CA . ARG A 1 324 ? 6.202 0.868 18.568 1.00 84.06 324 ARG A CA 1
ATOM 2431 C C . ARG A 1 324 ? 7.021 -0.422 18.374 1.00 84.06 324 ARG A C 1
ATOM 2433 O O . ARG A 1 324 ? 7.385 -0.733 17.239 1.00 84.06 324 ARG A O 1
ATOM 2440 N N . SER A 1 325 ? 7.278 -1.159 19.454 1.00 82.38 325 SER A N 1
ATOM 2441 C CA . SER A 1 325 ? 8.030 -2.421 19.477 1.00 82.38 325 SER A CA 1
ATOM 2442 C C . SER A 1 325 ? 7.219 -3.588 20.052 1.00 82.38 325 SER A C 1
ATOM 2444 O O . SER A 1 325 ? 7.779 -4.655 20.279 1.00 82.38 325 SER A O 1
ATOM 2446 N N . GLU A 1 326 ? 5.922 -3.396 20.292 1.00 88.81 326 GLU A N 1
ATOM 2447 C CA . GLU A 1 326 ? 5.035 -4.385 20.900 1.00 88.81 326 GLU A CA 1
ATOM 2448 C C . GLU A 1 326 ? 4.007 -4.883 19.879 1.00 88.81 326 GLU A C 1
ATOM 2450 O O . GLU A 1 326 ? 3.435 -4.105 19.106 1.00 88.81 326 GLU A O 1
ATOM 2455 N N . VAL A 1 327 ? 3.774 -6.196 19.861 1.00 90.31 327 VAL A N 1
ATOM 2456 C CA . VAL A 1 327 ? 2.730 -6.808 19.036 1.00 90.31 327 VAL A CA 1
ATOM 2457 C C . VAL A 1 327 ? 1.429 -6.824 19.832 1.00 90.31 327 VAL A C 1
ATOM 2459 O O . VAL A 1 327 ? 1.268 -7.597 20.769 1.00 90.31 327 VAL A O 1
ATOM 2462 N N . LEU A 1 328 ? 0.479 -5.981 19.434 1.00 90.81 328 LEU A N 1
ATOM 2463 C CA . LEU A 1 328 ? -0.825 -5.849 20.091 1.00 90.81 328 LEU A CA 1
ATOM 2464 C C . LEU A 1 328 ? -1.858 -6.860 19.576 1.00 90.81 328 LEU A C 1
ATOM 2466 O O . LEU A 1 328 ? -2.908 -7.047 20.191 1.00 90.81 328 LEU A O 1
ATOM 2470 N N . GLY A 1 329 ? -1.582 -7.502 18.441 1.00 89.38 329 GLY A N 1
ATOM 2471 C CA . GLY A 1 329 ? -2.473 -8.460 17.796 1.00 89.38 329 GLY A CA 1
ATOM 2472 C C . GLY A 1 329 ? -1.896 -9.016 16.498 1.00 89.38 329 GLY A C 1
ATOM 2473 O O . GLY A 1 329 ? -0.766 -8.712 16.120 1.00 89.38 329 GLY A O 1
ATOM 2474 N N . VAL A 1 330 ? -2.683 -9.814 15.786 1.00 89.44 330 VAL A N 1
ATOM 2475 C CA . VAL A 1 330 ? -2.306 -10.405 14.499 1.00 89.44 330 VAL A CA 1
ATOM 2476 C C . VAL A 1 330 ? -3.534 -10.573 13.610 1.00 89.44 330 VAL A C 1
ATOM 2478 O O . VAL A 1 330 ? -4.611 -10.946 14.070 1.00 89.44 330 VAL A O 1
ATOM 2481 N N . ILE A 1 331 ? -3.373 -10.309 12.317 1.00 88.94 331 ILE A N 1
ATOM 2482 C CA . ILE A 1 331 ? -4.351 -10.658 11.286 1.00 88.94 331 ILE A CA 1
ATOM 2483 C C . ILE A 1 331 ? -3.859 -11.912 10.581 1.00 88.94 331 ILE A C 1
ATOM 2485 O O . ILE A 1 331 ? -2.755 -11.928 10.040 1.00 88.94 331 ILE A O 1
ATOM 2489 N N . CYS A 1 332 ? -4.679 -12.953 10.566 1.00 86.25 332 CYS A N 1
ATOM 2490 C CA . CYS A 1 332 ? -4.383 -14.205 9.895 1.00 86.25 332 CYS A CA 1
ATOM 2491 C C . CYS A 1 332 ? -5.296 -14.366 8.673 1.00 86.25 332 CYS A C 1
ATOM 2493 O O . CYS A 1 332 ? -6.506 -14.152 8.740 1.00 86.25 332 CYS A O 1
ATOM 2495 N N . VAL A 1 333 ? -4.692 -14.721 7.542 1.00 85.06 333 VAL A N 1
ATOM 2496 C CA . VAL A 1 333 ? -5.332 -14.860 6.234 1.00 85.06 333 VAL A CA 1
ATOM 2497 C C . VAL A 1 333 ? -5.039 -16.258 5.713 1.00 85.06 333 VAL A C 1
ATOM 2499 O O . VAL A 1 333 ? -3.883 -16.664 5.581 1.00 85.06 333 VAL A O 1
ATOM 2502 N N . ALA A 1 334 ? -6.089 -16.996 5.395 1.00 80.12 334 ALA A N 1
ATOM 2503 C CA . ALA A 1 334 ? -5.988 -18.255 4.688 1.00 80.12 334 ALA A CA 1
ATOM 2504 C C . ALA A 1 334 ? -5.695 -17.994 3.208 1.00 80.12 334 ALA A C 1
ATOM 2506 O O . ALA A 1 334 ? -6.472 -17.327 2.526 1.00 80.12 334 ALA A O 1
ATOM 2507 N N . LEU A 1 335 ? -4.585 -18.533 2.711 1.00 77.69 335 LEU A N 1
ATOM 2508 C CA . LEU A 1 335 ? -4.196 -18.424 1.308 1.00 77.69 335 LEU A CA 1
ATOM 2509 C C . LEU A 1 335 ? -3.975 -19.817 0.712 1.00 77.69 335 LEU A C 1
ATOM 2511 O O . LEU A 1 335 ? -3.580 -20.727 1.442 1.00 77.69 335 LEU A O 1
ATOM 2515 N N . PRO A 1 336 ? -4.190 -19.995 -0.604 1.00 73.44 336 PRO A N 1
ATOM 2516 C CA . PRO A 1 336 ? -3.817 -21.227 -1.284 1.00 73.44 336 PRO A CA 1
ATOM 2517 C C . PRO A 1 336 ? -2.308 -21.493 -1.154 1.00 73.44 336 PRO A C 1
ATOM 2519 O O . PRO A 1 336 ? -1.519 -20.542 -1.235 1.00 73.44 336 PRO A O 1
ATOM 2522 N N . PRO A 1 337 ? -1.882 -22.756 -0.996 1.00 66.50 337 PRO A N 1
ATOM 2523 C CA . PRO A 1 337 ? -0.472 -23.113 -0.843 1.00 66.50 337 PRO A CA 1
ATOM 2524 C C . PRO A 1 337 ? 0.402 -22.734 -2.045 1.00 66.50 337 PRO A C 1
ATOM 2526 O O . PRO A 1 337 ? 1.605 -22.537 -1.884 1.00 66.50 337 PRO A O 1
ATOM 2529 N N . GLU A 1 338 ? -0.179 -22.580 -3.236 1.00 71.44 338 GLU A N 1
ATOM 2530 C CA . GLU A 1 338 ? 0.524 -22.161 -4.453 1.00 71.44 338 GLU A CA 1
ATOM 2531 C C . GLU A 1 338 ? 0.834 -20.652 -4.485 1.00 71.44 338 GLU A C 1
ATOM 2533 O O . GLU A 1 338 ? 1.582 -20.181 -5.348 1.00 71.44 338 GLU A O 1
ATOM 2538 N N . ARG A 1 339 ? 0.265 -19.856 -3.567 1.00 75.94 339 ARG A N 1
ATOM 2539 C CA . ARG A 1 339 ? 0.419 -18.398 -3.575 1.00 75.94 339 ARG A CA 1
ATOM 2540 C C . ARG A 1 339 ? 1.781 -17.978 -3.034 1.00 75.94 339 ARG A C 1
ATOM 2542 O O . ARG A 1 339 ? 2.021 -18.015 -1.834 1.00 75.94 339 ARG A O 1
ATOM 2549 N N . VAL A 1 340 ? 2.629 -17.435 -3.905 1.00 75.19 340 VAL A N 1
ATOM 2550 C CA . VAL A 1 340 ? 3.903 -16.819 -3.504 1.00 75.19 340 VAL A CA 1
ATOM 2551 C C . VAL A 1 340 ? 3.712 -15.328 -3.239 1.00 75.19 340 VAL A C 1
ATOM 2553 O O . VAL A 1 340 ? 3.276 -14.590 -4.121 1.00 75.19 340 VAL A O 1
ATOM 2556 N N . LEU A 1 341 ? 4.058 -14.875 -2.033 1.00 75.88 341 LEU A N 1
ATOM 2557 C CA . LEU A 1 341 ? 4.079 -13.457 -1.660 1.00 75.88 341 LEU A CA 1
ATOM 2558 C C . LEU A 1 341 ? 5.342 -12.766 -2.178 1.00 75.88 341 LEU A C 1
ATOM 2560 O O . LEU A 1 341 ? 6.456 -13.101 -1.760 1.00 75.88 341 LEU A O 1
ATOM 2564 N N . SER A 1 342 ? 5.159 -11.759 -3.031 1.00 80.81 342 SER A N 1
ATOM 2565 C CA . SER A 1 342 ? 6.242 -10.905 -3.515 1.00 80.81 342 SER A CA 1
ATOM 2566 C C . SER A 1 342 ? 6.819 -10.033 -2.395 1.00 80.81 342 SER A C 1
ATOM 2568 O O . SER A 1 342 ? 6.136 -9.671 -1.435 1.00 80.81 342 SER A O 1
ATOM 2570 N N . GLU A 1 343 ? 8.076 -9.618 -2.544 1.00 78.44 343 GLU A N 1
ATOM 2571 C CA . GLU A 1 343 ? 8.733 -8.707 -1.595 1.00 78.44 343 GLU A CA 1
ATOM 2572 C C . GLU A 1 343 ? 7.983 -7.366 -1.459 1.00 78.44 343 GLU A C 1
ATOM 2574 O O . GLU A 1 343 ? 7.877 -6.795 -0.373 1.00 78.44 343 GLU A O 1
ATOM 2579 N N . GLY A 1 344 ? 7.387 -6.878 -2.553 1.00 77.50 344 GLY A N 1
ATOM 2580 C CA . GLY A 1 344 ? 6.559 -5.671 -2.540 1.00 77.50 344 GLY A CA 1
ATOM 2581 C C . GLY A 1 344 ? 5.281 -5.824 -1.710 1.00 77.50 344 GLY A C 1
ATOM 2582 O O . GLY A 1 344 ? 4.908 -4.903 -0.981 1.00 77.50 344 GLY A O 1
ATOM 2583 N N . GLU A 1 345 ? 4.622 -6.981 -1.782 1.00 81.31 345 GLU A N 1
ATOM 2584 C CA . GLU A 1 345 ? 3.451 -7.294 -0.954 1.00 81.31 345 GLU A CA 1
ATOM 2585 C C . GLU A 1 345 ? 3.840 -7.428 0.521 1.00 81.31 345 GLU A C 1
ATOM 2587 O O . GLU A 1 345 ? 3.212 -6.790 1.359 1.00 81.31 345 GLU A O 1
ATOM 2592 N N . ARG A 1 346 ? 4.930 -8.139 0.850 1.00 84.25 346 ARG A N 1
ATOM 2593 C CA . ARG A 1 346 ? 5.420 -8.259 2.239 1.00 84.25 346 ARG A CA 1
ATOM 2594 C C . ARG A 1 346 ? 5.710 -6.904 2.875 1.00 84.25 346 ARG A C 1
ATOM 2596 O O . ARG A 1 346 ? 5.309 -6.664 4.014 1.00 84.25 346 ARG A O 1
ATOM 2603 N N . ARG A 1 347 ? 6.353 -5.992 2.136 1.00 82.81 347 ARG A N 1
ATOM 2604 C CA . ARG A 1 347 ? 6.597 -4.615 2.602 1.00 82.81 347 ARG A CA 1
ATOM 2605 C C . ARG A 1 347 ? 5.297 -3.854 2.820 1.00 82.81 347 ARG A C 1
ATOM 2607 O O . ARG A 1 347 ? 5.153 -3.197 3.844 1.00 82.81 347 ARG A O 1
ATOM 2614 N N . THR A 1 348 ? 4.350 -3.978 1.891 1.00 81.44 348 THR A N 1
ATOM 2615 C CA . THR A 1 348 ? 3.035 -3.326 1.997 1.00 81.44 348 THR A CA 1
ATOM 2616 C C . THR A 1 348 ? 2.286 -3.816 3.242 1.00 81.44 348 THR A C 1
ATOM 2618 O O . THR A 1 348 ? 1.840 -3.005 4.046 1.00 81.44 348 THR A O 1
ATOM 2621 N N . LEU A 1 349 ? 2.230 -5.132 3.459 1.00 86.50 349 LEU A N 1
ATOM 2622 C CA . LEU A 1 349 ? 1.581 -5.741 4.623 1.00 86.50 349 LEU A CA 1
ATOM 2623 C C . LEU A 1 349 ? 2.287 -5.394 5.940 1.00 86.50 349 LEU A C 1
ATOM 2625 O O . LEU A 1 349 ? 1.625 -5.178 6.948 1.00 86.50 349 LEU A O 1
ATOM 2629 N N . THR A 1 350 ? 3.618 -5.278 5.935 1.00 87.75 350 THR A N 1
ATOM 2630 C CA . THR A 1 350 ? 4.382 -4.826 7.112 1.00 87.75 350 THR A CA 1
ATOM 2631 C C . THR A 1 350 ? 4.015 -3.394 7.503 1.00 87.75 350 THR A C 1
ATOM 2633 O O . THR A 1 350 ? 3.832 -3.098 8.683 1.00 87.75 350 THR A O 1
ATOM 2636 N N . VAL A 1 351 ? 3.900 -2.496 6.519 1.00 85.62 351 VAL A N 1
ATOM 2637 C CA . VAL A 1 351 ? 3.485 -1.104 6.756 1.00 85.62 351 VAL A CA 1
ATOM 2638 C C . VAL A 1 351 ? 2.055 -1.058 7.294 1.00 85.62 351 VAL A C 1
ATOM 2640 O O . VAL A 1 351 ? 1.806 -0.366 8.279 1.00 85.62 351 VAL A O 1
ATOM 2643 N N . LEU A 1 352 ? 1.149 -1.846 6.707 1.00 85.19 352 LEU A N 1
ATOM 2644 C CA . LEU A 1 352 ? -0.233 -1.965 7.172 1.00 85.19 352 LEU A CA 1
ATOM 2645 C C . LEU A 1 352 ? -0.324 -2.471 8.610 1.00 85.19 352 LEU A C 1
ATOM 2647 O O . LEU A 1 352 ? -1.010 -1.858 9.419 1.00 85.19 352 LEU A O 1
ATOM 2651 N N . GLY A 1 353 ? 0.405 -3.535 8.953 1.00 88.50 353 GLY A N 1
ATOM 2652 C CA . GLY A 1 353 ? 0.428 -4.082 10.310 1.00 88.50 353 GLY A CA 1
ATOM 2653 C C . GLY A 1 353 ? 0.870 -3.058 11.359 1.00 88.50 353 GLY A C 1
ATOM 2654 O O . GLY A 1 353 ? 0.263 -2.955 12.421 1.00 88.50 353 GLY A O 1
ATOM 2655 N N . ARG A 1 354 ? 1.871 -2.224 11.045 1.00 88.12 354 ARG A N 1
ATOM 2656 C CA . ARG A 1 354 ? 2.314 -1.129 11.929 1.00 88.12 354 ARG A CA 1
ATOM 2657 C C . ARG A 1 354 ? 1.270 -0.025 12.087 1.00 88.12 354 ARG A C 1
ATOM 2659 O O . ARG A 1 354 ? 1.054 0.484 13.180 1.00 88.12 354 ARG A O 1
ATOM 2666 N N . GLN A 1 355 ? 0.628 0.366 10.993 1.00 85.19 355 GLN A N 1
ATOM 2667 C CA . GLN A 1 355 ? -0.396 1.409 11.022 1.00 85.19 355 GLN A CA 1
ATOM 2668 C C . GLN A 1 355 ? -1.650 0.957 11.777 1.00 85.19 355 GLN A C 1
ATOM 2670 O O . GLN A 1 355 ? -2.170 1.697 12.610 1.00 85.19 355 GLN A O 1
ATOM 2675 N N . LEU A 1 356 ? -2.100 -0.272 11.524 1.00 87.44 356 LEU A N 1
ATOM 2676 C CA . LEU A 1 356 ? -3.229 -0.880 12.222 1.00 87.44 356 LEU A CA 1
ATOM 2677 C C . LEU A 1 356 ? -2.917 -1.125 13.699 1.00 87.44 356 LEU A C 1
ATOM 2679 O O . LEU A 1 356 ? -3.795 -0.927 14.529 1.00 87.44 356 LEU A O 1
ATOM 2683 N N . GLY A 1 357 ? -1.681 -1.494 14.046 1.00 89.44 357 GLY A N 1
ATOM 2684 C CA . GLY A 1 357 ? -1.255 -1.612 15.440 1.00 89.44 357 GLY A CA 1
ATOM 2685 C C . GLY A 1 357 ? -1.313 -0.280 16.192 1.00 89.44 357 GLY A C 1
ATOM 2686 O O . GLY A 1 357 ? -1.888 -0.226 17.275 1.00 89.44 357 GLY A O 1
ATOM 2687 N N . ALA A 1 358 ? -0.825 0.812 15.597 1.00 86.12 358 ALA A N 1
ATOM 2688 C CA . ALA A 1 358 ? -0.950 2.149 16.187 1.00 86.12 358 ALA A CA 1
ATOM 2689 C C . ALA A 1 358 ? -2.419 2.595 16.344 1.00 86.12 358 ALA A C 1
ATOM 2691 O O . ALA A 1 358 ? -2.799 3.157 17.369 1.00 86.12 358 ALA A O 1
ATOM 2692 N N . ALA A 1 359 ? -3.271 2.319 15.350 1.00 85.00 359 ALA A N 1
ATOM 2693 C CA . ALA A 1 359 ? -4.701 2.616 15.442 1.00 85.00 359 ALA A CA 1
ATOM 2694 C C . ALA A 1 359 ? -5.407 1.765 16.511 1.00 85.00 359 ALA A C 1
ATOM 2696 O O . ALA A 1 359 ? -6.255 2.274 17.239 1.00 85.00 359 ALA A O 1
ATOM 2697 N N . LEU A 1 360 ? -5.029 0.490 16.639 1.00 87.69 360 LEU A N 1
ATOM 2698 C CA . LEU A 1 360 ? -5.553 -0.421 17.653 1.00 87.69 360 LEU A CA 1
ATOM 2699 C C . LEU A 1 360 ? -5.175 0.031 19.068 1.00 87.69 360 LEU A C 1
ATOM 2701 O O . LEU A 1 360 ? -6.012 -0.034 19.965 1.00 87.69 360 LEU A O 1
ATOM 2705 N N . GLU A 1 361 ? -3.945 0.512 19.269 1.00 88.00 361 GLU A N 1
ATOM 2706 C CA . GLU A 1 361 ? -3.517 1.118 20.535 1.00 88.00 361 GLU A CA 1
ATOM 2707 C C . GLU A 1 361 ? -4.399 2.321 20.887 1.00 88.00 361 GLU A C 1
ATOM 2709 O O . GLU A 1 361 ? -4.953 2.384 21.983 1.00 88.00 361 GLU A O 1
ATOM 2714 N N . ASN A 1 362 ? -4.613 3.228 19.929 1.00 85.50 362 ASN A N 1
ATOM 2715 C CA . ASN A 1 362 ? -5.468 4.396 20.128 1.00 85.50 362 ASN A CA 1
ATOM 2716 C C . ASN A 1 362 ? -6.919 4.006 20.443 1.00 85.50 362 ASN A C 1
ATOM 2718 O O . ASN A 1 362 ? -7.497 4.545 21.383 1.00 85.50 362 ASN A O 1
ATOM 2722 N N . ALA A 1 363 ? -7.500 3.055 19.706 1.00 85.06 363 ALA A N 1
ATOM 2723 C CA . ALA A 1 363 ? -8.860 2.580 19.953 1.00 85.06 363 ALA A CA 1
ATOM 2724 C C . ALA A 1 363 ? -8.997 1.974 21.360 1.00 85.06 363 ALA A C 1
ATOM 2726 O O . ALA A 1 363 ? -9.933 2.300 22.084 1.00 85.06 363 ALA A O 1
ATOM 2727 N N . ARG A 1 364 ? -8.019 1.167 21.797 1.00 85.56 364 ARG A N 1
ATOM 2728 C CA . ARG A 1 364 ? -7.973 0.614 23.162 1.00 85.56 364 ARG A CA 1
ATOM 2729 C C . ARG A 1 364 ? -7.894 1.699 24.233 1.00 85.56 364 ARG A C 1
ATOM 2731 O O . ARG A 1 364 ? -8.573 1.586 25.252 1.00 85.56 364 ARG A O 1
ATOM 2738 N N . LEU A 1 365 ? -7.079 2.732 24.015 1.00 85.38 365 LEU A N 1
ATOM 2739 C CA . LEU A 1 365 ? -6.951 3.862 24.938 1.00 85.38 365 LEU A CA 1
ATOM 2740 C C . LEU A 1 365 ? -8.262 4.649 25.040 1.00 85.38 365 LEU A C 1
ATOM 2742 O O . LEU A 1 365 ? -8.720 4.922 26.146 1.00 85.38 365 LEU A O 1
ATOM 2746 N N . VAL A 1 366 ? -8.898 4.954 23.906 1.00 83.88 366 VAL A N 1
ATOM 2747 C CA . VAL A 1 366 ? -10.193 5.653 23.862 1.00 83.88 366 VAL A CA 1
ATOM 2748 C C . VAL A 1 366 ? -11.277 4.845 24.575 1.00 83.88 366 VAL A C 1
ATOM 2750 O O . VAL A 1 366 ? -12.015 5.388 25.394 1.00 83.88 366 VAL A O 1
ATOM 2753 N N . GLU A 1 367 ? -11.346 3.540 24.323 1.00 84.12 367 GLU A N 1
ATOM 2754 C CA . GLU A 1 367 ? -12.312 2.649 24.964 1.00 84.12 367 GLU A CA 1
ATOM 2755 C C . GLU A 1 367 ? -12.077 2.542 26.484 1.00 84.12 367 GLU A C 1
ATOM 2757 O O . GLU A 1 367 ? -13.023 2.567 27.272 1.00 84.12 367 GLU A O 1
ATOM 2762 N N . ALA A 1 368 ? -10.813 2.472 26.921 1.00 86.19 368 ALA A N 1
ATOM 2763 C CA . ALA A 1 368 ? -10.453 2.477 28.338 1.00 86.19 368 ALA A CA 1
ATOM 2764 C C . ALA A 1 368 ? -10.828 3.797 29.029 1.00 86.19 368 ALA A C 1
ATOM 2766 O O . ALA A 1 368 ? -11.396 3.769 30.120 1.00 86.19 368 ALA A O 1
ATOM 2767 N N . MET A 1 369 ? -10.581 4.940 28.380 1.00 85.94 369 MET A N 1
ATOM 2768 C CA . MET A 1 369 ? -11.015 6.250 28.875 1.00 85.94 369 MET A CA 1
ATOM 2769 C C . MET A 1 369 ? -12.541 6.329 28.989 1.00 85.94 369 MET A C 1
ATOM 2771 O O . MET A 1 369 ? -13.048 6.824 29.993 1.00 85.94 369 MET A O 1
ATOM 2775 N N . GLY A 1 370 ? -13.275 5.807 28.001 1.00 84.75 370 GLY A N 1
ATOM 2776 C CA . GLY A 1 370 ? -14.738 5.744 28.034 1.00 84.75 370 GLY A CA 1
ATOM 2777 C C . GLY A 1 370 ? -15.264 4.960 29.239 1.00 84.75 370 GLY A C 1
ATOM 2778 O O . GLY A 1 370 ? -16.118 5.463 29.970 1.00 84.75 370 GLY A O 1
ATOM 2779 N N . ARG A 1 371 ? -14.692 3.776 29.505 1.00 86.38 371 ARG A N 1
ATOM 2780 C CA . ARG A 1 371 ? -15.033 2.956 30.683 1.00 86.38 371 ARG A CA 1
ATOM 2781 C C . ARG A 1 371 ? -14.737 3.664 32.005 1.00 86.38 371 ARG A C 1
ATOM 2783 O O . ARG A 1 371 ? -15.532 3.574 32.938 1.00 86.38 371 ARG A O 1
ATOM 2790 N N . GLU A 1 372 ? -13.614 4.373 32.097 1.00 88.94 372 GLU A N 1
ATOM 2791 C CA . GLU A 1 372 ? -13.254 5.099 33.320 1.00 88.94 372 GLU A CA 1
ATOM 2792 C C . GLU A 1 372 ? -14.186 6.291 33.570 1.00 88.94 372 GLU A C 1
ATOM 2794 O O . GLU A 1 372 ? -14.629 6.510 34.697 1.00 88.94 372 GLU A O 1
ATOM 2799 N N . ILE A 1 373 ? -14.569 7.019 32.517 1.00 90.81 373 ILE A N 1
ATOM 2800 C CA . ILE A 1 373 ? -15.565 8.093 32.614 1.00 90.81 373 ILE A CA 1
ATOM 2801 C C . ILE A 1 373 ? -16.904 7.543 33.122 1.00 90.81 373 ILE A C 1
ATOM 2803 O O . ILE A 1 373 ? -17.499 8.133 34.023 1.00 90.81 373 ILE A O 1
ATOM 2807 N N . GLU A 1 374 ? -17.373 6.410 32.596 1.00 89.31 374 GLU A N 1
ATOM 2808 C CA . GLU A 1 374 ? -18.621 5.775 33.040 1.00 89.31 374 GLU A CA 1
ATOM 2809 C C . GLU A 1 374 ? -18.557 5.339 34.516 1.00 89.31 374 GLU A C 1
ATOM 2811 O O . GLU A 1 374 ? -19.492 5.572 35.297 1.00 89.31 374 GLU A O 1
ATOM 2816 N N . ARG A 1 375 ? -17.414 4.781 34.938 1.00 90.62 375 ARG A N 1
ATOM 2817 C CA . ARG A 1 375 ? -17.147 4.420 36.335 1.00 90.62 375 ARG A CA 1
ATOM 2818 C C . ARG A 1 375 ? -17.202 5.644 37.252 1.00 90.62 375 ARG A C 1
ATOM 2820 O O . ARG A 1 375 ? -17.902 5.615 38.267 1.00 90.62 375 ARG A O 1
ATOM 2827 N N . LEU A 1 376 ? -16.524 6.732 36.884 1.00 91.31 376 LEU A N 1
ATOM 2828 C CA . LEU A 1 376 ? -16.523 7.986 37.645 1.00 91.31 376 LEU A CA 1
ATOM 2829 C C . LEU A 1 376 ? -17.917 8.617 37.709 1.00 91.31 376 LEU A C 1
ATOM 2831 O O . LEU A 1 376 ? -18.340 9.050 38.779 1.00 91.31 376 LEU A O 1
ATOM 2835 N N . GLN A 1 377 ? -18.671 8.619 36.608 1.00 89.19 377 GLN A N 1
ATOM 2836 C CA . GLN A 1 377 ? -20.051 9.113 36.592 1.00 89.19 377 GLN A CA 1
ATOM 2837 C C . GLN A 1 377 ? -20.953 8.326 37.547 1.00 89.19 377 GLN A C 1
ATOM 2839 O O . GLN A 1 377 ? -21.788 8.915 38.238 1.00 89.19 377 GLN A O 1
ATOM 2844 N N . THR A 1 378 ? -20.779 7.007 37.614 1.00 87.81 378 THR A N 1
ATOM 2845 C CA . THR A 1 378 ? -21.529 6.143 38.533 1.00 87.81 378 THR A CA 1
ATOM 2846 C C . THR A 1 378 ? -21.184 6.453 39.991 1.00 87.81 378 THR A C 1
ATOM 2848 O O . THR A 1 378 ? -22.086 6.638 40.810 1.00 87.81 378 THR A O 1
ATOM 2851 N N . LEU A 1 379 ? -19.895 6.612 40.308 1.00 90.12 379 LEU A N 1
ATOM 2852 C CA . LEU A 1 379 ? -19.433 7.001 41.645 1.00 90.12 379 LEU A CA 1
ATOM 2853 C C . LEU A 1 379 ? -19.931 8.394 42.051 1.00 90.12 379 LEU A C 1
ATOM 2855 O O . LEU A 1 379 ? -20.432 8.568 43.159 1.00 90.12 379 LEU A O 1
ATOM 2859 N N . MET A 1 380 ? -19.864 9.377 41.150 1.00 86.94 380 MET A N 1
ATOM 2860 C CA . MET A 1 380 ? -20.377 10.726 41.403 1.00 86.94 380 MET A CA 1
ATOM 2861 C C . MET A 1 380 ? -21.887 10.723 41.664 1.00 86.94 380 MET A C 1
ATOM 2863 O O . MET A 1 380 ? -22.351 11.425 42.561 1.00 86.94 380 MET A O 1
ATOM 2867 N N . LYS A 1 381 ? -22.665 9.931 40.910 1.00 86.00 381 LYS A N 1
ATOM 2868 C CA . LYS A 1 381 ? -24.110 9.772 41.147 1.00 86.00 381 LYS A CA 1
ATOM 2869 C C . LYS A 1 381 ? -24.393 9.178 42.529 1.00 86.00 381 LYS A C 1
ATOM 2871 O O . LYS A 1 381 ? -25.276 9.683 43.217 1.00 86.00 381 LYS A O 1
ATOM 2876 N N . ALA A 1 382 ? -23.650 8.149 42.941 1.00 84.44 382 ALA A N 1
ATOM 2877 C CA . ALA A 1 382 ? -23.791 7.547 44.267 1.00 84.44 382 ALA A CA 1
ATOM 2878 C C . ALA A 1 382 ? -23.417 8.535 45.386 1.00 84.44 382 ALA A C 1
ATOM 2880 O O . ALA A 1 382 ? -24.203 8.748 46.304 1.00 84.44 382 ALA A O 1
ATOM 2881 N N . SER A 1 383 ? -22.276 9.218 45.254 1.00 80.06 383 SER A N 1
ATOM 2882 C CA . SER A 1 383 ? -21.813 10.220 46.221 1.00 80.06 383 SER A CA 1
ATOM 2883 C C . SER A 1 383 ? -22.805 11.376 46.386 1.00 80.06 383 SER A C 1
ATOM 2885 O O . SER A 1 383 ? -23.082 11.777 47.513 1.00 80.06 383 SER A O 1
ATOM 2887 N N . ARG A 1 384 ? -23.407 11.870 45.293 1.00 81.88 384 ARG A N 1
ATOM 2888 C CA . ARG A 1 384 ? -24.448 12.910 45.360 1.00 81.88 384 ARG A CA 1
ATOM 2889 C C . ARG A 1 384 ? -25.708 12.449 46.090 1.00 81.88 384 ARG A C 1
ATOM 2891 O O . ARG A 1 384 ? -26.286 13.245 46.818 1.00 81.88 384 ARG A O 1
ATOM 2898 N N . ARG A 1 385 ? -26.136 11.196 45.899 1.00 79.31 385 ARG A N 1
ATOM 2899 C CA . ARG A 1 385 ? -27.291 10.638 46.626 1.00 79.31 385 ARG A CA 1
ATOM 2900 C C . ARG A 1 385 ? -27.014 10.561 48.127 1.00 79.31 385 ARG A C 1
ATOM 2902 O O . ARG A 1 385 ? -27.816 11.059 48.901 1.00 79.31 385 ARG A O 1
ATOM 2909 N N . MET A 1 386 ? -25.845 10.048 48.511 1.00 79.00 386 MET A N 1
ATOM 2910 C CA . MET A 1 386 ? -25.436 9.975 49.919 1.00 79.00 386 MET A CA 1
ATOM 2911 C C . MET A 1 386 ? -25.319 11.363 50.563 1.00 79.00 386 MET A C 1
ATOM 2913 O O . MET A 1 386 ? -25.738 11.558 51.698 1.00 79.00 386 MET A O 1
ATOM 2917 N N . ALA A 1 387 ? -24.766 12.345 49.842 1.00 75.50 387 ALA A N 1
ATOM 2918 C CA . ALA A 1 387 ? -24.662 13.716 50.337 1.00 75.50 387 ALA A CA 1
ATOM 2919 C C . ALA A 1 387 ? -26.043 14.358 50.557 1.00 75.50 387 ALA A C 1
ATOM 2921 O O . ALA A 1 387 ? -26.242 15.013 51.573 1.00 75.50 387 ALA A O 1
ATOM 2922 N N . ALA A 1 388 ? -26.999 14.129 49.649 1.00 75.56 388 ALA A N 1
ATOM 2923 C CA . ALA A 1 388 ? -28.363 14.638 49.789 1.00 75.56 388 ALA A CA 1
ATOM 2924 C C . ALA A 1 388 ? -29.113 14.018 50.985 1.00 75.56 388 ALA A C 1
ATOM 2926 O O . ALA A 1 388 ? -29.859 14.720 51.662 1.00 75.56 388 ALA A O 1
ATOM 2927 N N . GLU A 1 389 ? -28.899 12.729 51.273 1.00 73.31 389 GLU A N 1
ATOM 2928 C CA . GLU A 1 389 ? -29.460 12.065 52.462 1.00 73.31 389 GLU A CA 1
ATOM 2929 C C . GLU A 1 389 ? -28.886 12.655 53.763 1.00 73.31 389 GLU A C 1
ATOM 2931 O O . GLU A 1 389 ? -29.643 13.035 54.654 1.00 73.31 389 GLU A O 1
ATOM 2936 N N . LEU A 1 390 ? -27.561 12.833 53.839 1.00 72.75 390 LEU A N 1
ATOM 2937 C CA . LEU A 1 390 ? -26.888 13.449 54.993 1.00 72.75 390 LEU A CA 1
ATOM 2938 C C . LEU A 1 390 ? -27.285 14.919 55.209 1.00 72.75 390 LEU A C 1
ATOM 2940 O O . LEU A 1 390 ? -27.327 15.392 56.345 1.00 72.75 390 LEU A O 1
ATOM 2944 N N . GLU A 1 391 ? -27.536 15.670 54.135 1.00 78.50 391 GLU A N 1
ATOM 2945 C CA . GLU A 1 391 ? -28.041 17.042 54.235 1.00 78.50 391 GLU A CA 1
ATOM 2946 C C . GLU A 1 391 ? -29.481 17.080 54.759 1.00 78.50 391 GLU A C 1
ATOM 2948 O O . GLU A 1 391 ? -29.787 17.932 55.591 1.00 78.50 391 GLU A O 1
ATOM 2953 N N . LEU A 1 392 ? -30.348 16.149 54.344 1.00 77.94 392 LEU A N 1
ATOM 2954 C CA . LEU A 1 392 ? -31.726 16.074 54.834 1.00 77.94 392 LEU A CA 1
ATOM 2955 C C . LEU A 1 392 ? -31.778 15.819 56.345 1.00 77.94 392 LEU A C 1
ATOM 2957 O O . LEU A 1 392 ? -32.473 16.546 57.051 1.00 77.94 392 LEU A O 1
ATOM 2961 N N . GLU A 1 393 ? -31.014 14.847 56.852 1.00 77.19 393 GLU A N 1
ATOM 2962 C CA . GLU A 1 393 ? -30.954 14.558 58.293 1.00 77.19 393 GLU A CA 1
ATOM 2963 C C . GLU A 1 393 ? -30.533 15.793 59.104 1.00 77.19 393 GLU A C 1
ATOM 2965 O O . GLU A 1 393 ? -31.189 16.146 60.085 1.00 77.19 393 GLU A O 1
ATOM 2970 N N . LYS A 1 394 ? -29.501 16.518 58.647 1.00 80.06 394 LYS A N 1
ATOM 2971 C CA . LYS A 1 394 ? -29.019 17.742 59.313 1.00 80.06 394 LYS A CA 1
ATOM 2972 C C . LYS A 1 394 ? -30.019 18.893 59.263 1.00 80.06 394 LYS A C 1
ATOM 2974 O O . LYS A 1 394 ? -30.125 19.656 60.221 1.00 80.06 394 LYS A O 1
ATOM 2979 N N . VAL A 1 395 ? -30.740 19.053 58.152 1.00 84.56 395 VAL A N 1
ATOM 2980 C CA . VAL A 1 395 ? -31.790 20.076 58.034 1.00 84.56 395 VAL A CA 1
ATOM 2981 C C . VAL A 1 395 ? -32.934 19.773 58.999 1.00 84.56 395 VAL A C 1
ATOM 2983 O O . VAL A 1 395 ? -33.403 20.678 59.687 1.00 84.56 395 VAL A O 1
ATOM 2986 N N . LEU A 1 396 ? -33.362 18.513 59.086 1.00 85.69 396 LEU A N 1
ATOM 2987 C CA . LEU A 1 396 ? -34.448 18.096 59.974 1.00 85.69 396 LEU A CA 1
ATOM 2988 C C . LEU A 1 396 ? -34.059 18.199 61.454 1.00 85.69 396 LEU A C 1
ATOM 2990 O O . LEU A 1 396 ? -34.867 18.666 62.256 1.00 85.69 396 LEU A O 1
ATOM 2994 N N . GLU A 1 397 ? -32.814 17.864 61.801 1.00 87.19 397 GLU A N 1
ATOM 2995 C CA . GLU A 1 397 ? -32.242 18.149 63.120 1.00 87.19 397 GLU A CA 1
ATOM 2996 C C . GLU A 1 397 ? -32.303 19.651 63.445 1.00 87.19 397 GLU A C 1
ATOM 2998 O O . GLU A 1 397 ? -32.830 20.039 64.489 1.00 87.19 397 GLU A O 1
ATOM 3003 N N . GLY A 1 398 ? -31.845 20.513 62.531 1.00 85.00 398 GLY A N 1
ATOM 3004 C CA . GLY A 1 398 ? -31.892 21.966 62.715 1.00 85.00 398 GLY A CA 1
ATOM 3005 C C . GLY A 1 398 ? -33.312 22.510 62.913 1.00 85.00 398 GLY A C 1
ATOM 3006 O O . GLY A 1 398 ? -33.525 23.371 63.766 1.00 85.00 398 GLY A O 1
ATOM 3007 N N . ILE A 1 399 ? -34.297 21.982 62.175 1.00 87.06 399 ILE A N 1
ATOM 3008 C CA . ILE A 1 399 ? -35.714 22.348 62.334 1.00 87.06 399 ILE A CA 1
ATOM 3009 C C . ILE A 1 399 ? -36.218 21.991 63.734 1.00 87.06 399 ILE A C 1
ATOM 3011 O O . ILE A 1 399 ? -36.911 22.803 64.347 1.00 87.06 399 ILE A O 1
ATOM 3015 N N . VAL A 1 400 ? -35.868 20.810 64.255 1.00 89.69 400 VAL A N 1
ATOM 3016 C CA . VAL A 1 400 ? -36.268 20.393 65.607 1.00 89.69 400 VAL A CA 1
ATOM 3017 C C . VAL A 1 400 ? -35.666 21.310 66.662 1.00 89.69 400 VAL A C 1
ATOM 3019 O O . VAL A 1 400 ? -36.403 21.806 67.510 1.00 89.69 400 VAL A O 1
ATOM 3022 N N . VAL A 1 401 ? -34.365 21.593 66.580 1.00 87.31 401 VAL A N 1
ATOM 3023 C CA . VAL A 1 401 ? -33.680 22.464 67.548 1.00 87.31 401 VAL A CA 1
ATOM 3024 C C . VAL A 1 401 ? -34.306 23.864 67.569 1.00 87.31 401 VAL A C 1
ATOM 3026 O O . VAL A 1 401 ? -34.717 24.337 68.627 1.00 87.31 401 VAL A O 1
ATOM 3029 N N . VAL A 1 402 ? -34.472 24.498 66.402 1.00 88.50 402 VAL A N 1
ATOM 3030 C CA . VAL A 1 402 ? -35.062 25.847 66.303 1.00 88.50 402 VAL A CA 1
ATOM 3031 C C . VAL A 1 402 ? -36.538 25.853 66.719 1.00 88.50 402 VAL A C 1
ATOM 3033 O O . VAL A 1 402 ? -36.993 26.779 67.390 1.00 88.50 402 VAL A O 1
ATOM 3036 N N . GLY A 1 403 ? -37.304 24.823 66.346 1.00 86.81 403 GLY A N 1
ATOM 3037 C CA . GLY A 1 403 ? -38.715 24.697 66.711 1.00 86.81 403 GLY A CA 1
ATOM 3038 C C . GLY A 1 403 ? -38.922 24.554 68.220 1.00 86.81 403 GLY A C 1
ATOM 3039 O O . GLY A 1 403 ? -39.812 25.194 68.782 1.00 86.81 403 GLY A O 1
ATOM 3040 N N . MET A 1 404 ? -38.069 23.772 68.887 1.00 91.25 404 MET A N 1
ATOM 3041 C CA . MET A 1 404 ? -38.101 23.614 70.341 1.00 91.25 404 MET A CA 1
ATOM 3042 C C . MET A 1 404 ? -37.798 24.926 71.069 1.00 91.25 404 MET A C 1
ATOM 3044 O O . MET A 1 404 ? -38.505 25.257 72.021 1.00 91.25 404 MET A O 1
ATOM 3048 N N . GLU A 1 405 ? -36.809 25.696 70.602 1.00 88.50 405 GLU A N 1
ATOM 3049 C CA . GLU A 1 405 ? -36.487 27.020 71.155 1.00 88.50 405 GLU A CA 1
ATOM 3050 C C . GLU A 1 405 ? -37.633 28.024 70.968 1.00 88.50 405 GLU A C 1
ATOM 3052 O O . GLU A 1 405 ? -37.961 28.770 71.890 1.00 88.50 405 GLU A O 1
ATOM 3057 N N . ALA A 1 406 ? -38.274 28.032 69.795 1.00 88.31 406 ALA A N 1
ATOM 3058 C CA . ALA A 1 406 ? -39.342 28.977 69.476 1.00 88.31 406 ALA A CA 1
ATOM 3059 C C . ALA A 1 406 ? -40.638 28.724 70.266 1.00 88.31 406 ALA A C 1
ATOM 3061 O O . ALA A 1 406 ? -41.331 29.673 70.636 1.00 88.31 406 ALA A O 1
ATOM 3062 N N . VAL A 1 407 ? -40.982 27.454 70.506 1.00 87.88 407 VAL A N 1
ATOM 3063 C CA . VAL A 1 407 ? -42.215 27.062 71.213 1.00 87.88 407 VAL A CA 1
ATOM 3064 C C . VAL A 1 407 ? -41.976 26.884 72.720 1.00 87.88 407 VAL A C 1
ATOM 3066 O O . VAL A 1 407 ? -42.918 26.982 73.505 1.00 87.88 407 VAL A O 1
ATOM 3069 N N . GLY A 1 408 ? -40.726 26.675 73.147 1.00 87.38 408 GLY A N 1
ATOM 3070 C CA . GLY A 1 408 ? -40.365 26.449 74.548 1.00 87.38 408 GLY A CA 1
ATOM 3071 C C . GLY A 1 408 ? -40.758 25.058 75.047 1.00 87.38 408 GLY A C 1
ATOM 3072 O O . GLY A 1 408 ? -41.299 24.924 76.143 1.00 87.38 408 GLY A O 1
ATOM 3073 N N . THR A 1 409 ? -40.544 24.024 74.230 1.00 88.62 409 THR A N 1
ATOM 3074 C CA . THR A 1 409 ? -40.898 22.630 74.554 1.00 88.62 409 THR A CA 1
ATOM 3075 C C . THR A 1 409 ? -39.683 21.814 74.972 1.00 88.62 409 THR A C 1
ATOM 3077 O O . THR A 1 409 ? -38.609 21.987 74.405 1.00 88.62 409 THR A O 1
ATOM 3080 N N . ASP A 1 410 ? -39.875 20.833 75.855 1.00 87.19 410 ASP A N 1
ATOM 3081 C CA . ASP A 1 410 ? -38.792 19.948 76.313 1.00 87.19 410 ASP A CA 1
ATOM 3082 C C . ASP A 1 410 ? -38.436 18.834 75.314 1.00 87.19 410 ASP A C 1
ATOM 3084 O O . ASP A 1 410 ? -37.396 18.187 75.446 1.00 87.19 410 ASP A O 1
ATOM 3088 N N . ARG A 1 411 ? -39.327 18.537 74.357 1.00 91.81 411 ARG A N 1
ATOM 3089 C CA . ARG A 1 411 ? -39.223 17.377 73.457 1.00 91.81 411 ARG A CA 1
ATOM 3090 C C . ARG A 1 411 ? -39.873 17.657 72.114 1.00 91.81 411 ARG A C 1
ATOM 3092 O O . ARG A 1 411 ? -40.932 18.278 72.069 1.00 91.81 411 ARG A O 1
ATOM 3099 N N . ALA A 1 412 ? -39.295 17.118 71.048 1.00 92.25 412 ALA A N 1
ATOM 3100 C CA . ALA A 1 412 ? -39.873 17.181 69.711 1.00 92.25 412 ALA A CA 1
ATOM 3101 C C . ALA A 1 412 ? -39.356 16.041 68.829 1.00 92.25 412 ALA A C 1
ATOM 3103 O O . ALA A 1 412 ? -38.304 15.458 69.088 1.00 92.25 412 ALA A O 1
ATOM 3104 N N . ALA A 1 413 ? -40.101 15.726 67.775 1.00 92.19 413 ALA A N 1
ATOM 3105 C CA . ALA A 1 413 ? -39.674 14.798 66.740 1.00 92.19 413 ALA A CA 1
ATOM 3106 C C . ALA A 1 413 ? -40.242 15.202 65.384 1.00 92.19 413 ALA A C 1
ATOM 3108 O O . ALA A 1 413 ? -41.348 15.734 65.297 1.00 92.19 413 ALA A O 1
ATOM 3109 N N . VAL A 1 414 ? -39.488 14.898 64.333 1.00 91.56 414 VAL A N 1
ATOM 3110 C CA . VAL A 1 414 ? -39.937 14.967 62.945 1.00 91.56 414 VAL A CA 1
ATOM 3111 C C . VAL A 1 414 ? -40.163 13.550 62.449 1.00 91.56 414 VAL A C 1
ATOM 3113 O O . VAL A 1 414 ? -39.272 12.697 62.508 1.00 91.56 414 VAL A O 1
ATOM 3116 N N . TYR A 1 415 ? -41.357 13.331 61.912 1.00 91.25 415 TYR A N 1
ATOM 3117 C CA . TYR A 1 415 ? -41.760 12.077 61.298 1.00 91.25 415 TYR A CA 1
ATOM 3118 C C . TYR A 1 415 ? -41.913 12.272 59.790 1.00 91.25 415 TYR A C 1
ATOM 3120 O O . TYR A 1 415 ? -42.457 13.283 59.343 1.00 91.25 415 TYR A O 1
ATOM 3128 N N . ILE A 1 416 ? -41.462 11.295 59.011 1.00 90.44 416 ILE A N 1
ATOM 3129 C CA . ILE A 1 416 ? -41.652 11.242 57.562 1.00 90.44 416 ILE A CA 1
ATOM 3130 C C . ILE A 1 416 ? -42.692 10.163 57.276 1.00 90.44 416 ILE A C 1
ATOM 3132 O O . ILE A 1 416 ? -42.540 9.017 57.691 1.00 90.44 416 ILE A O 1
ATOM 3136 N N . TYR A 1 417 ? -43.765 10.536 56.581 1.00 91.56 417 TYR A N 1
ATOM 3137 C CA . TYR A 1 417 ? -44.821 9.610 56.182 1.00 91.56 417 TYR A CA 1
ATOM 3138 C C . TYR A 1 417 ? -44.620 9.149 54.735 1.00 91.56 417 TYR A C 1
ATOM 3140 O O . TYR A 1 417 ? -44.583 9.967 53.815 1.00 91.56 417 TYR A O 1
ATOM 3148 N N . ASP A 1 418 ? -44.528 7.836 54.542 1.00 91.38 418 ASP A N 1
ATOM 3149 C CA . ASP A 1 418 ? -44.533 7.175 53.241 1.00 91.38 418 ASP A CA 1
ATOM 3150 C C . ASP A 1 418 ? -45.968 6.740 52.901 1.00 91.38 418 ASP A C 1
ATOM 3152 O O . ASP A 1 418 ? -46.478 5.728 53.396 1.00 91.38 418 ASP A O 1
ATOM 3156 N N . ALA A 1 419 ? -46.619 7.526 52.040 1.00 87.75 419 ALA A N 1
ATOM 3157 C CA . ALA A 1 419 ? -47.997 7.297 51.616 1.00 87.75 419 ALA A CA 1
ATOM 3158 C C . ALA A 1 419 ? -48.177 6.043 50.746 1.00 87.75 419 ALA A C 1
ATOM 3160 O O . ALA A 1 419 ? -49.275 5.492 50.717 1.00 87.75 419 ALA A O 1
ATOM 3161 N N . GLU A 1 420 ? -47.133 5.593 50.039 1.00 90.25 420 GLU A N 1
ATOM 3162 C CA . GLU A 1 420 ? -47.207 4.380 49.217 1.00 90.25 420 GLU A CA 1
ATOM 3163 C C . GLU A 1 420 ? -47.175 3.126 50.090 1.00 90.25 420 GLU A C 1
ATOM 3165 O O . GLU A 1 420 ? -47.874 2.152 49.809 1.00 90.25 420 GLU A O 1
ATOM 3170 N N . ARG A 1 421 ? -46.350 3.142 51.145 1.00 90.88 421 ARG A N 1
ATOM 3171 C CA . ARG A 1 421 ? -46.105 1.968 51.995 1.00 90.88 421 ARG A CA 1
ATOM 3172 C C . ARG A 1 421 ? -46.952 1.891 53.247 1.00 90.88 421 ARG A C 1
ATOM 3174 O O . ARG A 1 421 ? -46.878 0.878 53.937 1.00 90.88 421 ARG A O 1
ATOM 3181 N N . ASP A 1 422 ? -47.733 2.911 53.564 1.00 90.19 422 ASP A N 1
ATOM 3182 C CA . ASP A 1 422 ? -48.564 2.827 54.756 1.00 90.19 422 ASP A CA 1
ATOM 3183 C C . ASP A 1 422 ? -47.822 3.181 56.055 1.00 90.19 422 ASP A C 1
ATOM 3185 O O . ASP A 1 422 ? -48.202 2.675 57.111 1.00 90.19 422 ASP A O 1
ATOM 3189 N N . ARG A 1 423 ? -46.683 3.886 55.985 1.00 90.88 423 ARG A N 1
ATOM 3190 C CA . ARG A 1 423 ? -45.667 3.834 57.050 1.00 90.88 423 ARG A CA 1
ATOM 3191 C C . ARG A 1 423 ? -45.221 5.210 57.516 1.00 90.88 423 ARG A C 1
ATOM 3193 O O . ARG A 1 423 ? -45.031 6.118 56.715 1.00 90.88 423 ARG A O 1
ATOM 3200 N N . LEU A 1 424 ? -45.010 5.336 58.822 1.00 91.94 424 LEU A N 1
ATOM 3201 C CA . LEU A 1 424 ? -44.409 6.505 59.446 1.00 91.94 424 LEU A CA 1
ATOM 3202 C C . LEU A 1 424 ? -43.005 6.143 59.937 1.00 91.94 424 LEU A C 1
ATOM 3204 O O . LEU A 1 424 ? -42.865 5.191 60.691 1.00 91.94 424 LEU A O 1
ATOM 3208 N N . ASP A 1 425 ? -41.988 6.901 59.546 1.00 90.75 425 ASP A N 1
ATOM 3209 C CA . ASP A 1 425 ? -40.615 6.725 60.020 1.00 90.75 425 ASP A CA 1
ATOM 3210 C C . ASP A 1 425 ? -40.187 7.949 60.841 1.00 90.75 425 ASP A C 1
ATOM 3212 O O . ASP A 1 425 ? -40.550 9.086 60.530 1.00 90.75 425 ASP A O 1
ATOM 3216 N N . VAL A 1 426 ? -39.413 7.735 61.905 1.00 90.38 426 VAL A N 1
ATOM 3217 C CA . VAL A 1 426 ? -38.832 8.834 62.693 1.00 90.38 426 VAL A CA 1
ATOM 3218 C C . VAL A 1 426 ? -37.557 9.290 62.006 1.00 90.38 426 VAL A C 1
ATOM 3220 O O . VAL A 1 426 ? -36.626 8.501 61.875 1.00 90.38 426 VAL A O 1
ATOM 3223 N N . SER A 1 427 ? -37.497 10.556 61.595 1.00 87.44 427 SER A N 1
ATOM 3224 C CA . SER A 1 427 ? -36.281 11.103 60.990 1.00 87.44 427 SER A CA 1
ATOM 3225 C C . SER A 1 427 ? -35.325 11.677 62.029 1.00 87.44 427 SER A C 1
ATOM 3227 O O . SER A 1 427 ? -34.132 11.413 61.964 1.00 87.44 427 SER A O 1
ATOM 3229 N N . TYR A 1 428 ? -35.836 12.457 62.982 1.00 89.88 428 TYR A N 1
ATOM 3230 C CA . TYR A 1 428 ? -35.054 12.995 64.094 1.00 89.88 428 TYR A CA 1
ATOM 3231 C C . TYR A 1 428 ? -35.959 13.195 65.305 1.00 89.88 428 TYR A C 1
ATOM 3233 O O . TYR A 1 428 ? -37.118 13.586 65.156 1.00 89.88 428 TYR A O 1
ATOM 3241 N N . ALA A 1 429 ? -35.438 12.946 66.503 1.00 91.62 429 ALA A N 1
ATOM 3242 C CA . ALA A 1 429 ? -36.155 13.141 67.754 1.00 91.62 429 ALA A CA 1
ATOM 3243 C C . ALA A 1 429 ? -35.211 13.659 68.840 1.00 91.62 429 ALA A C 1
ATOM 3245 O O . ALA A 1 429 ? -34.070 13.218 68.948 1.00 91.62 429 ALA A O 1
ATOM 3246 N N . HIS A 1 430 ? -35.716 14.560 69.675 1.00 91.88 430 HIS A N 1
ATOM 3247 C CA . HIS A 1 430 ? -35.017 15.103 70.828 1.00 91.88 430 HIS A CA 1
ATOM 3248 C C . HIS A 1 430 ? -35.853 14.893 72.093 1.00 91.88 430 HIS A C 1
ATOM 3250 O O . HIS A 1 430 ? -37.037 15.232 72.139 1.00 91.88 430 HIS A O 1
ATOM 3256 N N . GLY A 1 431 ? -35.229 14.322 73.128 1.00 90.25 431 GLY A N 1
ATOM 3257 C CA . GLY A 1 431 ? -35.840 14.128 74.446 1.00 90.25 431 GLY A CA 1
ATOM 3258 C C . GLY A 1 431 ? -36.925 13.042 74.530 1.00 90.25 431 GLY A C 1
ATOM 3259 O O . GLY A 1 431 ? -37.567 12.927 75.571 1.00 90.25 431 GLY A O 1
ATOM 3260 N N . LEU A 1 432 ? -37.134 12.246 73.474 1.00 92.56 432 LEU A N 1
ATOM 3261 C CA . LEU A 1 432 ? -38.104 11.142 73.434 1.00 92.56 432 LEU A CA 1
ATOM 3262 C C . LEU A 1 432 ? -37.410 9.782 73.550 1.00 92.56 432 LEU A C 1
ATOM 3264 O O . LEU A 1 432 ? -36.365 9.559 72.940 1.00 92.56 432 LEU A O 1
ATOM 3268 N N . SER A 1 433 ? -37.998 8.859 74.309 1.00 93.81 433 SER A N 1
ATOM 3269 C CA . SER A 1 433 ? -37.503 7.488 74.427 1.00 93.81 433 SER A CA 1
ATOM 3270 C C . SER A 1 433 ? -37.795 6.664 73.171 1.00 93.81 433 SER A C 1
ATOM 3272 O O . SER A 1 433 ? -38.829 6.833 72.521 1.00 93.81 433 SER A O 1
ATOM 3274 N N . GLN A 1 434 ? -36.915 5.704 72.865 1.00 91.19 434 GLN A N 1
ATOM 3275 C CA . GLN A 1 434 ? -37.111 4.794 71.731 1.00 91.19 434 GLN A CA 1
ATOM 3276 C C . GLN A 1 434 ? -38.432 4.016 71.844 1.00 91.19 434 GLN A C 1
ATOM 3278 O O . GLN A 1 434 ? -39.155 3.876 70.866 1.00 91.19 434 GLN A O 1
ATOM 3283 N N . THR A 1 435 ? -38.810 3.603 73.058 1.00 92.31 435 THR A N 1
ATOM 3284 C CA . THR A 1 435 ? -40.078 2.908 73.330 1.00 92.31 435 THR A CA 1
ATOM 3285 C C . THR A 1 435 ? -41.299 3.732 72.912 1.00 92.31 435 THR A C 1
ATOM 3287 O O . THR A 1 435 ? -42.277 3.182 72.406 1.00 92.31 435 THR A O 1
ATOM 3290 N N . TYR A 1 436 ? -41.266 5.050 73.132 1.00 92.31 436 TYR A N 1
ATOM 3291 C CA . TYR A 1 436 ? -42.348 5.949 72.735 1.00 92.31 436 TYR A CA 1
ATOM 3292 C C . TYR A 1 436 ? -42.385 6.167 71.218 1.00 92.31 436 TYR A C 1
ATOM 3294 O O . TYR A 1 436 ? -43.461 6.146 70.617 1.00 92.31 436 TYR A O 1
ATOM 3302 N N . LEU A 1 437 ? -41.214 6.322 70.597 1.00 93.50 437 LEU A N 1
ATOM 3303 C CA . LEU A 1 437 ? -41.071 6.460 69.148 1.00 93.50 437 LEU A CA 1
ATOM 3304 C C . LEU A 1 437 ? -41.584 5.217 68.404 1.00 93.50 437 LEU A C 1
ATOM 3306 O O . LEU A 1 437 ? -42.401 5.348 67.493 1.00 93.50 437 LEU A O 1
ATOM 3310 N N . ASP A 1 438 ? -41.193 4.020 68.841 1.00 92.25 438 ASP A N 1
ATOM 3311 C CA . ASP A 1 438 ? -41.619 2.749 68.242 1.00 92.25 438 ASP A CA 1
ATOM 3312 C C . ASP A 1 438 ? -43.137 2.540 68.376 1.00 92.25 438 ASP A C 1
ATOM 3314 O O . ASP A 1 438 ? -43.810 2.087 67.440 1.00 92.25 438 ASP A O 1
ATOM 3318 N N . PHE A 1 439 ? -43.701 2.916 69.531 1.00 91.75 439 PHE A N 1
ATOM 3319 C CA . PHE A 1 439 ? -45.147 2.907 69.746 1.00 91.75 439 PHE A CA 1
ATOM 3320 C C . PHE A 1 439 ? -45.862 3.814 68.740 1.00 91.75 439 PHE A C 1
ATOM 3322 O O . PHE A 1 439 ? -46.835 3.380 68.114 1.00 91.75 439 PHE A O 1
ATOM 3329 N N . LEU A 1 440 ? -45.385 5.054 68.576 1.00 91.44 440 LEU A N 1
ATOM 3330 C CA . LEU A 1 440 ? -45.990 6.018 67.662 1.00 91.44 440 LEU A CA 1
ATOM 3331 C C . LEU A 1 440 ? -45.881 5.564 66.210 1.00 91.44 440 LEU A C 1
ATOM 3333 O O . LEU A 1 440 ? -46.892 5.581 65.521 1.00 91.44 440 LEU A O 1
ATOM 3337 N N . VAL A 1 441 ? -44.719 5.090 65.761 1.00 92.56 441 VAL A N 1
ATOM 3338 C CA . VAL A 1 441 ? -44.524 4.555 64.401 1.00 92.56 441 VAL A CA 1
ATOM 3339 C C . VAL A 1 441 ? -45.493 3.413 64.091 1.00 92.56 441 VAL A C 1
ATOM 3341 O O . VAL A 1 441 ? -46.041 3.344 62.994 1.00 92.56 441 VAL A O 1
ATOM 3344 N N . THR A 1 442 ? -45.765 2.545 65.065 1.00 91.25 442 THR A N 1
ATOM 3345 C CA . THR A 1 442 ? -46.648 1.384 64.869 1.00 91.25 442 THR A CA 1
ATOM 3346 C C . THR A 1 442 ? -48.131 1.744 64.993 1.00 91.25 442 THR A C 1
ATOM 3348 O O . THR A 1 442 ? -48.984 1.134 64.351 1.00 91.25 442 THR A O 1
ATOM 3351 N N . SER A 1 443 ? -48.457 2.747 65.810 1.00 90.81 443 SER A N 1
ATOM 3352 C CA . SER A 1 443 ? -49.837 3.080 66.189 1.00 90.81 443 SER A CA 1
ATOM 3353 C C . SER A 1 443 ? -50.302 4.433 65.648 1.00 90.81 443 SER A C 1
ATOM 3355 O O . SER A 1 443 ? -51.360 4.915 66.060 1.00 90.81 443 SER A O 1
ATOM 3357 N N . PHE A 1 444 ? -49.553 5.061 64.731 1.00 91.31 444 PHE A N 1
ATOM 3358 C CA . PHE A 1 444 ? -49.761 6.459 64.335 1.00 91.31 444 PHE A CA 1
ATOM 3359 C C . PHE A 1 444 ? -51.176 6.740 63.829 1.00 91.31 444 PHE A C 1
ATOM 3361 O O . PHE A 1 444 ? -51.729 7.786 64.143 1.00 91.31 444 PHE A O 1
ATOM 3368 N N . ARG A 1 445 ? -51.809 5.792 63.122 1.00 91.06 445 ARG A N 1
ATOM 3369 C CA . ARG A 1 445 ? -53.195 5.924 62.636 1.00 91.06 445 ARG A CA 1
ATOM 3370 C C . ARG A 1 445 ? -54.244 6.020 63.749 1.00 91.06 445 ARG A C 1
ATOM 3372 O O . ARG A 1 445 ? -55.354 6.469 63.492 1.00 91.06 445 ARG A O 1
ATOM 3379 N N . SER A 1 446 ? -53.913 5.578 64.960 1.00 88.88 446 SER A N 1
ATOM 3380 C CA . SER A 1 446 ? -54.827 5.545 66.108 1.00 88.88 446 SER A CA 1
ATOM 3381 C C . SER A 1 446 ? -54.677 6.740 67.052 1.00 88.88 446 SER A C 1
ATOM 3383 O O . SER A 1 446 ? -55.435 6.850 68.011 1.00 88.88 446 SER A O 1
ATOM 3385 N N . VAL A 1 447 ? -53.718 7.637 66.801 1.00 90.56 447 VAL A N 1
ATOM 3386 C CA . VAL A 1 447 ? -53.494 8.823 67.638 1.00 90.56 447 VAL A CA 1
ATOM 3387 C C . VAL A 1 447 ? -54.024 10.094 66.961 1.00 90.56 447 VAL A C 1
ATOM 3389 O O . VAL A 1 447 ? -54.081 10.147 65.726 1.00 90.56 447 VAL A O 1
ATOM 3392 N N . PRO A 1 448 ? -54.369 11.148 67.729 1.00 89.25 448 PRO A N 1
ATOM 3393 C CA . PRO A 1 448 ? -54.912 12.401 67.189 1.00 89.25 448 PRO A CA 1
ATOM 3394 C C . PRO A 1 448 ? -54.068 13.046 66.082 1.00 89.25 448 PRO A C 1
ATOM 3396 O O . PRO A 1 448 ? -54.625 13.660 65.169 1.00 89.25 448 PRO A O 1
ATOM 3399 N N . GLY A 1 449 ? -52.740 12.877 66.136 1.00 87.88 449 GLY A N 1
ATOM 3400 C CA . GLY A 1 449 ? -51.799 13.392 65.137 1.00 87.88 449 GLY A CA 1
ATOM 3401 C C . GLY A 1 449 ? -51.989 12.822 63.724 1.00 87.88 449 GLY A C 1
ATOM 3402 O O . GLY A 1 449 ? -51.637 13.487 62.754 1.00 87.88 449 GLY A O 1
ATOM 3403 N N . SER A 1 450 ? -52.625 11.653 63.563 1.00 89.44 450 SER A N 1
ATOM 3404 C CA . SER A 1 450 ? -52.934 11.088 62.234 1.00 89.44 450 SER A CA 1
ATOM 3405 C C . SER A 1 450 ? -53.808 11.989 61.363 1.00 89.44 450 SER A C 1
ATOM 3407 O O . SER A 1 450 ? -53.757 11.884 60.137 1.00 89.44 450 SER A O 1
ATOM 3409 N N . ARG A 1 451 ? -54.591 12.893 61.970 1.00 87.69 451 ARG A N 1
ATOM 3410 C CA . ARG A 1 451 ? -55.451 13.837 61.240 1.00 87.69 451 ARG A CA 1
ATOM 3411 C C . ARG A 1 451 ? -54.661 14.741 60.301 1.00 87.69 451 ARG A C 1
ATOM 3413 O O . ARG A 1 451 ? -55.181 15.068 59.238 1.00 87.69 451 ARG A O 1
ATOM 3420 N N . ILE A 1 452 ? -53.409 15.052 60.645 1.00 89.88 452 ILE A N 1
ATOM 3421 C CA . ILE A 1 452 ? -52.505 15.876 59.829 1.00 89.88 452 ILE A CA 1
ATOM 3422 C C . ILE A 1 452 ? -52.319 15.262 58.431 1.00 89.88 452 ILE A C 1
ATOM 3424 O O . ILE A 1 452 ? -52.217 15.986 57.444 1.00 89.88 452 ILE A O 1
ATOM 3428 N N . LEU A 1 453 ? -52.354 13.927 58.325 1.00 88.81 453 LEU A N 1
ATOM 3429 C CA . LEU A 1 453 ? -52.206 13.204 57.057 1.00 88.81 453 LEU A CA 1
ATOM 3430 C C . LEU A 1 453 ? -53.425 13.345 56.132 1.00 88.81 453 LEU A C 1
ATOM 3432 O O . LEU A 1 453 ? -53.303 13.150 54.927 1.00 88.81 453 LEU A O 1
ATOM 3436 N N . GLN A 1 454 ? -54.604 13.652 56.683 1.00 85.94 454 GLN A N 1
ATOM 3437 C CA . GLN A 1 454 ? -55.844 13.837 55.918 1.00 85.94 454 GLN A CA 1
ATOM 3438 C C . GLN A 1 454 ? -56.124 15.315 55.649 1.00 85.94 454 GLN A C 1
ATOM 3440 O O . GLN A 1 454 ? -56.566 15.683 54.561 1.00 85.94 454 GLN A O 1
ATOM 3445 N N . LYS A 1 455 ? -55.881 16.159 56.654 1.00 87.38 455 LYS A N 1
ATOM 3446 C CA . LYS A 1 455 ? -56.054 17.604 56.593 1.00 87.38 455 LYS A CA 1
ATOM 3447 C C . LYS A 1 455 ? -54.864 18.258 57.303 1.00 87.38 455 LYS A C 1
ATOM 3449 O O . LYS A 1 455 ? -54.727 18.048 58.507 1.00 87.38 455 LYS A O 1
ATOM 3454 N N . PRO A 1 456 ? -54.025 19.040 56.599 1.00 83.06 456 PRO A N 1
ATOM 3455 C CA . PRO A 1 456 ? -52.790 19.603 57.145 1.00 83.06 456 PRO A CA 1
ATOM 3456 C C . PRO A 1 456 ? -53.056 20.813 58.061 1.00 83.06 456 PRO A C 1
ATOM 3458 O O . PRO A 1 456 ? -52.555 21.910 57.829 1.00 83.06 456 PRO A O 1
ATOM 3461 N N . ASP A 1 457 ? -53.858 20.601 59.105 1.00 86.12 457 ASP A N 1
ATOM 3462 C CA . ASP A 1 457 ? -54.118 21.551 60.183 1.00 86.12 457 ASP A CA 1
ATOM 3463 C C . ASP A 1 457 ? -53.349 21.117 61.442 1.00 86.12 457 ASP A C 1
ATOM 3465 O O . ASP A 1 457 ? -53.201 19.927 61.721 1.00 86.12 457 ASP A O 1
ATOM 3469 N N . MET A 1 458 ? -52.885 22.089 62.227 1.00 85.69 458 MET A N 1
ATOM 3470 C CA . MET A 1 458 ? -52.188 21.865 63.500 1.00 85.69 458 MET A CA 1
ATOM 3471 C C . MET A 1 458 ? -53.077 21.118 64.513 1.00 85.69 458 MET A C 1
ATOM 3473 O O . MET A 1 458 ? -54.235 21.496 64.712 1.00 85.69 458 MET A O 1
ATOM 3477 N N . VAL A 1 459 ? -52.537 20.096 65.192 1.00 89.38 459 VAL A N 1
ATOM 3478 C CA . VAL A 1 459 ? -53.281 19.265 66.157 1.00 89.38 459 VAL A CA 1
ATOM 3479 C C . VAL A 1 459 ? -52.724 19.438 67.566 1.00 89.38 459 VAL A C 1
ATOM 3481 O O . VAL A 1 459 ? -51.857 18.703 68.015 1.00 89.38 459 VAL A O 1
ATOM 3484 N N . TRP A 1 460 ? -53.310 20.363 68.319 1.00 89.06 460 TRP A N 1
ATOM 3485 C CA . TRP A 1 460 ? -52.946 20.560 69.720 1.00 89.06 460 TRP A CA 1
ATOM 3486 C C . TRP A 1 460 ? -53.781 19.678 70.655 1.00 89.06 460 TRP A C 1
ATOM 3488 O O . TRP A 1 460 ? -54.997 19.850 70.760 1.00 89.06 460 TRP A O 1
ATOM 3498 N N . VAL A 1 461 ? -53.118 18.808 71.420 1.00 90.62 461 VAL A N 1
ATOM 3499 C CA . VAL A 1 461 ? -53.696 18.111 72.579 1.00 90.62 461 VAL A CA 1
ATOM 3500 C C . VAL A 1 461 ? -53.183 18.710 73.893 1.00 90.62 461 VAL A C 1
ATOM 3502 O O . VAL A 1 461 ? -51.988 18.693 74.187 1.00 90.62 461 VAL A O 1
ATOM 3505 N N . ARG A 1 462 ? -54.100 19.256 74.705 1.00 87.88 462 ARG A N 1
ATOM 3506 C CA . ARG A 1 462 ? -53.773 19.947 75.971 1.00 87.88 462 ARG A CA 1
ATOM 3507 C C . ARG A 1 462 ? -53.514 19.007 77.147 1.00 87.88 462 ARG A C 1
ATOM 3509 O O . ARG A 1 462 ? -52.706 19.341 78.007 1.00 87.88 462 ARG A O 1
ATOM 3516 N N . ASP A 1 463 ? -54.219 17.880 77.202 1.00 91.25 463 ASP A N 1
ATOM 3517 C CA . ASP A 1 463 ? -54.031 16.852 78.231 1.00 91.25 463 ASP A CA 1
ATOM 3518 C C . ASP A 1 463 ? -54.128 15.455 77.608 1.00 91.25 463 ASP A C 1
ATOM 3520 O O . ASP A 1 463 ? -55.188 14.830 77.551 1.00 91.25 463 ASP A O 1
ATOM 3524 N N . ALA A 1 464 ? -52.985 14.956 77.150 1.00 89.38 464 ALA A N 1
ATOM 3525 C CA . ALA A 1 464 ? -52.842 13.653 76.523 1.00 89.38 464 ALA A CA 1
ATOM 3526 C C . ALA A 1 464 ? -53.149 12.481 77.470 1.00 89.38 464 ALA A C 1
ATOM 3528 O O . ALA A 1 464 ? -53.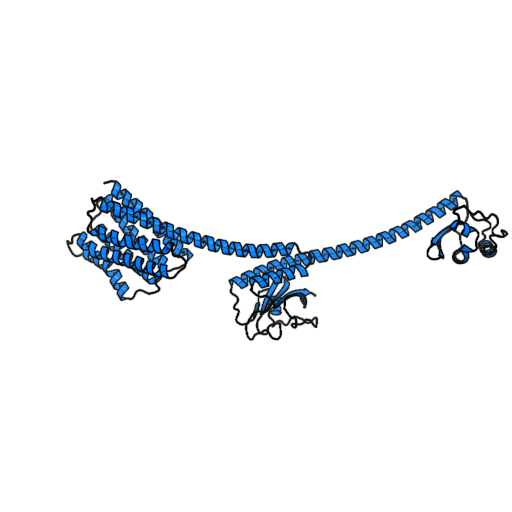196 11.347 77.009 1.00 89.38 464 ALA A O 1
ATOM 3529 N N . TRP A 1 465 ? -53.342 12.705 78.776 1.00 91.44 465 TRP A N 1
ATOM 3530 C CA . TRP A 1 465 ? -53.654 11.642 79.738 1.00 91.44 465 TRP A CA 1
ATOM 3531 C C . TRP A 1 465 ? -55.148 11.414 79.939 1.00 91.44 465 TRP A C 1
ATOM 3533 O O . TRP A 1 465 ? -55.515 10.387 80.520 1.00 91.44 465 TRP A O 1
ATOM 3543 N N . HIS A 1 466 ? -55.978 12.371 79.518 1.00 88.19 466 HIS A N 1
ATOM 3544 C CA . HIS A 1 466 ? -57.424 12.367 79.744 1.00 88.19 466 HIS A CA 1
ATOM 3545 C C . HIS A 1 466 ? -58.239 12.672 78.485 1.00 88.19 466 HIS A C 1
ATOM 3547 O O . HIS A 1 466 ? -59.447 12.443 78.492 1.00 88.19 466 HIS A O 1
ATOM 3553 N N . ASP A 1 467 ? -57.613 13.159 77.411 1.00 88.00 467 ASP A N 1
ATOM 3554 C CA . ASP A 1 467 ? -58.294 13.408 76.142 1.00 88.00 467 ASP A CA 1
ATOM 3555 C C . ASP A 1 467 ? -58.847 12.088 75.557 1.00 88.00 467 ASP A C 1
ATOM 3557 O O . ASP A 1 467 ? -58.059 11.170 75.292 1.00 88.00 467 ASP A O 1
ATOM 3561 N N . PRO A 1 468 ? -60.176 11.958 75.354 1.00 85.69 468 PRO A N 1
ATOM 3562 C CA . PRO A 1 468 ? -60.785 10.754 74.793 1.00 85.69 468 PRO A CA 1
ATOM 3563 C C . PRO A 1 468 ? -60.246 10.373 73.410 1.00 85.69 468 PRO A C 1
ATOM 3565 O O . PRO A 1 468 ? -60.156 9.182 73.109 1.00 85.69 468 PRO A O 1
ATOM 3568 N N . GLU A 1 469 ? -59.858 11.352 72.584 1.00 83.62 469 GLU A N 1
ATOM 3569 C CA . GLU A 1 469 ? -59.276 11.112 71.257 1.00 83.62 469 GLU A CA 1
ATOM 3570 C C . GLU A 1 469 ? -57.837 10.586 71.360 1.00 83.62 469 GLU A C 1
ATOM 3572 O O . GLU A 1 469 ? -57.379 9.847 70.492 1.00 83.62 469 GLU A O 1
ATOM 3577 N N . ALA A 1 470 ? -57.129 10.902 72.449 1.00 85.81 470 ALA A N 1
ATOM 3578 C CA . ALA A 1 470 ? -55.782 10.406 72.726 1.00 85.81 470 ALA A CA 1
ATOM 3579 C C . ALA A 1 470 ? -55.765 9.078 73.501 1.00 85.81 470 ALA A C 1
ATOM 3581 O O . ALA A 1 470 ? -54.694 8.650 73.930 1.00 85.81 470 ALA A O 1
ATOM 3582 N N . ARG A 1 471 ? -56.910 8.403 73.690 1.00 87.44 471 ARG A N 1
ATOM 3583 C CA . ARG A 1 471 ? -57.010 7.177 74.505 1.00 87.44 471 ARG A CA 1
ATOM 3584 C C . ARG A 1 471 ? -55.966 6.100 74.174 1.00 87.44 471 ARG A C 1
ATOM 3586 O O . ARG A 1 471 ? -55.390 5.562 75.119 1.00 87.44 471 ARG A O 1
ATOM 3593 N N . PRO A 1 472 ? -55.658 5.802 72.896 1.00 87.06 472 PRO A N 1
ATOM 3594 C CA . PRO A 1 472 ? -54.610 4.836 72.558 1.00 87.06 472 PRO A CA 1
ATOM 3595 C C . PRO A 1 472 ? -53.208 5.264 73.019 1.00 87.06 472 PRO A C 1
ATOM 3597 O O . PRO A 1 472 ? -52.365 4.416 73.283 1.00 87.06 472 PRO A O 1
ATOM 3600 N N . LEU A 1 473 ? -52.966 6.571 73.164 1.00 88.31 473 LEU A N 1
ATOM 3601 C CA . LEU A 1 473 ? -51.688 7.167 73.553 1.00 88.31 473 LEU A CA 1
ATOM 3602 C C . LEU A 1 473 ? -51.521 7.308 75.079 1.00 88.31 473 LEU A C 1
ATOM 3604 O O . LEU A 1 473 ? -50.397 7.497 75.533 1.00 88.31 473 LEU A O 1
ATOM 3608 N N . TRP A 1 474 ? -52.586 7.205 75.889 1.00 90.81 474 TRP A N 1
ATOM 3609 C CA . TRP A 1 474 ? -52.563 7.531 77.329 1.00 90.81 474 TRP A CA 1
ATOM 3610 C C . TRP A 1 474 ? -51.420 6.866 78.103 1.00 90.81 474 TRP A C 1
ATOM 3612 O O . TRP A 1 474 ? -50.689 7.531 78.837 1.00 90.81 474 TRP A O 1
ATOM 3622 N N . GLU A 1 475 ? -51.252 5.552 77.950 1.00 89.56 475 GLU A N 1
ATOM 3623 C CA . GLU A 1 475 ? -50.224 4.799 78.676 1.00 89.56 475 GLU A CA 1
ATOM 3624 C C . GLU A 1 475 ? -48.807 5.124 78.202 1.00 89.56 475 GLU A C 1
ATOM 3626 O O . GLU A 1 475 ? -47.875 5.126 79.009 1.00 89.56 475 GLU A O 1
ATOM 3631 N N . ALA A 1 476 ? -48.633 5.378 76.904 1.00 89.81 476 ALA A N 1
ATOM 3632 C CA . ALA A 1 476 ? -47.349 5.756 76.329 1.00 89.81 476 ALA A CA 1
ATOM 3633 C C . ALA A 1 476 ? -46.974 7.185 76.753 1.00 89.81 476 ALA A C 1
ATOM 3635 O O . ALA A 1 476 ? -45.885 7.394 77.275 1.00 89.81 476 ALA A O 1
ATOM 3636 N N . ALA A 1 477 ? -47.903 8.140 76.657 1.00 89.12 477 ALA A N 1
ATOM 3637 C CA . ALA A 1 477 ? -47.708 9.526 77.079 1.00 89.12 477 ALA A CA 1
ATOM 3638 C C . ALA A 1 477 ? -47.442 9.663 78.587 1.00 89.12 477 ALA A C 1
ATOM 3640 O O . ALA A 1 477 ? -46.580 10.445 78.980 1.00 89.12 477 ALA A O 1
ATOM 3641 N N . ARG A 1 478 ? -48.120 8.890 79.450 1.00 91.94 478 ARG A N 1
ATOM 3642 C CA . ARG A 1 478 ? -47.852 8.894 80.904 1.00 91.94 478 ARG A CA 1
ATOM 3643 C C . ARG A 1 478 ? -46.472 8.349 81.247 1.00 91.94 478 ARG A C 1
ATOM 3645 O O . ARG A 1 478 ? -45.788 8.939 82.075 1.00 91.94 478 ARG A O 1
ATOM 3652 N N . ARG A 1 479 ? -46.072 7.238 80.619 1.00 91.50 479 ARG A N 1
ATOM 3653 C CA . ARG A 1 479 ? -44.739 6.643 80.815 1.00 91.50 479 ARG A CA 1
ATOM 3654 C C . ARG A 1 479 ? -43.630 7.559 80.319 1.00 91.50 479 ARG A C 1
ATOM 3656 O O . ARG A 1 479 ? -42.601 7.672 80.971 1.00 91.50 479 ARG A O 1
ATOM 3663 N N . GLU A 1 480 ? -43.872 8.221 79.197 1.00 92.25 480 GLU A N 1
ATOM 3664 C CA . GLU A 1 480 ? -42.931 9.161 78.605 1.00 92.25 480 GLU A CA 1
ATOM 3665 C C . GLU A 1 480 ? -42.879 10.484 79.391 1.00 92.25 480 GLU A C 1
ATOM 3667 O O . GLU A 1 480 ? -41.842 11.139 79.439 1.00 92.25 480 GLU A O 1
ATOM 3672 N N . GLY A 1 481 ? -43.967 10.856 80.073 1.00 91.94 481 GLY A N 1
ATOM 3673 C CA . GLY A 1 481 ? -44.099 12.113 80.817 1.00 91.94 481 GLY A CA 1
ATOM 3674 C C . GLY A 1 481 ? -44.645 13.272 79.976 1.00 91.94 481 GLY A C 1
ATOM 3675 O O . GLY A 1 481 ? -44.502 14.430 80.355 1.00 91.94 481 GLY A O 1
ATOM 3676 N N . ILE A 1 482 ? -45.277 12.978 78.839 1.00 90.94 482 ILE A N 1
ATOM 3677 C CA . ILE A 1 482 ? -45.858 13.969 77.929 1.00 90.94 482 ILE A CA 1
ATOM 3678 C C . ILE A 1 482 ? -47.287 14.254 78.371 1.00 90.94 482 ILE A C 1
ATOM 3680 O O . ILE A 1 482 ? -48.155 13.385 78.291 1.00 90.94 482 ILE A O 1
ATOM 3684 N N . ARG A 1 483 ? -47.539 15.478 78.835 1.00 89.62 483 ARG A N 1
ATOM 3685 C CA . ARG A 1 483 ? -48.880 15.924 79.232 1.00 89.62 483 ARG A CA 1
ATOM 3686 C C . ARG A 1 483 ? -49.613 16.642 78.103 1.00 89.62 483 ARG A C 1
ATOM 3688 O O . ARG A 1 483 ? -50.818 16.488 77.978 1.00 89.62 483 ARG A O 1
ATOM 3695 N N . SER A 1 484 ? -48.898 17.379 77.265 1.00 89.00 484 SER A N 1
ATOM 3696 C CA . SER A 1 484 ? -49.443 18.093 76.110 1.00 89.00 484 SER A CA 1
ATOM 3697 C C . SER A 1 484 ? -48.505 17.952 74.919 1.00 89.00 484 SER A C 1
ATOM 3699 O O . SER A 1 484 ? -47.296 17.843 75.113 1.00 89.00 484 SER A O 1
ATOM 3701 N N . TYR A 1 485 ? -49.048 17.991 73.707 1.00 88.94 485 TYR A N 1
ATOM 3702 C CA . TYR A 1 485 ? -48.266 18.026 72.472 1.00 88.94 485 TYR A CA 1
ATOM 3703 C C . TYR A 1 485 ? -48.997 18.828 71.393 1.00 88.94 485 TYR A C 1
ATOM 3705 O O . TYR A 1 485 ? -50.204 19.082 71.509 1.00 88.94 485 TYR A O 1
ATOM 3713 N N . LEU A 1 486 ? -48.235 19.245 70.385 1.00 84.81 486 LEU A N 1
ATOM 3714 C CA . LEU A 1 486 ? -48.664 20.080 69.269 1.00 84.81 486 LEU A CA 1
ATOM 3715 C C . LEU A 1 486 ? -48.445 19.375 67.931 1.00 84.81 486 LEU A C 1
ATOM 3717 O O . LEU A 1 486 ? -47.450 18.618 67.856 1.00 84.81 486 LEU A O 1
#

pLDDT: mean 81.01, std 11.34, range [41.28, 94.62]